Protein AF-A0A7S1WHB8-F1 (afdb_monomer)

Sequence (546 aa):
RAAAARLPARARPAQKHLAVLEAAGGRASAAGGRYAPQSATVQGILHDMYNSFTTNLETLTHEEGTAHRNYEAVMANWQSELALLQDSVSKKEQIKAETETILADATQGYADSEAQLKADVDFFDVTKASCLSKTDDWSARKALRVEELDGISQALTILSSDAAKDLFAKAIQPGFATLLQEAASRGSAAPFKRAREELQAHAGRGRSLRLAALAASMASGGRLGDVGHFDQVIQAIDTLLATLDTEEAADTRKVDDCKNQTQAIDLEVQDLEWQIKKNGANIQKLQSVVAANEAEKTAAVAELESVEKEINESKAMRADENGRYLQGKSDDEQAIVLLKQARTALSQYFSNHSIDLGAALLQEGAASANASERPPEAALSGAGQRRGESKGVVSLLSMIIEDLEAEISRAQGTEATSQLDHEKSLAASEALAKHLREKIVNLNDAIAVRGGEISDEEKLKGENEKDLLNQEQTKSTIKPTCDWYITHQEERRQKRAVEVEGLRRAKEYLSGMAQPAMVQVPPAGAGDGSLSSISFSSVSFLQRRR

Nearest PDB structures (foldseek):
  3zx6-assembly1_B  TM=3.938E-01  e=3.267E-02  Archaeoglobus fulgidus DSM 4304
  3ja6-assembly1_I  TM=3.451E-01  e=1.050E-02  Escherichia coli
  3ja6-assembly1_H  TM=2.729E-01  e=1.852E-02  Escherichia coli
  4k1p-assembly1_A  TM=2.980E-01  e=2.708E-01  Bacillus cereus
  4k1p-assembly8_H  TM=2.944E-01  e=1.208E+00  Bacillus cereus

Structure (mmCIF, N/CA/C/O backbone):
data_AF-A0A7S1WHB8-F1
#
_entry.id   AF-A0A7S1WHB8-F1
#
loop_
_atom_site.group_PDB
_atom_site.id
_atom_site.type_symbol
_atom_site.label_atom_id
_atom_site.label_alt_id
_atom_site.label_comp_id
_atom_site.label_asym_id
_atom_site.label_entity_id
_atom_site.label_seq_id
_atom_site.pdbx_PDB_ins_code
_atom_site.Cartn_x
_atom_site.Cartn_y
_atom_site.Cartn_z
_atom_site.occupancy
_atom_site.B_iso_or_equiv
_atom_site.auth_seq_id
_atom_site.auth_comp_id
_atom_site.auth_asym_id
_atom_site.auth_atom_id
_atom_site.pdbx_PDB_model_num
ATOM 1 N N . ARG A 1 1 ? -49.934 -13.409 10.597 1.00 43.16 1 ARG A N 1
ATOM 2 C CA . ARG A 1 1 ? -51.412 -13.567 10.476 1.00 43.16 1 ARG A CA 1
ATOM 3 C C . ARG A 1 1 ? -52.019 -14.329 11.679 1.00 43.16 1 ARG A C 1
ATOM 5 O O . ARG A 1 1 ? -52.977 -15.060 11.492 1.00 43.16 1 ARG A O 1
ATOM 12 N N . ALA A 1 2 ? -51.484 -14.164 12.902 1.00 35.38 2 ALA A N 1
ATOM 13 C CA . ALA A 1 2 ? -51.826 -14.994 14.076 1.00 35.38 2 ALA A CA 1
ATOM 14 C C . ALA A 1 2 ? -52.091 -14.186 15.373 1.00 35.38 2 ALA A C 1
ATOM 16 O O . ALA A 1 2 ? -52.109 -14.748 16.460 1.00 35.38 2 ALA A O 1
ATOM 17 N N . ALA A 1 3 ? -52.296 -12.867 15.261 1.00 34.19 3 ALA A N 1
ATOM 18 C CA . ALA A 1 3 ? -52.400 -11.931 16.390 1.00 34.19 3 ALA A CA 1
ATOM 19 C C . ALA A 1 3 ? -53.755 -11.186 16.438 1.00 34.19 3 ALA A C 1
ATOM 21 O O . ALA A 1 3 ? -53.834 -10.061 16.909 1.00 34.19 3 ALA A O 1
ATOM 22 N N . ALA A 1 4 ? -54.823 -11.800 15.914 1.00 34.66 4 ALA A N 1
ATOM 23 C CA . ALA A 1 4 ? -56.156 -11.190 15.780 1.00 34.66 4 ALA A CA 1
ATOM 24 C C . ALA A 1 4 ? -57.281 -12.061 16.383 1.00 34.66 4 ALA A C 1
ATOM 26 O O . ALA A 1 4 ? -58.423 -12.009 15.941 1.00 34.66 4 ALA A O 1
ATOM 27 N N . ALA A 1 5 ? -56.945 -12.909 17.363 1.00 41.72 5 ALA A N 1
ATOM 28 C CA . ALA A 1 5 ? -57.840 -13.925 17.934 1.00 41.72 5 ALA A CA 1
ATOM 29 C C . ALA A 1 5 ? -57.836 -13.944 19.480 1.00 41.72 5 ALA A C 1
ATOM 31 O O . ALA A 1 5 ? -58.047 -14.986 20.096 1.00 41.72 5 ALA A O 1
ATOM 32 N N . ARG A 1 6 ? -57.564 -12.796 20.117 1.00 42.12 6 ARG A N 1
ATOM 33 C CA . ARG A 1 6 ? -57.593 -12.615 21.581 1.00 42.12 6 ARG A CA 1
ATOM 34 C C . ARG A 1 6 ? -58.364 -11.349 21.975 1.00 42.12 6 ARG A C 1
ATOM 36 O O . ARG A 1 6 ? -57.793 -10.400 22.492 1.00 42.12 6 ARG A O 1
ATOM 43 N N . LEU A 1 7 ? -59.672 -11.360 21.721 1.00 33.56 7 LEU A N 1
ATOM 44 C CA . LEU A 1 7 ? -60.639 -10.433 22.318 1.00 33.56 7 LEU A CA 1
ATOM 45 C C . LEU A 1 7 ? -61.741 -11.266 23.001 1.00 33.56 7 LEU A C 1
ATOM 47 O O . LEU A 1 7 ? -62.299 -12.155 22.349 1.00 33.56 7 LEU A O 1
ATOM 51 N N . PRO A 1 8 ? -62.047 -11.047 24.294 1.00 40.09 8 PRO A N 1
ATOM 52 C CA . PRO A 1 8 ? -62.993 -11.880 25.034 1.00 40.09 8 PRO A CA 1
ATOM 53 C C . PRO A 1 8 ? -64.451 -11.538 24.685 1.00 40.09 8 PRO A C 1
ATOM 55 O O . PRO A 1 8 ? -65.051 -10.606 25.213 1.00 40.09 8 PRO A O 1
ATOM 58 N N . ALA A 1 9 ? -65.068 -12.337 23.814 1.00 49.91 9 ALA A N 1
ATOM 59 C CA . ALA A 1 9 ? -66.490 -12.217 23.495 1.00 49.91 9 ALA A CA 1
ATOM 60 C C . ALA A 1 9 ? -67.375 -12.777 24.632 1.00 49.91 9 ALA A C 1
ATOM 62 O O . ALA A 1 9 ? -67.818 -13.927 24.559 1.00 49.91 9 ALA A O 1
ATOM 63 N N . ARG A 1 10 ? -67.629 -11.996 25.700 1.00 39.53 10 ARG A N 1
ATOM 64 C CA . ARG A 1 10 ? -68.421 -12.478 26.855 1.00 39.53 10 ARG A CA 1
ATOM 65 C C . ARG A 1 10 ? -69.272 -11.454 27.628 1.00 39.53 10 ARG A C 1
ATOM 67 O O . ARG A 1 10 ? -69.302 -11.455 28.850 1.00 39.53 10 ARG A O 1
ATOM 74 N N . ALA A 1 11 ? -70.111 -10.696 26.923 1.00 35.91 11 ALA A N 1
ATOM 75 C CA . ALA A 1 11 ? -71.249 -9.991 27.534 1.00 35.91 11 ALA A CA 1
ATOM 76 C C . ALA A 1 11 ? -72.532 -10.860 27.536 1.00 35.91 11 ALA A C 1
ATOM 78 O O . ALA A 1 11 ? -73.482 -10.596 26.799 1.00 35.91 11 ALA A O 1
ATOM 79 N N . ARG A 1 12 ? -72.557 -11.936 28.339 1.00 34.97 12 ARG A N 1
ATOM 80 C CA . ARG A 1 12 ? -73.777 -12.714 28.653 1.00 34.97 12 ARG A CA 1
ATOM 81 C C . ARG A 1 12 ? -73.719 -13.235 30.099 1.00 34.97 12 ARG A C 1
ATOM 83 O O . ARG A 1 12 ? -72.829 -14.039 30.378 1.00 34.97 12 ARG A O 1
ATOM 90 N N . PRO A 1 13 ? -74.646 -12.848 30.998 1.00 36.56 13 PRO A N 1
ATOM 91 C CA . PRO A 1 13 ? -74.700 -13.404 32.349 1.00 36.56 13 PRO A CA 1
ATOM 92 C C . PRO A 1 13 ? -75.059 -14.898 32.319 1.00 36.56 13 PRO A C 1
ATOM 94 O O . PRO A 1 13 ? -75.748 -15.378 31.415 1.00 36.56 13 PRO A O 1
ATOM 97 N N . ALA A 1 14 ? -74.578 -15.653 33.308 1.00 38.81 14 ALA A N 1
ATOM 98 C CA . ALA A 1 14 ? -74.739 -17.103 33.346 1.00 38.81 14 ALA A CA 1
ATOM 99 C C . ALA A 1 14 ? -76.201 -17.521 33.603 1.00 38.81 14 ALA A C 1
ATOM 101 O O . ALA A 1 14 ? -76.836 -17.070 34.552 1.00 38.81 14 ALA A O 1
ATOM 102 N N . GLN A 1 15 ? -76.711 -18.474 32.814 1.00 45.59 15 GLN A N 1
ATOM 103 C CA . GLN A 1 15 ? -78.116 -18.925 32.845 1.00 45.59 15 GLN A CA 1
ATOM 104 C C . GLN A 1 15 ? -78.573 -19.591 34.166 1.00 45.59 15 GLN A C 1
ATOM 106 O O . GLN A 1 15 ? -79.740 -19.952 34.292 1.00 45.59 15 GLN A O 1
ATOM 111 N N . LYS A 1 16 ? -77.692 -19.763 35.162 1.00 47.16 16 LYS A N 1
ATOM 112 C CA . LYS A 1 16 ? -77.977 -20.536 36.384 1.00 47.16 16 LYS A CA 1
ATOM 113 C C . LYS A 1 16 ? -78.954 -19.877 37.367 1.00 47.16 16 LYS A C 1
ATOM 115 O O . LYS A 1 16 ? -79.517 -20.593 38.185 1.00 47.16 16 LYS A O 1
ATOM 120 N N . HIS A 1 17 ? -79.207 -18.570 37.270 1.00 43.09 17 HIS A N 1
ATOM 121 C CA . HIS A 1 17 ? -80.169 -17.886 38.151 1.00 43.09 17 HIS A CA 1
ATOM 122 C C . HIS A 1 17 ? -81.612 -17.876 37.615 1.00 43.09 17 HIS A C 1
ATOM 124 O O . HIS A 1 17 ? -82.535 -17.611 38.378 1.00 43.09 17 HIS A O 1
ATOM 130 N N . LEU A 1 18 ? -81.842 -18.225 36.340 1.00 41.38 18 LEU A N 1
ATOM 131 C CA . LEU A 1 18 ? -83.199 -18.253 35.773 1.00 41.38 18 LEU A CA 1
ATOM 132 C C . LEU A 1 18 ? -84.051 -19.398 36.355 1.00 41.38 18 LEU A C 1
ATOM 134 O O . LEU A 1 18 ? -85.230 -19.213 36.640 1.00 41.38 18 LEU A O 1
ATOM 138 N N . ALA A 1 19 ? -83.431 -20.556 36.606 1.00 44.91 19 ALA A N 1
ATOM 139 C CA . ALA A 1 19 ? -84.105 -21.763 37.094 1.00 44.91 19 ALA A CA 1
ATOM 140 C C . ALA A 1 19 ? -84.690 -21.634 38.518 1.00 44.91 19 ALA A C 1
ATOM 142 O O . ALA A 1 19 ? -85.578 -22.396 38.891 1.00 44.91 19 ALA A O 1
ATOM 143 N N . VAL A 1 20 ? -84.219 -20.671 39.320 1.00 45.69 20 VAL A N 1
ATOM 144 C CA . VAL A 1 20 ? -84.726 -20.443 40.687 1.00 45.69 20 VAL A CA 1
ATOM 145 C C . VAL A 1 20 ? -86.097 -19.751 40.668 1.00 45.69 20 VAL A C 1
ATOM 147 O O . VAL A 1 20 ? -86.908 -19.972 41.564 1.00 45.69 20 VAL A O 1
ATOM 150 N N . LEU A 1 21 ? -86.396 -18.963 39.627 1.00 41.78 21 LEU A N 1
ATOM 151 C CA . LEU A 1 21 ? -87.675 -18.255 39.495 1.00 41.78 21 LEU A CA 1
ATOM 152 C C . LEU A 1 21 ? -88.818 -19.166 39.016 1.00 41.78 21 LEU A C 1
ATOM 154 O O . LEU A 1 21 ? -89.959 -18.974 39.435 1.00 41.78 21 LEU A O 1
ATOM 158 N N . GLU A 1 22 ? -88.533 -20.195 38.212 1.00 42.56 22 GLU A N 1
ATOM 159 C CA . GLU A 1 22 ? -89.554 -21.166 37.782 1.00 42.56 22 GLU A CA 1
ATOM 160 C C . GLU A 1 22 ? -90.004 -22.097 38.925 1.00 42.56 22 GLU A C 1
ATOM 162 O O . GLU A 1 22 ? -91.160 -22.519 38.961 1.00 42.56 22 GLU A O 1
ATOM 167 N N . ALA A 1 23 ? -89.139 -22.356 39.912 1.00 46.53 23 ALA A N 1
ATOM 168 C CA . ALA A 1 23 ? -89.433 -23.244 41.041 1.00 46.53 23 ALA A CA 1
ATOM 169 C C . ALA A 1 23 ? -90.439 -22.675 42.068 1.00 46.53 23 ALA A C 1
ATOM 171 O O . ALA A 1 23 ? -90.978 -23.433 42.874 1.00 46.53 23 ALA A O 1
ATOM 172 N N . ALA A 1 24 ? -90.703 -21.362 42.058 1.00 46.34 24 ALA A N 1
ATOM 173 C CA . ALA A 1 24 ? -91.539 -20.685 43.060 1.00 46.34 24 ALA A CA 1
ATOM 174 C C . ALA A 1 24 ? -92.938 -20.265 42.555 1.00 46.34 24 ALA A C 1
ATOM 176 O O . ALA A 1 24 ? -93.775 -19.834 43.348 1.00 46.34 24 ALA A O 1
ATOM 177 N N . GLY A 1 25 ? -93.210 -20.366 41.248 1.00 42.16 25 GLY A N 1
ATOM 178 C CA . GLY A 1 25 ? -94.400 -19.770 40.619 1.00 42.16 25 GLY A CA 1
ATOM 179 C C . GLY A 1 25 ? -95.649 -20.658 40.506 1.00 42.16 25 GLY A C 1
ATOM 180 O O . GLY A 1 25 ? -96.666 -20.193 39.992 1.00 42.16 25 GLY A O 1
ATOM 181 N N . GLY A 1 26 ? -95.603 -21.931 40.922 1.00 35.41 26 GLY A N 1
ATOM 182 C CA . GLY A 1 26 ? -96.526 -22.954 40.405 1.00 35.41 26 GLY A CA 1
ATOM 183 C C . GLY A 1 26 ? -97.202 -23.884 41.417 1.00 35.41 26 GLY A C 1
ATOM 184 O O . GLY A 1 26 ? -96.874 -25.064 41.437 1.00 35.41 26 GLY A O 1
ATOM 185 N N . ARG A 1 27 ? -98.256 -23.396 42.102 1.00 37.09 27 ARG A N 1
ATOM 186 C CA . ARG A 1 27 ? -99.249 -24.169 42.905 1.00 37.09 27 ARG A CA 1
ATOM 187 C C . ARG A 1 27 ? -98.709 -24.880 44.172 1.00 37.09 27 ARG A C 1
ATOM 189 O O . ARG A 1 27 ? -97.579 -25.330 44.217 1.00 37.09 27 ARG A O 1
ATOM 196 N N . ALA A 1 28 ? -99.491 -25.057 45.242 1.00 35.59 28 ALA A N 1
ATOM 197 C CA . ALA A 1 28 ? -100.807 -24.501 45.585 1.00 35.59 28 ALA A CA 1
ATOM 198 C C . ALA A 1 28 ? -100.934 -24.329 47.111 1.00 35.59 28 ALA A C 1
ATOM 200 O O . ALA A 1 28 ? -100.286 -25.028 47.886 1.00 35.59 28 ALA A O 1
ATOM 201 N N . SER A 1 29 ? -101.799 -23.413 47.540 1.00 35.72 29 SER A N 1
ATOM 202 C CA . SER A 1 29 ? -102.099 -23.158 48.947 1.00 35.72 29 SER A CA 1
ATOM 203 C C . SER A 1 29 ? -103.064 -24.194 49.536 1.00 35.72 29 SER A C 1
ATOM 205 O O . SER A 1 29 ?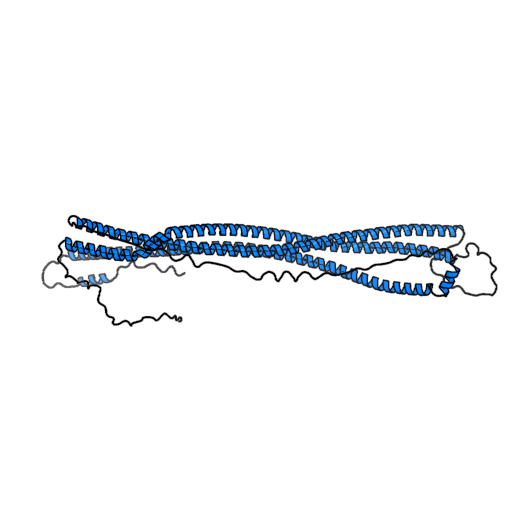 -104.172 -24.384 49.037 1.00 35.72 29 SER A O 1
ATOM 207 N N . ALA A 1 30 ? -102.677 -24.795 50.663 1.00 34.81 30 ALA A N 1
ATOM 208 C CA . ALA A 1 30 ? -103.558 -25.558 51.543 1.00 34.81 30 ALA A CA 1
ATOM 209 C C . ALA A 1 30 ? -103.341 -25.093 52.997 1.00 34.81 30 ALA A C 1
ATOM 211 O O . ALA A 1 30 ? -102.254 -25.255 53.534 1.00 34.81 30 ALA A O 1
ATOM 212 N N . ALA A 1 31 ? -104.370 -24.450 53.567 1.00 38.56 31 ALA A N 1
ATOM 213 C CA . ALA A 1 31 ? -104.575 -24.055 54.973 1.00 38.56 31 ALA A CA 1
ATOM 214 C C . ALA A 1 31 ? -103.347 -23.994 55.923 1.00 38.56 31 ALA A C 1
ATOM 216 O O . ALA A 1 31 ? -102.879 -25.032 56.382 1.00 38.56 31 ALA A O 1
ATOM 217 N N . GLY A 1 32 ? -102.911 -22.795 56.360 1.00 41.31 32 GLY A N 1
ATOM 218 C CA . GLY A 1 32 ? -101.888 -22.761 57.427 1.00 41.31 32 GLY A CA 1
ATOM 219 C C . GLY A 1 32 ? -101.261 -21.456 57.944 1.00 41.31 32 GLY A C 1
ATOM 220 O O . GLY A 1 32 ? -100.455 -21.543 58.861 1.00 41.31 32 GLY A O 1
ATOM 221 N N . GLY A 1 33 ? -101.624 -20.261 57.464 1.00 43.94 33 GLY A N 1
ATOM 222 C CA . GLY A 1 33 ? -101.327 -18.999 58.171 1.00 43.94 33 GLY A CA 1
ATOM 223 C C . GLY A 1 33 ? -100.035 -18.228 57.829 1.00 43.94 33 GLY A C 1
ATOM 224 O O . GLY A 1 33 ? -99.068 -18.758 57.295 1.00 43.94 33 GLY A O 1
ATOM 225 N N . ARG A 1 34 ? -100.065 -16.946 58.234 1.00 41.88 34 ARG A N 1
ATOM 226 C CA . ARG A 1 34 ? -99.051 -15.870 58.115 1.00 41.88 34 ARG A CA 1
ATOM 227 C C . ARG A 1 34 ? -98.743 -15.353 56.697 1.00 41.88 34 ARG A C 1
ATOM 229 O O . ARG A 1 34 ? -98.433 -16.090 55.773 1.00 41.88 34 ARG A O 1
ATOM 236 N N . TYR A 1 35 ? -98.785 -14.025 56.569 1.00 51.94 35 TYR A N 1
ATOM 237 C CA . TYR A 1 35 ? -98.324 -13.268 55.403 1.00 51.94 35 TYR A CA 1
ATOM 238 C C . TYR A 1 35 ? -96.789 -13.261 55.368 1.00 51.94 35 TYR A C 1
ATOM 240 O O . TYR A 1 35 ? -96.155 -12.733 56.282 1.00 51.94 35 TYR A O 1
ATOM 248 N N . ALA A 1 36 ? -96.197 -13.845 54.325 1.00 53.56 36 ALA A N 1
ATOM 249 C CA . ALA A 1 36 ? -94.762 -13.755 54.068 1.00 53.56 36 ALA A CA 1
ATOM 250 C C . ALA A 1 36 ? -94.448 -12.424 53.348 1.00 53.56 36 ALA A C 1
ATOM 252 O O . ALA A 1 36 ? -95.039 -12.156 52.298 1.00 53.56 36 ALA A O 1
ATOM 253 N N . PRO A 1 37 ? -93.553 -11.569 53.879 1.00 57.56 37 PRO A N 1
ATOM 254 C CA . PRO A 1 37 ? -93.324 -10.240 53.322 1.00 57.56 37 PRO A CA 1
ATOM 255 C C . PRO A 1 37 ? -92.527 -10.296 52.009 1.00 57.56 37 PRO A C 1
ATOM 257 O O . PRO A 1 37 ? -91.325 -10.556 52.002 1.00 57.56 37 PRO A O 1
ATOM 260 N N . GLN A 1 38 ? -93.194 -9.958 50.900 1.00 59.44 38 GLN A N 1
ATOM 261 C CA . GLN A 1 38 ? -92.619 -9.844 49.545 1.00 59.44 38 GLN A CA 1
ATOM 262 C C . GLN A 1 38 ? -91.370 -8.939 49.468 1.00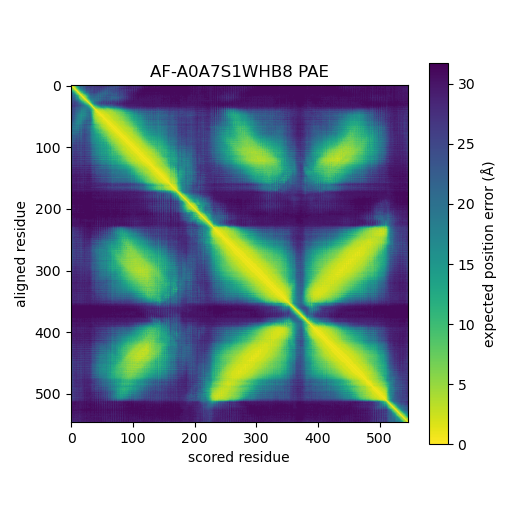 59.44 38 GLN A C 1
ATOM 264 O O . GLN A 1 38 ? -90.528 -9.110 48.587 1.00 59.44 38 GLN A O 1
ATOM 269 N N . SER A 1 39 ? -91.211 -7.999 50.408 1.00 68.12 39 SER A N 1
ATOM 270 C CA . SER A 1 39 ? -90.033 -7.128 50.501 1.00 68.12 39 SER A CA 1
ATOM 271 C C . SER A 1 39 ? -88.724 -7.904 50.658 1.00 68.12 39 SER A C 1
ATOM 273 O O . SER A 1 39 ? -87.719 -7.477 50.101 1.00 68.12 39 SER A O 1
ATOM 275 N N . ALA A 1 40 ? -88.731 -9.053 51.346 1.00 68.00 40 ALA A N 1
ATOM 276 C CA . ALA A 1 40 ? -87.537 -9.881 51.515 1.00 68.00 40 ALA A CA 1
ATOM 277 C C . ALA A 1 40 ? -87.041 -10.454 50.175 1.00 68.00 40 ALA A C 1
ATOM 279 O O . ALA A 1 40 ? -85.839 -10.502 49.928 1.00 68.00 40 ALA A O 1
ATOM 280 N N . THR A 1 41 ? -87.957 -10.827 49.276 1.00 73.56 41 THR A N 1
ATOM 281 C CA . THR A 1 41 ? -87.622 -11.346 47.941 1.00 73.56 41 THR A CA 1
ATOM 282 C C . THR A 1 41 ? -87.055 -10.247 47.040 1.00 73.56 41 THR A C 1
ATOM 284 O O . THR A 1 41 ? -86.053 -10.463 46.365 1.00 73.56 41 THR A O 1
ATOM 287 N N . VAL A 1 42 ? -87.642 -9.044 47.071 1.00 76.44 42 VAL A N 1
ATOM 288 C CA . VAL A 1 42 ? -87.145 -7.887 46.301 1.00 76.44 42 VAL A CA 1
ATOM 289 C C . VAL A 1 42 ? -85.788 -7.407 46.827 1.00 76.44 42 VAL A C 1
ATOM 291 O O . VAL A 1 42 ? -84.896 -7.111 46.035 1.00 76.44 42 VAL A O 1
ATOM 294 N N . GLN A 1 43 ? -85.594 -7.381 48.150 1.00 79.75 43 GLN A N 1
ATOM 295 C CA . GLN A 1 43 ? -84.299 -7.076 48.764 1.00 79.75 43 GLN A CA 1
ATOM 296 C C . GLN A 1 43 ? -83.246 -8.142 48.436 1.00 79.75 43 GLN A C 1
ATOM 298 O O . GLN A 1 43 ? -82.115 -7.775 48.138 1.00 79.75 43 GLN A O 1
ATOM 303 N N . GLY A 1 44 ? -83.617 -9.427 48.404 1.00 84.44 44 GLY A N 1
ATOM 304 C CA . GLY A 1 44 ? -82.744 -10.510 47.941 1.00 84.44 44 GLY A CA 1
ATOM 305 C C . GLY A 1 44 ? -82.282 -10.312 46.496 1.00 84.44 44 GLY A C 1
ATOM 306 O O . GLY A 1 44 ? -81.086 -10.315 46.237 1.00 84.44 44 GLY A O 1
ATOM 307 N N . ILE A 1 45 ? -83.203 -10.025 45.568 1.00 85.38 45 ILE A N 1
ATOM 308 C CA . ILE A 1 45 ? -82.864 -9.761 44.156 1.00 85.38 45 ILE A CA 1
ATOM 309 C C . ILE A 1 45 ? -81.960 -8.525 44.014 1.00 85.38 45 ILE A C 1
ATOM 311 O O . ILE A 1 45 ? -81.008 -8.553 43.238 1.00 85.38 45 ILE A O 1
ATOM 315 N N . LEU A 1 46 ? -82.211 -7.449 44.769 1.00 83.69 46 LEU A N 1
ATOM 316 C CA . LEU A 1 46 ? -81.352 -6.258 44.765 1.00 83.69 46 LEU A CA 1
ATOM 317 C C . LEU A 1 46 ? -79.963 -6.529 45.363 1.00 83.69 46 LEU A C 1
ATOM 319 O O . LEU A 1 46 ? -78.977 -6.003 44.853 1.00 83.69 46 LEU A O 1
ATOM 323 N N . HIS A 1 47 ? -79.876 -7.358 46.403 1.00 86.56 47 HIS A N 1
ATOM 324 C CA . HIS A 1 47 ? -78.623 -7.777 47.030 1.00 86.56 47 HIS A CA 1
ATOM 325 C C . HIS A 1 47 ? -77.807 -8.694 46.107 1.00 86.56 47 HIS A C 1
ATOM 327 O O . HIS A 1 47 ? -76.618 -8.462 45.913 1.00 86.56 47 HIS A O 1
ATOM 333 N N . ASP A 1 48 ? -78.441 -9.669 45.454 1.00 86.25 48 ASP A N 1
ATOM 334 C CA . ASP A 1 48 ? -77.797 -10.536 44.463 1.00 86.25 48 ASP A CA 1
ATOM 335 C C . ASP A 1 48 ? -77.357 -9.747 43.222 1.00 86.25 48 ASP A C 1
ATOM 337 O O . ASP A 1 48 ? -76.265 -9.970 42.699 1.00 86.25 48 ASP A O 1
ATOM 341 N N . MET A 1 49 ? -78.156 -8.770 42.778 1.00 87.56 49 MET A N 1
ATOM 342 C CA . MET A 1 49 ? -77.772 -7.862 41.697 1.00 87.56 49 MET A CA 1
ATOM 343 C C . MET A 1 49 ? -76.581 -6.982 42.105 1.00 87.56 49 MET A C 1
ATOM 345 O O . MET A 1 49 ? -75.631 -6.871 41.331 1.00 87.56 49 MET A O 1
ATOM 349 N N . TYR A 1 50 ? -76.590 -6.412 43.317 1.00 88.94 50 TYR A N 1
ATOM 350 C CA . TYR A 1 50 ? -75.469 -5.648 43.876 1.00 88.94 50 TYR A CA 1
ATOM 351 C C . TYR A 1 50 ? -74.192 -6.491 43.948 1.00 88.94 50 TYR A C 1
ATOM 353 O O . TYR A 1 50 ? -73.173 -6.070 43.410 1.00 88.94 50 TYR A O 1
ATOM 361 N N . ASN A 1 51 ? -74.269 -7.704 44.502 1.00 90.06 51 ASN A N 1
ATOM 362 C CA . ASN A 1 51 ? -73.149 -8.647 44.565 1.00 90.06 51 ASN A CA 1
ATOM 363 C C . ASN A 1 51 ? -72.646 -9.019 43.165 1.00 90.06 51 ASN A C 1
ATOM 365 O O . ASN A 1 51 ? -71.444 -9.057 42.924 1.00 90.06 51 ASN A O 1
ATOM 369 N N . SER A 1 52 ? -73.552 -9.230 42.203 1.00 91.31 52 SER A N 1
ATOM 370 C CA . SER A 1 52 ? -73.145 -9.472 40.819 1.00 91.31 52 SER A CA 1
ATOM 371 C C . SER A 1 52 ? -72.421 -8.263 40.221 1.00 91.31 52 SER A C 1
ATOM 373 O O . SER A 1 52 ? -71.453 -8.446 39.491 1.00 91.31 52 SER A O 1
ATOM 375 N N . PHE A 1 53 ? -72.827 -7.029 40.538 1.00 92.62 53 PHE A N 1
ATOM 376 C CA . PHE A 1 53 ? -72.153 -5.829 40.044 1.00 92.62 53 PHE A CA 1
ATOM 377 C C . PHE A 1 53 ? -70.815 -5.569 40.739 1.00 92.62 53 PHE A C 1
ATOM 379 O O . PHE A 1 53 ? -69.871 -5.202 40.046 1.00 92.62 53 PHE A O 1
ATOM 386 N N . THR A 1 54 ? -70.683 -5.801 42.049 1.00 90.81 54 THR A N 1
ATOM 387 C CA . THR A 1 54 ? -69.392 -5.668 42.743 1.00 90.81 54 THR A CA 1
ATOM 388 C C . THR A 1 54 ? -68.404 -6.740 42.293 1.00 90.81 54 THR A C 1
ATOM 390 O O . THR A 1 54 ? -67.295 -6.387 41.906 1.00 90.81 54 THR A O 1
ATOM 393 N N . THR A 1 55 ? -68.806 -8.014 42.207 1.00 92.31 55 THR A N 1
ATOM 394 C CA . THR A 1 55 ? -67.935 -9.084 41.686 1.00 92.31 55 THR A CA 1
ATOM 395 C C . THR A 1 55 ? -67.603 -8.895 40.202 1.00 92.31 55 THR A C 1
ATOM 397 O O . THR A 1 55 ? -66.468 -9.150 39.805 1.00 92.31 55 THR A O 1
ATOM 400 N N . ASN A 1 56 ? -68.529 -8.410 39.363 1.00 92.44 56 ASN A N 1
ATOM 401 C CA . ASN A 1 56 ? -68.200 -8.070 37.971 1.00 92.44 56 ASN A CA 1
ATOM 402 C C . ASN A 1 56 ? -67.231 -6.879 37.889 1.00 92.44 56 ASN A C 1
ATOM 404 O O . ASN A 1 56 ? -66.317 -6.918 37.074 1.00 92.44 56 ASN A O 1
ATOM 408 N N . LEU A 1 57 ? -67.389 -5.843 38.722 1.00 92.12 57 LEU A N 1
ATOM 409 C CA . LEU A 1 57 ? -66.477 -4.694 38.759 1.00 92.12 57 LEU A CA 1
ATOM 410 C C . LEU A 1 57 ? -65.075 -5.103 39.235 1.00 92.12 57 LEU A C 1
ATOM 412 O O . LEU A 1 57 ? -64.087 -4.720 38.617 1.00 92.12 57 LEU A O 1
ATOM 416 N N . GLU A 1 58 ? -64.984 -5.922 40.282 1.00 91.62 58 GLU A N 1
ATOM 417 C CA . GLU A 1 58 ? -63.732 -6.509 40.775 1.00 91.62 58 GLU A CA 1
ATOM 418 C C . GLU A 1 58 ? -63.066 -7.390 39.706 1.00 91.62 58 GLU A C 1
ATOM 420 O O . GLU A 1 58 ? -61.880 -7.235 39.423 1.00 91.62 58 GLU A O 1
ATOM 425 N N . THR A 1 59 ? -63.838 -8.251 39.033 1.00 93.38 59 THR A N 1
ATOM 426 C CA . THR A 1 59 ? -63.323 -9.110 37.953 1.00 93.38 59 THR A CA 1
ATOM 427 C C . THR A 1 59 ? -62.824 -8.278 36.772 1.00 93.38 59 THR A C 1
ATOM 429 O O . THR A 1 59 ? -61.720 -8.516 36.294 1.00 93.38 59 THR A O 1
ATOM 432 N N . LEU A 1 60 ? -63.589 -7.278 36.322 1.00 92.44 60 LEU A N 1
ATOM 433 C CA . LEU A 1 60 ? -63.218 -6.431 35.184 1.00 92.44 60 LEU A CA 1
ATOM 434 C C . LEU A 1 60 ? -62.008 -5.544 35.493 1.00 92.44 60 LEU A C 1
ATOM 436 O O . LEU A 1 60 ? -61.110 -5.457 34.665 1.00 92.44 60 LEU A O 1
ATOM 440 N N . THR A 1 61 ? -61.936 -4.941 36.683 1.00 92.56 61 THR A N 1
ATOM 441 C CA . THR A 1 61 ? -60.767 -4.138 37.094 1.00 92.56 61 THR A CA 1
ATOM 442 C C . THR A 1 61 ? -59.520 -5.000 37.313 1.00 92.56 61 THR A C 1
ATOM 444 O O . THR A 1 61 ? -58.411 -4.563 37.006 1.00 92.56 61 THR A O 1
ATOM 447 N N . HIS A 1 62 ? -59.672 -6.253 37.756 1.00 93.12 62 HIS A N 1
ATOM 448 C CA . HIS A 1 62 ? -58.575 -7.220 37.782 1.00 93.12 62 HIS A CA 1
ATOM 449 C C . HIS A 1 62 ? -58.142 -7.639 36.364 1.00 93.12 62 HIS A C 1
ATOM 451 O O . HIS A 1 62 ? -56.947 -7.640 36.066 1.00 93.12 62 HIS A O 1
ATOM 457 N N . GLU A 1 63 ? -59.077 -7.971 35.467 1.00 93.50 63 GLU A N 1
ATOM 458 C CA . GLU A 1 63 ? -58.777 -8.301 34.066 1.00 93.50 63 GLU A CA 1
ATOM 459 C C . GLU A 1 63 ? -58.070 -7.131 33.360 1.00 93.50 63 GLU A C 1
ATOM 461 O O . GLU A 1 63 ? -56.995 -7.332 32.794 1.00 93.50 63 GLU A O 1
ATOM 466 N N . GLU A 1 64 ? -58.587 -5.907 33.483 1.00 93.94 64 GLU A N 1
ATOM 467 C CA . GLU A 1 64 ? -57.984 -4.668 32.974 1.00 93.94 64 GLU A CA 1
ATOM 468 C C . GLU A 1 64 ? -56.585 -4.426 33.564 1.00 93.94 64 GLU A C 1
ATOM 470 O O . GLU A 1 64 ? -55.627 -4.218 32.818 1.00 93.94 64 GLU A O 1
ATOM 475 N N . GLY A 1 65 ? -56.417 -4.568 34.883 1.00 92.94 65 GLY A N 1
ATOM 476 C CA . GLY A 1 65 ? -55.116 -4.459 35.547 1.00 92.94 65 GLY A CA 1
ATOM 477 C C . GLY A 1 65 ? -54.097 -5.505 35.074 1.00 92.94 65 GLY A C 1
ATOM 478 O O . GLY A 1 65 ? -52.915 -5.194 34.910 1.00 92.94 65 GLY A O 1
ATOM 479 N N . THR A 1 66 ? -54.527 -6.741 34.792 1.00 93.94 66 THR A N 1
ATOM 480 C CA . THR A 1 66 ? -53.644 -7.750 34.177 1.00 93.94 66 THR A CA 1
ATOM 481 C C . THR A 1 66 ? -53.360 -7.458 32.705 1.00 93.94 66 THR A C 1
ATOM 483 O O . THR A 1 66 ? -52.238 -7.687 32.255 1.00 93.94 66 THR A O 1
ATOM 486 N N . ALA A 1 67 ? -54.319 -6.918 31.949 1.00 92.31 67 ALA A N 1
ATOM 487 C CA . ALA A 1 67 ? -54.120 -6.517 30.560 1.00 92.31 67 ALA A CA 1
ATOM 488 C C . ALA A 1 67 ? -53.103 -5.369 30.447 1.00 92.31 67 ALA A C 1
ATOM 490 O O . ALA A 1 67 ? -52.189 -5.460 29.629 1.00 92.31 67 ALA A O 1
ATOM 491 N N . HIS A 1 68 ? -53.192 -4.361 31.321 1.00 91.44 68 HIS A N 1
ATOM 492 C CA . HIS A 1 68 ? -52.219 -3.270 31.414 1.00 91.44 68 HIS A CA 1
ATOM 493 C C . HIS A 1 68 ? -50.810 -3.773 31.744 1.00 91.44 68 HIS A C 1
ATOM 495 O O . HIS A 1 68 ? -49.887 -3.494 30.985 1.00 91.44 68 HIS A O 1
ATOM 501 N N . ARG A 1 69 ? -50.639 -4.603 32.785 1.00 92.19 69 ARG A N 1
ATOM 502 C CA . ARG A 1 69 ? -49.323 -5.186 33.125 1.00 92.19 69 ARG A CA 1
ATOM 503 C C . ARG A 1 69 ? -48.729 -6.017 31.984 1.00 92.19 69 ARG A C 1
ATOM 505 O O . ARG A 1 69 ? -47.531 -5.948 31.728 1.00 92.19 69 ARG A O 1
ATOM 512 N N . ASN A 1 70 ? -49.557 -6.795 31.284 1.00 93.31 70 ASN A N 1
ATOM 513 C CA . ASN A 1 70 ? -49.120 -7.571 30.121 1.00 93.31 70 ASN A CA 1
ATOM 514 C C . ASN A 1 70 ? -48.716 -6.664 28.945 1.00 93.31 70 ASN A C 1
ATOM 516 O O . ASN A 1 70 ? -47.745 -6.965 28.255 1.00 93.31 70 ASN A O 1
ATOM 520 N N . TYR A 1 71 ? -49.433 -5.558 28.721 1.00 93.81 71 TYR A N 1
ATOM 521 C CA . TYR A 1 71 ? -49.079 -4.556 27.715 1.00 93.81 71 TYR A CA 1
ATOM 522 C C . TYR A 1 71 ? -47.760 -3.853 28.063 1.00 93.81 71 TYR A C 1
ATOM 524 O O . TYR A 1 71 ? -46.864 -3.813 27.227 1.00 93.81 71 TYR A O 1
ATOM 532 N N . GLU A 1 72 ? -47.597 -3.376 29.298 1.00 94.75 72 GLU A N 1
ATOM 533 C CA . GLU A 1 72 ? -46.369 -2.731 29.781 1.00 94.75 72 GLU A CA 1
ATOM 534 C C . GLU A 1 72 ? -45.152 -3.659 29.662 1.00 94.75 72 GLU A C 1
ATOM 536 O O . GLU A 1 72 ? -44.121 -3.248 29.134 1.00 94.75 72 GLU A O 1
ATOM 541 N N . ALA A 1 73 ? -45.285 -4.931 30.053 1.00 94.25 73 ALA A N 1
ATOM 542 C CA . ALA A 1 73 ? -44.219 -5.923 29.913 1.00 94.25 73 ALA A CA 1
ATOM 543 C C . ALA A 1 73 ? -43.841 -6.195 28.443 1.00 94.25 73 ALA A C 1
ATOM 545 O O . ALA A 1 73 ? -42.660 -6.301 28.118 1.00 94.25 73 ALA A O 1
ATOM 546 N N . VAL A 1 74 ? -44.821 -6.279 27.533 1.00 94.94 74 VAL A N 1
ATOM 547 C CA . VAL A 1 74 ? -44.554 -6.440 26.091 1.00 94.94 74 VAL A CA 1
ATOM 548 C C . VAL A 1 74 ? -43.915 -5.182 25.498 1.00 94.94 74 VAL A C 1
ATOM 550 O O . VAL A 1 74 ? -42.965 -5.300 24.731 1.00 94.94 74 VAL A O 1
ATOM 553 N N . MET A 1 75 ? -44.369 -3.988 25.885 1.00 93.69 75 MET A N 1
ATOM 554 C CA . MET A 1 75 ? -43.789 -2.723 25.426 1.00 93.69 75 MET A CA 1
ATOM 555 C C . MET A 1 75 ? -42.352 -2.529 25.922 1.00 93.69 75 MET A C 1
ATOM 557 O O . MET A 1 75 ? -41.508 -2.101 25.139 1.00 93.69 75 MET A O 1
ATOM 561 N N . ALA A 1 76 ? -42.047 -2.892 27.172 1.00 93.19 76 ALA A N 1
ATOM 562 C CA . ALA A 1 76 ? -40.685 -2.865 27.707 1.00 93.19 76 ALA A CA 1
ATOM 563 C C . ALA A 1 76 ? -39.759 -3.846 26.964 1.00 93.19 76 ALA A C 1
ATOM 565 O O . ALA A 1 76 ? -38.649 -3.478 26.576 1.00 93.19 76 ALA A O 1
ATOM 566 N N . ASN A 1 77 ? -40.238 -5.065 26.683 1.00 94.25 77 ASN A N 1
ATOM 567 C CA . ASN A 1 77 ? -39.500 -6.034 25.870 1.00 94.25 77 ASN A CA 1
ATOM 568 C C . ASN A 1 77 ? -39.241 -5.498 24.452 1.00 94.25 77 ASN A C 1
ATOM 570 O O . ASN A 1 77 ? -38.104 -5.533 23.996 1.00 94.25 77 ASN A O 1
ATOM 574 N N . TRP A 1 78 ? -40.250 -4.933 23.778 1.00 91.81 78 TRP A N 1
ATOM 575 C CA . TRP A 1 78 ? -40.085 -4.344 22.443 1.00 91.81 78 TRP A CA 1
ATOM 576 C C . TRP A 1 78 ? -39.167 -3.117 22.426 1.00 91.81 78 TRP A C 1
ATOM 578 O O . TRP A 1 78 ? -38.449 -2.920 21.450 1.00 91.81 78 TRP A O 1
ATOM 588 N N . GLN A 1 79 ? -39.140 -2.304 23.486 1.00 91.94 79 GLN A N 1
ATOM 589 C CA . GLN A 1 79 ? -38.172 -1.210 23.622 1.00 91.94 79 GLN A CA 1
ATOM 590 C C . GLN A 1 79 ? -36.738 -1.741 23.768 1.00 91.94 79 GLN A C 1
ATOM 592 O O . GLN A 1 79 ? -35.828 -1.214 23.129 1.00 91.94 79 GLN A O 1
ATOM 597 N N . SER A 1 80 ? -36.540 -2.813 24.543 1.00 91.19 80 SER A N 1
ATOM 598 C CA . SER A 1 80 ? -35.240 -3.483 24.675 1.00 91.19 80 SER A CA 1
ATOM 599 C C . SER A 1 80 ? -34.789 -4.138 23.361 1.00 91.19 80 SER A C 1
ATOM 601 O O . SER A 1 80 ? -33.665 -3.905 22.918 1.00 91.19 80 SER A O 1
ATOM 603 N N . GLU A 1 81 ? -35.673 -4.878 22.682 1.00 92.12 81 GLU A N 1
ATOM 604 C CA . GLU A 1 81 ? -35.403 -5.460 21.361 1.00 92.12 81 GLU A CA 1
ATOM 605 C C . GLU A 1 81 ? -35.083 -4.380 20.318 1.00 92.12 81 GLU A C 1
ATOM 607 O O . GLU A 1 81 ? -34.151 -4.549 19.535 1.00 92.12 81 GLU A O 1
ATOM 612 N N . LEU A 1 82 ? -35.803 -3.253 20.314 1.00 93.56 82 LEU A N 1
ATOM 613 C CA . LEU A 1 82 ? -35.564 -2.153 19.378 1.00 93.56 82 LEU A CA 1
ATOM 614 C C . LEU A 1 82 ? -34.206 -1.476 19.615 1.00 93.56 82 LEU A C 1
ATOM 616 O O . LEU A 1 82 ? -33.489 -1.238 18.645 1.00 93.56 82 LEU A O 1
ATOM 620 N N . ALA A 1 83 ? -33.815 -1.239 20.871 1.00 91.25 83 ALA A N 1
ATOM 621 C CA . ALA A 1 83 ? -32.496 -0.697 21.202 1.00 91.25 83 ALA A CA 1
ATOM 622 C C . ALA A 1 83 ? -31.359 -1.648 20.777 1.00 91.25 83 ALA A C 1
ATOM 624 O O . ALA A 1 83 ? -30.401 -1.222 20.131 1.00 91.25 83 ALA A O 1
ATOM 625 N N . LEU A 1 84 ? -31.497 -2.952 21.055 1.00 90.50 84 LEU A N 1
ATOM 626 C CA . LEU A 1 84 ? -30.542 -3.980 20.617 1.00 90.50 84 LEU A CA 1
ATOM 627 C C . LEU A 1 84 ? -30.472 -4.093 19.086 1.00 90.50 84 LEU A C 1
ATOM 629 O O . LEU A 1 84 ? -29.395 -4.282 18.523 1.00 90.50 84 LEU A O 1
ATOM 633 N N . LEU A 1 85 ? -31.603 -3.957 18.389 1.00 89.75 85 LEU A N 1
ATOM 634 C CA . LEU A 1 85 ? -31.634 -3.962 16.928 1.00 89.75 85 LEU A CA 1
ATOM 635 C C . LEU A 1 85 ? -30.961 -2.718 16.340 1.00 89.75 85 LEU A C 1
ATOM 637 O O . LEU A 1 85 ? -30.203 -2.876 15.384 1.00 89.75 85 LEU A O 1
ATOM 641 N N . GLN A 1 86 ? -31.177 -1.530 16.916 1.00 91.00 86 GLN A N 1
ATOM 642 C CA . GLN A 1 86 ? -30.520 -0.279 16.510 1.00 91.00 86 GLN A CA 1
ATOM 643 C C . GLN A 1 86 ? -28.996 -0.344 16.691 1.00 91.00 86 GLN A C 1
ATOM 645 O O . GLN A 1 86 ? -28.264 -0.042 15.750 1.00 91.00 86 GLN A O 1
ATOM 650 N N . ASP A 1 87 ? -28.515 -0.831 17.837 1.00 87.38 87 ASP A N 1
ATOM 651 C CA . ASP A 1 87 ? -27.091 -1.116 18.071 1.00 87.38 87 ASP A CA 1
ATOM 652 C C . ASP A 1 87 ? -26.533 -2.153 17.072 1.00 87.38 87 ASP A C 1
ATOM 654 O O . ASP A 1 87 ? -25.443 -1.997 16.520 1.00 87.38 87 ASP A O 1
ATOM 658 N N . SER A 1 88 ? -27.318 -3.185 16.742 1.00 87.94 88 SER A N 1
ATOM 659 C CA . SER A 1 88 ? -26.931 -4.166 15.720 1.00 87.94 88 SER A CA 1
ATOM 660 C C . SER A 1 88 ? -26.923 -3.611 14.289 1.00 87.94 88 SER A C 1
ATOM 662 O O . SER A 1 88 ? -26.381 -4.275 13.401 1.00 87.94 88 SER A O 1
ATOM 664 N N . VAL A 1 89 ? -27.569 -2.466 14.039 1.00 92.44 89 VAL A N 1
ATOM 665 C CA . VAL A 1 89 ? -27.571 -1.768 12.746 1.00 92.44 89 VAL A CA 1
ATOM 666 C C . VAL A 1 89 ? -26.353 -0.858 12.660 1.00 92.44 89 VAL A C 1
ATOM 668 O O . VAL A 1 89 ? -25.566 -1.048 11.739 1.00 92.44 89 VAL A O 1
ATOM 671 N N . SER A 1 90 ? -26.109 0.010 13.647 1.00 87.12 90 SER A N 1
ATOM 672 C CA . SER A 1 90 ? -24.943 0.909 13.637 1.00 87.12 90 SER A CA 1
ATOM 673 C C . SER A 1 90 ? -23.617 0.141 13.549 1.00 87.12 90 SER A C 1
ATOM 675 O O . SER A 1 90 ? -22.758 0.476 12.735 1.00 87.12 90 SER A O 1
ATOM 677 N N . LYS A 1 91 ? -23.482 -0.973 14.284 1.00 82.75 91 LYS A N 1
ATOM 678 C CA . LYS A 1 91 ? -22.314 -1.871 14.196 1.00 82.75 91 LYS A CA 1
ATOM 679 C C . LYS A 1 91 ? -22.153 -2.513 12.812 1.00 82.75 91 LYS A C 1
ATOM 681 O O . LYS A 1 91 ? -21.030 -2.726 12.365 1.00 82.75 91 LYS A O 1
ATOM 686 N N . LYS A 1 92 ? -23.249 -2.811 12.104 1.00 85.56 92 LYS A N 1
ATOM 687 C CA . LYS A 1 92 ? -23.198 -3.328 10.721 1.00 85.56 92 LYS A CA 1
ATOM 688 C C . LYS A 1 92 ? -22.923 -2.232 9.699 1.00 85.56 92 LYS A C 1
ATOM 690 O O . LYS A 1 92 ? -22.284 -2.522 8.698 1.00 85.56 92 LYS A O 1
ATOM 695 N N . GLU A 1 93 ? -23.375 -1.006 9.937 1.00 88.50 93 GLU A N 1
ATOM 696 C CA . GLU A 1 93 ? -23.082 0.154 9.089 1.00 88.50 93 GLU A CA 1
ATOM 697 C C . GLU A 1 93 ? -21.602 0.551 9.186 1.00 88.50 93 GLU A C 1
ATOM 699 O O . GLU A 1 93 ? -20.982 0.799 8.155 1.00 88.50 93 GLU A O 1
ATOM 704 N N . GLN A 1 94 ? -21.004 0.487 10.384 1.00 80.56 94 GLN A N 1
ATOM 705 C CA . GLN A 1 94 ? -19.553 0.615 10.583 1.00 80.56 94 GLN A CA 1
ATOM 706 C C . GLN A 1 94 ? -18.775 -0.466 9.818 1.00 80.56 94 GLN A C 1
ATOM 708 O O . GLN A 1 94 ? -17.961 -0.137 8.960 1.00 80.56 94 GLN A O 1
ATOM 713 N N . ILE A 1 95 ? -19.087 -1.751 10.047 1.00 81.19 95 ILE A N 1
ATOM 714 C CA . ILE A 1 95 ? -18.433 -2.866 9.337 1.00 81.19 95 ILE A CA 1
ATOM 715 C C . ILE A 1 95 ? -18.621 -2.740 7.817 1.00 81.19 95 ILE A C 1
ATOM 717 O O . ILE A 1 95 ? -17.685 -2.992 7.063 1.00 81.19 95 ILE A O 1
ATOM 721 N N . LYS A 1 96 ? -19.805 -2.317 7.351 1.00 86.44 96 LYS A N 1
ATOM 722 C CA . LYS A 1 96 ? -20.069 -2.061 5.930 1.00 86.44 96 LYS A CA 1
ATOM 723 C C . LYS A 1 96 ? -19.115 -0.995 5.390 1.00 86.44 96 LYS A C 1
ATOM 725 O O . LYS A 1 96 ? -18.436 -1.280 4.408 1.00 86.44 96 LYS A O 1
ATOM 730 N N . ALA A 1 97 ? -19.017 0.163 6.043 1.00 82.88 97 ALA A N 1
ATOM 731 C CA . ALA A 1 97 ? -18.117 1.240 5.635 1.00 82.88 97 ALA A CA 1
ATOM 732 C C . ALA A 1 97 ? -16.644 0.788 5.612 1.00 82.88 97 ALA A C 1
ATOM 734 O O . ALA A 1 97 ? -15.972 0.987 4.604 1.00 82.88 97 ALA A O 1
ATOM 735 N N . GLU A 1 98 ? -16.168 0.090 6.653 1.00 81.31 98 GLU A N 1
ATOM 736 C CA . GLU A 1 98 ? -14.825 -0.517 6.670 1.00 81.31 98 GLU A CA 1
ATOM 737 C C . GLU A 1 98 ? -14.599 -1.433 5.453 1.00 81.31 98 GLU A C 1
ATOM 739 O O . GLU A 1 98 ? -13.574 -1.336 4.775 1.00 81.31 98 GLU A O 1
ATOM 744 N N . THR A 1 99 ? -15.558 -2.317 5.148 1.00 80.94 99 THR A N 1
ATOM 745 C CA . THR A 1 99 ? -15.446 -3.241 4.007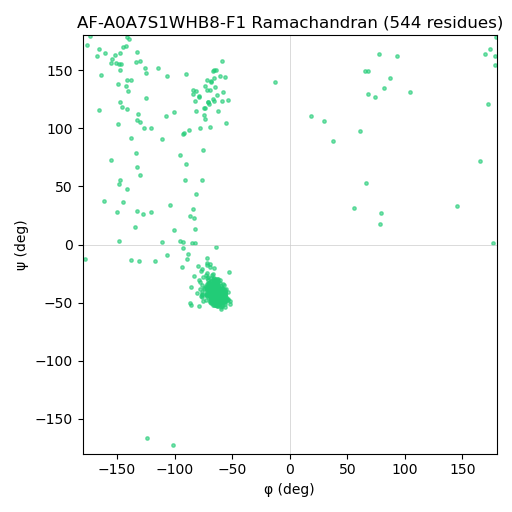 1.00 80.94 99 THR A CA 1
ATOM 746 C C . THR A 1 99 ? -15.579 -2.560 2.648 1.00 80.94 99 THR A C 1
ATOM 748 O O . THR A 1 99 ? -14.977 -3.039 1.693 1.00 80.94 99 THR A O 1
ATOM 751 N N . GLU A 1 100 ? -16.313 -1.451 2.541 1.00 88.44 100 GLU A N 1
ATOM 752 C CA . GLU A 1 100 ? -16.415 -0.667 1.307 1.00 88.44 100 GLU A CA 1
ATOM 753 C C . GLU A 1 100 ? -15.112 0.089 1.021 1.00 88.44 100 GLU A C 1
ATOM 755 O O . GLU A 1 100 ? -14.663 0.078 -0.123 1.00 88.44 100 GLU A O 1
ATOM 760 N N . THR A 1 101 ? -14.436 0.633 2.041 1.00 84.56 101 THR A N 1
ATOM 761 C CA . THR A 1 101 ? -13.086 1.203 1.882 1.00 84.56 101 THR A CA 1
ATOM 762 C C . THR A 1 101 ? -12.062 0.123 1.518 1.00 84.56 101 THR A C 1
ATOM 764 O O . THR A 1 101 ? -11.283 0.306 0.592 1.00 84.56 101 THR A O 1
ATOM 767 N N . ILE A 1 102 ? -12.077 -1.039 2.187 1.00 82.50 102 ILE A N 1
ATOM 768 C CA . ILE A 1 102 ? -11.174 -2.160 1.848 1.00 82.50 102 ILE A CA 1
ATOM 769 C C . ILE A 1 102 ? -11.430 -2.677 0.420 1.00 82.50 102 ILE A C 1
ATOM 771 O O . ILE A 1 102 ? -10.487 -3.039 -0.281 1.00 82.50 102 ILE A O 1
ATOM 775 N N . LEU A 1 103 ? -12.690 -2.704 -0.028 1.00 87.75 103 LEU A N 1
ATOM 776 C CA . LEU A 1 103 ? -13.038 -3.068 -1.401 1.00 87.75 103 LEU A CA 1
ATOM 777 C C . LEU A 1 103 ? -12.536 -2.022 -2.403 1.00 87.75 103 LEU A C 1
ATOM 779 O O . LEU A 1 103 ? -11.993 -2.413 -3.432 1.00 87.75 103 LEU A O 1
ATOM 783 N N . ALA A 1 104 ? -12.675 -0.727 -2.101 1.00 87.06 104 ALA A N 1
ATOM 784 C CA . ALA A 1 104 ? -12.165 0.355 -2.940 1.00 87.06 104 ALA A CA 1
ATOM 785 C C . ALA A 1 104 ? -10.641 0.244 -3.128 1.00 87.06 104 ALA A C 1
ATOM 787 O O . ALA A 1 104 ? -10.188 0.134 -4.270 1.00 87.06 104 ALA A O 1
ATOM 788 N N . ASP A 1 105 ? -9.878 0.147 -2.031 1.00 82.56 105 ASP A N 1
ATOM 789 C CA . ASP A 1 105 ? -8.422 -0.065 -2.045 1.00 82.56 105 ASP A CA 1
ATOM 790 C C . ASP A 1 105 ? -8.043 -1.295 -2.889 1.00 82.56 105 ASP A C 1
ATOM 792 O O . ASP A 1 105 ? -7.168 -1.221 -3.752 1.00 82.56 105 ASP A O 1
ATOM 796 N N . ALA A 1 106 ? -8.733 -2.425 -2.689 1.00 85.56 106 ALA A N 1
ATOM 797 C CA . ALA A 1 106 ? -8.473 -3.657 -3.431 1.00 85.56 106 ALA A CA 1
ATOM 798 C C . ALA A 1 106 ? -8.796 -3.532 -4.931 1.00 85.56 106 ALA A C 1
ATOM 800 O O . ALA A 1 106 ? -8.077 -4.093 -5.759 1.00 85.56 106 ALA A O 1
ATOM 801 N N . THR A 1 107 ? -9.842 -2.786 -5.307 1.00 89.88 107 THR A N 1
ATOM 802 C CA . THR A 1 107 ? -10.144 -2.511 -6.721 1.00 89.88 107 THR A CA 1
ATOM 803 C C . THR A 1 107 ? -9.152 -1.543 -7.362 1.00 89.88 107 THR A C 1
ATOM 805 O O . THR A 1 107 ? -8.816 -1.738 -8.528 1.00 89.88 107 THR A O 1
ATOM 808 N N . GLN A 1 108 ? -8.626 -0.564 -6.616 1.00 87.50 108 GLN A N 1
ATOM 809 C CA . GLN A 1 108 ? -7.576 0.326 -7.116 1.00 87.50 108 GLN A CA 1
ATOM 810 C C . GLN A 1 108 ? -6.259 -0.434 -7.298 1.00 87.50 108 GLN A C 1
ATOM 812 O O . GLN A 1 108 ? -5.689 -0.397 -8.381 1.00 87.50 108 GLN A O 1
ATOM 817 N N . GLY A 1 109 ? -5.825 -1.210 -6.299 1.00 85.00 109 GLY A N 1
ATOM 818 C CA . GLY A 1 109 ? -4.621 -2.042 -6.400 1.00 85.00 109 GLY A CA 1
ATOM 819 C C . GLY A 1 109 ? -4.704 -3.093 -7.516 1.00 85.00 109 GLY A C 1
ATOM 820 O O . GLY A 1 109 ? -3.701 -3.375 -8.172 1.00 85.00 109 GLY A O 1
ATOM 821 N N . TYR A 1 110 ? -5.900 -3.628 -7.796 1.00 89.44 110 TYR A N 1
ATOM 822 C CA . TYR A 1 110 ? -6.134 -4.471 -8.971 1.00 89.44 110 TYR A CA 1
ATOM 823 C C . TYR A 1 110 ? -5.969 -3.690 -10.284 1.00 89.44 110 TYR A C 1
ATOM 825 O O . TYR A 1 110 ? -5.245 -4.149 -11.163 1.00 89.44 110 TYR A O 1
ATOM 833 N N . ALA A 1 111 ? -6.588 -2.511 -10.411 1.00 90.75 111 ALA A N 1
ATOM 834 C CA . ALA A 1 111 ? -6.489 -1.679 -11.612 1.00 90.75 111 ALA A CA 1
ATOM 835 C C . ALA A 1 111 ? -5.051 -1.189 -11.873 1.00 90.75 111 ALA A C 1
ATOM 837 O O . ALA A 1 111 ? -4.588 -1.224 -13.012 1.00 90.75 111 ALA A O 1
ATOM 838 N N . ASP A 1 112 ? -4.322 -0.808 -10.821 1.00 86.81 112 ASP A N 1
ATOM 839 C CA . ASP A 1 112 ? -2.904 -0.436 -10.886 1.00 86.81 112 ASP A CA 1
ATOM 840 C C . ASP A 1 112 ? -2.040 -1.624 -11.337 1.00 86.81 112 ASP A C 1
ATOM 842 O O . ASP A 1 112 ? -1.136 -1.462 -12.156 1.00 86.81 112 ASP A O 1
ATOM 846 N N . SER A 1 113 ? -2.343 -2.833 -10.850 1.00 87.38 113 SER A N 1
ATOM 847 C CA . SER A 1 113 ? -1.646 -4.066 -11.244 1.00 87.38 113 SER A CA 1
ATOM 848 C C . SER A 1 113 ? -1.970 -4.500 -12.677 1.00 87.38 113 SER A C 1
ATOM 850 O O . SER A 1 113 ? -1.088 -4.989 -13.376 1.00 87.38 113 SER A O 1
ATOM 852 N N . GLU A 1 114 ? -3.209 -4.313 -13.142 1.00 91.88 114 GLU A N 1
ATOM 853 C CA . GLU A 1 114 ? -3.615 -4.572 -14.530 1.00 91.88 114 GLU A CA 1
ATOM 854 C C . GLU A 1 114 ? -2.965 -3.563 -15.496 1.00 91.88 114 GLU A C 1
ATOM 856 O O . GLU A 1 114 ? -2.495 -3.946 -16.571 1.00 91.88 114 GLU A O 1
ATOM 861 N N . ALA A 1 115 ? -2.857 -2.292 -15.092 1.00 87.88 115 ALA A N 1
ATOM 862 C CA . ALA A 1 115 ? -2.148 -1.258 -15.840 1.00 87.88 115 ALA A CA 1
ATOM 863 C C . ALA A 1 115 ? -0.629 -1.507 -15.893 1.00 87.88 115 ALA A C 1
ATOM 865 O O . ALA A 1 115 ? -0.053 -1.425 -16.980 1.00 87.88 115 ALA A O 1
ATOM 866 N N . GLN A 1 116 ? 0.004 -1.861 -14.764 1.00 85.25 116 GLN A N 1
ATOM 867 C CA . GLN A 1 116 ? 1.422 -2.244 -14.718 1.00 85.25 116 GLN A CA 1
ATOM 868 C C . GLN A 1 116 ? 1.674 -3.470 -15.605 1.00 85.25 116 GLN A C 1
ATOM 870 O O . GLN A 1 116 ? 2.452 -3.369 -16.546 1.00 85.25 116 GLN A O 1
ATOM 875 N N . LEU A 1 117 ? 0.929 -4.568 -15.419 1.00 91.25 117 LEU A N 1
ATOM 876 C CA . LEU A 1 117 ? 1.073 -5.788 -16.225 1.00 91.25 117 LEU A CA 1
ATOM 877 C C . LEU A 1 117 ? 0.938 -5.520 -17.731 1.00 91.25 117 LEU A C 1
ATOM 879 O O . LEU A 1 117 ? 1.647 -6.124 -18.536 1.00 91.25 117 LEU A O 1
ATOM 883 N N . LYS A 1 118 ? 0.034 -4.621 -18.136 1.00 90.50 118 LYS A N 1
ATOM 884 C CA . LYS A 1 118 ? -0.085 -4.238 -19.543 1.00 90.50 118 LYS A CA 1
ATOM 885 C C . LYS A 1 118 ? 1.154 -3.479 -20.032 1.00 90.50 118 LYS A C 1
ATOM 887 O O . LYS A 1 118 ? 1.661 -3.803 -21.103 1.00 90.50 118 LYS A O 1
ATOM 892 N N . ALA A 1 119 ? 1.640 -2.504 -19.264 1.00 87.62 119 ALA A N 1
ATOM 893 C CA . ALA A 1 119 ? 2.853 -1.761 -19.600 1.00 87.62 119 ALA A CA 1
ATOM 894 C C . ALA A 1 119 ? 4.089 -2.677 -19.660 1.00 87.62 119 ALA A C 1
ATOM 896 O O . ALA A 1 119 ? 4.891 -2.544 -20.581 1.00 87.62 119 ALA A O 1
ATOM 897 N N . ASP A 1 120 ? 4.190 -3.651 -18.752 1.00 86.56 120 ASP A N 1
ATOM 898 C CA . ASP A 1 120 ? 5.240 -4.674 -18.735 1.00 86.56 120 ASP A CA 1
ATOM 899 C C . ASP A 1 120 ? 5.192 -5.558 -19.988 1.00 86.56 120 ASP A C 1
ATOM 901 O O . ASP A 1 120 ? 6.232 -5.860 -20.569 1.00 86.56 120 ASP A O 1
ATOM 905 N N . VAL A 1 121 ? 3.996 -5.961 -20.436 1.00 90.69 121 VAL A N 1
ATOM 906 C CA . VAL A 1 121 ? 3.809 -6.753 -21.666 1.00 90.69 121 VAL A CA 1
ATOM 907 C C . VAL A 1 121 ? 4.160 -5.938 -22.912 1.00 90.69 121 VAL A C 1
ATOM 909 O O . VAL A 1 121 ? 4.915 -6.427 -23.755 1.00 90.69 121 VAL A O 1
ATOM 912 N N . ASP A 1 122 ? 3.675 -4.696 -23.014 1.00 89.25 122 ASP A N 1
ATOM 913 C CA . ASP A 1 122 ? 3.985 -3.797 -24.133 1.00 89.25 122 ASP A CA 1
ATOM 914 C C . ASP A 1 122 ? 5.506 -3.498 -24.190 1.00 89.25 122 ASP A C 1
ATOM 916 O O . ASP A 1 122 ? 6.120 -3.560 -25.259 1.00 89.25 122 ASP A O 1
ATOM 920 N N . PHE A 1 123 ? 6.155 -3.268 -23.039 1.00 86.81 123 PHE A N 1
ATOM 921 C CA . PHE A 1 123 ? 7.610 -3.099 -22.922 1.00 86.81 123 PHE A CA 1
ATOM 922 C C . PHE A 1 123 ? 8.387 -4.385 -23.251 1.00 86.81 123 PHE A C 1
ATOM 924 O O . PHE A 1 123 ? 9.396 -4.332 -23.963 1.00 86.81 123 PHE A O 1
ATOM 931 N N . PHE A 1 124 ? 7.917 -5.547 -22.789 1.00 90.62 124 PHE A N 1
ATOM 932 C CA . PHE A 1 124 ? 8.547 -6.841 -23.047 1.00 90.62 124 PHE A CA 1
ATOM 933 C C . PHE A 1 124 ? 8.517 -7.208 -24.530 1.00 90.62 124 PHE A C 1
ATOM 935 O O . PHE A 1 124 ? 9.551 -7.604 -25.067 1.00 90.62 124 PHE A O 1
ATOM 942 N N . ASP A 1 125 ? 7.381 -7.063 -25.220 1.00 89.75 125 ASP A N 1
ATOM 943 C CA . ASP A 1 125 ? 7.293 -7.417 -26.640 1.00 89.75 125 ASP A CA 1
ATOM 944 C C . ASP A 1 125 ? 8.078 -6.439 -27.536 1.00 89.75 125 ASP A C 1
ATOM 946 O O . ASP A 1 125 ? 8.726 -6.887 -28.488 1.00 89.75 125 ASP A O 1
ATOM 950 N N . VAL A 1 126 ? 8.142 -5.140 -27.200 1.00 87.75 126 VAL A N 1
ATOM 951 C CA . VAL A 1 126 ? 9.033 -4.178 -27.886 1.00 87.75 126 VAL A CA 1
ATOM 952 C C . VAL A 1 126 ? 10.510 -4.517 -27.647 1.00 87.75 126 VAL A C 1
ATOM 954 O O . VAL A 1 126 ? 11.290 -4.597 -28.602 1.00 87.75 126 VAL A O 1
ATOM 957 N N . THR A 1 127 ? 10.899 -4.794 -26.399 1.00 83.06 127 THR A N 1
ATOM 958 C CA . THR A 1 127 ? 12.272 -5.195 -26.043 1.00 83.06 127 THR A CA 1
ATOM 959 C C . THR A 1 127 ? 12.671 -6.488 -26.752 1.00 83.06 127 THR A C 1
ATOM 961 O O . THR A 1 127 ? 13.735 -6.566 -27.361 1.00 83.06 127 THR A O 1
ATOM 964 N N . LYS A 1 128 ? 11.790 -7.491 -26.764 1.00 88.56 128 LYS A N 1
ATOM 965 C CA . LYS A 1 128 ? 11.977 -8.782 -27.437 1.00 88.56 128 LYS A CA 1
ATOM 966 C C . LYS A 1 128 ? 12.115 -8.637 -28.952 1.00 88.56 128 LYS A C 1
ATOM 968 O O . LYS A 1 128 ? 12.992 -9.279 -29.529 1.00 88.56 128 LYS A O 1
ATOM 973 N N . ALA A 1 129 ? 11.314 -7.786 -29.596 1.00 84.00 129 ALA A N 1
ATOM 974 C CA . ALA A 1 129 ? 11.459 -7.488 -31.022 1.00 84.00 129 ALA A CA 1
ATOM 975 C C . ALA A 1 129 ? 12.828 -6.853 -31.335 1.00 84.00 129 ALA A C 1
ATOM 977 O O . ALA A 1 129 ? 13.510 -7.284 -32.267 1.00 84.00 129 ALA A O 1
ATOM 978 N N . SER A 1 130 ? 13.268 -5.898 -30.507 1.00 76.69 130 SER A N 1
ATOM 979 C CA . SER A 1 130 ? 14.597 -5.283 -30.608 1.00 76.69 130 SER A CA 1
ATOM 980 C C . SER A 1 130 ? 15.722 -6.309 -30.405 1.00 76.69 130 SER A C 1
ATOM 982 O O . SER A 1 130 ? 16.621 -6.418 -31.239 1.00 76.69 130 SER A O 1
ATOM 984 N N . CYS A 1 131 ? 15.648 -7.139 -29.358 1.00 80.06 131 CYS A N 1
ATOM 985 C CA . CYS A 1 131 ? 16.638 -8.182 -29.078 1.00 80.06 131 CYS A CA 1
ATOM 986 C C . CYS A 1 131 ? 16.750 -9.223 -30.199 1.00 80.06 131 CYS A C 1
ATOM 988 O O . CYS A 1 131 ? 17.866 -9.633 -30.517 1.00 80.06 131 CYS A O 1
ATOM 990 N N . LEU A 1 132 ? 15.637 -9.644 -30.811 1.00 81.62 132 LEU A N 1
ATOM 991 C CA . LEU A 1 132 ? 15.660 -10.557 -31.959 1.00 81.62 132 LEU A CA 1
ATOM 992 C C . LEU A 1 132 ? 16.340 -9.897 -33.164 1.00 81.62 132 LEU A C 1
ATOM 994 O O . LEU A 1 132 ? 17.331 -10.429 -33.657 1.00 81.62 132 LEU A O 1
ATOM 998 N N . SER A 1 133 ? 15.900 -8.691 -33.540 1.00 75.62 133 SER A N 1
ATOM 999 C CA . SER A 1 133 ? 16.500 -7.900 -34.624 1.00 75.62 133 SER A CA 1
ATOM 1000 C C . SER A 1 133 ? 18.018 -7.749 -34.455 1.00 75.62 133 SER A C 1
ATOM 1002 O O . SER A 1 133 ? 18.780 -8.129 -35.341 1.00 75.62 133 SER A O 1
ATOM 1004 N N . LYS A 1 134 ? 18.487 -7.312 -33.276 1.00 74.19 134 LYS A N 1
ATOM 1005 C CA . LYS A 1 134 ? 19.924 -7.173 -32.973 1.00 74.19 134 LYS A CA 1
ATOM 1006 C C . LYS A 1 134 ? 20.672 -8.514 -32.899 1.00 74.19 134 LYS A C 1
ATOM 1008 O O . LYS A 1 134 ? 21.876 -8.536 -33.148 1.00 74.19 134 LYS A O 1
ATOM 1013 N N . THR A 1 135 ? 19.998 -9.623 -32.580 1.00 74.38 135 THR A N 1
ATOM 1014 C CA . THR A 1 135 ? 20.601 -10.971 -32.588 1.00 74.38 135 THR A CA 1
ATOM 1015 C C . THR A 1 135 ? 20.832 -11.464 -34.012 1.00 74.38 135 THR A C 1
ATOM 1017 O O . THR A 1 135 ? 21.916 -11.973 -34.306 1.00 74.38 135 THR A O 1
ATOM 1020 N N . ASP A 1 136 ? 19.862 -11.261 -34.903 1.00 72.00 136 ASP A N 1
ATOM 1021 C CA . ASP A 1 136 ? 19.983 -11.604 -36.320 1.00 72.00 136 ASP A CA 1
ATOM 1022 C C . ASP A 1 136 ? 21.090 -10.760 -36.976 1.00 72.00 136 ASP A C 1
ATOM 1024 O O . ASP A 1 136 ? 22.014 -11.321 -37.574 1.00 72.00 136 ASP A O 1
ATOM 1028 N N . ASP A 1 137 ? 21.088 -9.444 -36.730 1.00 70.50 137 ASP A N 1
ATOM 1029 C CA . ASP A 1 137 ? 22.138 -8.488 -37.119 1.00 70.50 137 ASP A CA 1
ATOM 1030 C C . ASP A 1 137 ? 23.536 -8.949 -36.662 1.00 70.50 137 ASP A C 1
ATOM 1032 O O . ASP A 1 137 ? 24.494 -8.977 -37.439 1.00 70.50 137 ASP A O 1
ATOM 1036 N N . TRP A 1 138 ? 23.667 -9.347 -35.392 1.00 65.12 138 TRP A N 1
ATOM 1037 C CA . TRP A 1 138 ? 24.923 -9.841 -34.826 1.00 65.12 138 TRP A CA 1
ATOM 1038 C C . TRP A 1 138 ? 25.349 -11.181 -35.433 1.00 65.12 138 TRP A C 1
ATOM 1040 O O . TRP A 1 138 ? 26.540 -11.396 -35.670 1.00 65.12 138 TRP A O 1
ATOM 1050 N N . SER A 1 139 ? 24.403 -12.077 -35.727 1.00 70.69 139 SER A N 1
ATOM 1051 C CA . SER A 1 139 ? 24.690 -13.365 -36.365 1.00 70.69 139 SER A CA 1
ATOM 1052 C C . SER A 1 139 ? 25.232 -13.184 -37.789 1.00 70.69 139 SER A C 1
ATOM 1054 O O . SER A 1 139 ? 26.253 -13.786 -38.131 1.00 70.69 139 SER A O 1
ATOM 1056 N N . ALA A 1 140 ? 24.633 -12.276 -38.568 1.00 66.94 140 ALA A N 1
ATOM 1057 C CA . ALA A 1 140 ? 25.067 -11.929 -39.915 1.00 66.94 140 ALA A CA 1
ATOM 1058 C C . ALA A 1 140 ? 26.442 -11.244 -39.899 1.00 66.94 140 ALA A C 1
ATOM 1060 O O . ALA A 1 140 ? 27.358 -11.683 -40.593 1.00 66.94 140 ALA A O 1
ATOM 1061 N N . ARG A 1 141 ? 26.639 -10.236 -39.033 1.00 65.00 141 ARG A N 1
ATOM 1062 C CA . ARG A 1 141 ? 27.944 -9.573 -38.844 1.00 65.00 141 ARG A CA 1
ATOM 1063 C C . ARG A 1 141 ? 29.031 -10.557 -38.410 1.00 65.00 141 ARG A C 1
ATOM 1065 O O . ARG A 1 141 ? 30.163 -10.450 -38.871 1.00 65.00 141 ARG A O 1
ATOM 1072 N N . LYS A 1 142 ? 28.709 -11.538 -37.560 1.00 69.00 142 LYS A N 1
ATOM 1073 C CA . LYS A 1 142 ? 29.651 -12.585 -37.136 1.00 69.00 142 LYS A CA 1
ATOM 1074 C C . LYS A 1 142 ? 30.026 -13.527 -38.283 1.00 69.00 142 LYS A C 1
ATOM 1076 O O . LYS A 1 142 ? 31.196 -13.885 -38.378 1.00 69.00 142 LYS A O 1
ATOM 1081 N N . ALA A 1 143 ? 29.075 -13.921 -39.133 1.00 67.25 143 ALA A N 1
ATOM 1082 C CA . ALA A 1 143 ? 29.354 -14.730 -40.321 1.00 67.25 143 ALA A CA 1
ATOM 1083 C C . ALA A 1 143 ? 30.253 -13.965 -41.307 1.00 67.25 143 ALA A C 1
ATOM 1085 O O . ALA A 1 143 ? 31.358 -14.419 -41.604 1.00 67.25 143 ALA A O 1
ATOM 1086 N N . LEU A 1 144 ? 29.851 -12.746 -41.682 1.00 63.31 144 LEU A N 1
ATOM 1087 C CA . LEU A 1 144 ? 30.624 -11.860 -42.558 1.00 63.31 144 LEU A CA 1
ATOM 1088 C C . LEU A 1 144 ? 32.029 -11.579 -42.006 1.00 63.31 144 LEU A C 1
ATOM 1090 O O . LEU A 1 144 ? 32.989 -11.575 -42.764 1.00 63.31 144 LEU A O 1
ATOM 1094 N N . ARG A 1 145 ? 32.193 -11.413 -40.685 1.00 60.16 145 ARG A N 1
ATOM 1095 C CA . ARG A 1 145 ? 33.517 -11.215 -40.071 1.00 60.16 145 ARG A CA 1
ATOM 1096 C C . ARG A 1 145 ? 34.406 -12.462 -40.135 1.00 60.16 145 ARG A C 1
ATOM 1098 O O . ARG A 1 145 ? 35.625 -12.323 -40.158 1.00 60.16 145 ARG A O 1
ATOM 1105 N N . VAL A 1 146 ? 33.839 -13.670 -40.157 1.00 70.31 146 VAL A N 1
ATOM 1106 C CA . VAL A 1 146 ? 34.612 -14.905 -40.385 1.00 70.31 146 VAL A CA 1
ATOM 1107 C C . VAL A 1 146 ? 35.047 -14.999 -41.848 1.00 70.31 146 VAL A C 1
ATOM 1109 O O . VAL A 1 146 ? 36.209 -15.301 -42.103 1.00 70.31 146 VAL A O 1
ATOM 1112 N N . GLU A 1 147 ? 34.164 -14.668 -42.792 1.00 67.00 147 GLU A N 1
ATOM 1113 C CA . GLU A 1 147 ? 34.478 -14.609 -44.228 1.00 67.00 147 GLU A CA 1
ATOM 1114 C C . GLU A 1 147 ? 35.528 -13.526 -44.544 1.00 67.00 147 GLU A C 1
ATOM 1116 O O . GLU A 1 147 ? 36.475 -13.773 -45.288 1.00 67.00 147 GLU A O 1
ATOM 1121 N N . GLU A 1 148 ? 35.428 -12.353 -43.914 1.00 59.94 148 GLU A N 1
ATOM 1122 C CA . GLU A 1 148 ? 36.410 -11.267 -44.004 1.00 59.94 148 GLU A CA 1
ATOM 1123 C C . GLU A 1 148 ? 37.777 -11.698 -43.451 1.00 59.94 148 GLU A C 1
ATOM 1125 O O . GLU A 1 148 ? 38.802 -11.465 -44.088 1.00 59.94 148 GLU A O 1
ATOM 1130 N N . LEU A 1 149 ? 37.817 -12.357 -42.286 1.00 65.25 149 LEU A N 1
ATOM 1131 C CA . LEU A 1 149 ? 39.064 -12.858 -41.699 1.00 65.25 149 LEU A CA 1
ATOM 1132 C C . LEU A 1 149 ? 39.702 -13.967 -42.546 1.00 65.25 149 LEU A C 1
ATOM 1134 O O . LEU A 1 149 ? 40.928 -13.989 -42.675 1.00 65.25 149 LEU A O 1
ATOM 1138 N N . ASP A 1 150 ? 38.904 -14.851 -43.150 1.00 67.69 150 ASP A N 1
ATOM 1139 C CA . ASP A 1 150 ? 39.404 -15.850 -44.095 1.00 67.69 150 ASP A CA 1
ATOM 1140 C C . ASP A 1 150 ? 39.968 -15.175 -45.354 1.00 67.69 150 ASP A C 1
ATOM 1142 O O . ASP A 1 150 ? 41.124 -15.415 -45.702 1.00 67.69 150 ASP A O 1
ATOM 1146 N N . GLY A 1 151 ? 39.233 -14.233 -45.954 1.00 59.94 151 GLY A N 1
ATOM 1147 C CA . GLY A 1 151 ? 39.685 -13.432 -47.095 1.00 59.94 151 GLY A CA 1
ATOM 1148 C C . GLY A 1 151 ? 40.959 -12.626 -46.812 1.00 59.94 151 GLY A C 1
ATOM 1149 O O . GLY A 1 151 ? 41.869 -12.602 -47.640 1.00 59.94 151 GLY A O 1
ATOM 1150 N N . ILE A 1 152 ? 41.089 -12.041 -45.616 1.00 64.81 152 ILE A N 1
ATOM 1151 C CA . ILE A 1 152 ? 42.322 -11.392 -45.145 1.00 64.81 152 ILE A CA 1
ATOM 1152 C C . ILE A 1 152 ? 43.452 -12.417 -45.007 1.00 64.81 152 ILE A C 1
ATOM 1154 O O . ILE A 1 152 ? 44.585 -12.117 -45.381 1.00 64.81 152 ILE A O 1
ATOM 1158 N N . SER A 1 153 ? 43.179 -13.633 -44.526 1.00 68.88 153 SER A N 1
ATOM 1159 C CA . SER A 1 153 ? 44.193 -14.692 -44.440 1.00 68.88 153 SER A CA 1
ATOM 1160 C C . SER A 1 153 ? 44.652 -15.173 -45.825 1.00 68.88 153 SER A C 1
ATOM 1162 O O . SER A 1 153 ? 45.853 -15.356 -46.044 1.00 68.88 153 SER A O 1
ATOM 1164 N N . GLN A 1 154 ? 43.739 -15.277 -46.799 1.00 70.69 154 GLN A N 1
ATOM 1165 C CA . GLN A 1 154 ? 44.061 -15.588 -48.193 1.00 70.69 154 GLN A CA 1
ATOM 1166 C C . GLN A 1 154 ? 44.876 -14.454 -48.833 1.00 70.69 154 GLN A C 1
ATOM 1168 O O . GLN A 1 154 ? 45.917 -14.709 -49.442 1.00 70.69 154 GLN A O 1
ATOM 1173 N N . ALA A 1 155 ? 44.475 -13.196 -48.629 1.00 65.81 155 ALA A N 1
ATOM 1174 C CA . ALA A 1 155 ? 45.206 -12.023 -49.103 1.00 65.81 155 ALA A CA 1
ATOM 1175 C C . ALA A 1 155 ? 46.614 -11.940 -48.490 1.00 65.81 155 ALA A C 1
ATOM 1177 O O . ALA A 1 155 ? 47.586 -11.755 -49.220 1.00 65.81 155 ALA A O 1
ATOM 1178 N N . LEU A 1 156 ? 46.759 -12.165 -47.179 1.00 65.94 156 LEU A N 1
ATOM 1179 C CA . LEU A 1 156 ? 48.058 -12.291 -46.510 1.00 65.94 156 LEU A CA 1
ATOM 1180 C C . LEU A 1 156 ? 48.881 -13.453 -47.079 1.00 65.94 156 LEU A C 1
ATOM 1182 O O . LEU A 1 156 ? 50.080 -13.290 -47.286 1.00 65.94 156 LEU A O 1
ATOM 1186 N N . THR A 1 157 ? 48.270 -14.598 -47.388 1.00 75.31 157 THR A N 1
ATOM 1187 C CA . THR A 1 157 ? 48.964 -15.740 -48.017 1.00 75.31 157 THR A CA 1
ATOM 1188 C C . THR A 1 157 ? 49.492 -15.382 -49.410 1.00 75.31 157 THR A C 1
ATOM 1190 O O . THR A 1 157 ? 50.629 -15.712 -49.743 1.00 75.31 157 THR A O 1
ATOM 1193 N N . ILE A 1 158 ? 48.722 -14.636 -50.207 1.00 68.00 158 ILE A N 1
ATOM 1194 C CA . ILE A 1 158 ? 49.141 -14.157 -51.533 1.00 68.00 158 ILE A CA 1
ATOM 1195 C C . ILE A 1 158 ? 50.254 -13.105 -51.406 1.00 68.00 158 ILE A C 1
ATOM 1197 O O . ILE A 1 158 ? 51.305 -13.247 -52.031 1.00 68.00 158 ILE A O 1
ATOM 1201 N N . LEU A 1 159 ? 50.065 -12.085 -50.563 1.00 66.00 159 LEU A N 1
ATOM 1202 C CA . LEU A 1 159 ? 51.016 -10.985 -50.342 1.00 66.00 159 LEU A CA 1
ATOM 1203 C C . LEU A 1 159 ? 52.330 -11.446 -49.694 1.00 66.00 159 LEU A C 1
ATOM 1205 O O . LEU A 1 159 ? 53.376 -10.845 -49.935 1.00 66.00 159 LEU A O 1
ATOM 1209 N N . SER A 1 160 ? 52.292 -12.519 -48.900 1.00 68.56 160 SER A N 1
ATOM 1210 C CA . SER A 1 160 ? 53.474 -13.152 -48.306 1.00 68.56 160 SER A CA 1
ATOM 1211 C C . SER A 1 160 ? 54.012 -14.340 -49.107 1.00 68.56 160 SER A C 1
ATOM 1213 O O . SER A 1 160 ? 55.011 -14.930 -48.694 1.00 68.56 160 SER A O 1
ATOM 1215 N N . SER A 1 161 ? 53.439 -14.678 -50.267 1.00 76.50 161 SER A N 1
ATOM 1216 C CA . SER A 1 161 ? 54.050 -15.646 -51.187 1.00 76.50 161 SER A CA 1
ATOM 1217 C C . SER A 1 161 ? 55.424 -15.147 -51.644 1.00 76.50 161 SER A C 1
ATOM 1219 O O . SER A 1 161 ? 55.624 -13.944 -51.815 1.00 76.50 161 SER A O 1
ATOM 1221 N N . ASP A 1 162 ? 56.395 -16.039 -51.851 1.00 71.75 162 ASP A N 1
ATOM 1222 C CA . ASP A 1 162 ? 57.760 -15.600 -52.175 1.00 71.75 162 ASP A CA 1
ATOM 1223 C C . ASP A 1 162 ? 57.829 -14.829 -53.501 1.00 71.75 162 ASP A C 1
ATOM 1225 O O . ASP A 1 162 ? 58.601 -13.886 -53.600 1.00 71.75 162 ASP A O 1
ATOM 1229 N N . ALA A 1 163 ? 56.946 -15.118 -54.465 1.00 69.69 163 ALA A N 1
ATOM 1230 C CA . ALA A 1 163 ? 56.802 -14.326 -55.689 1.00 69.69 163 ALA A CA 1
ATOM 1231 C C . ALA A 1 163 ? 56.322 -12.883 -55.424 1.00 69.69 163 ALA A C 1
ATOM 1233 O O . ALA A 1 163 ? 56.807 -11.948 -56.063 1.00 69.69 163 ALA A O 1
ATOM 1234 N N . ALA A 1 164 ? 55.407 -12.682 -54.467 1.00 60.94 164 ALA A N 1
ATOM 1235 C CA . ALA A 1 164 ? 54.984 -11.350 -54.040 1.00 60.94 164 ALA A CA 1
ATOM 1236 C C . ALA A 1 164 ? 56.085 -10.642 -53.234 1.00 60.94 164 ALA A C 1
ATOM 1238 O O . ALA A 1 164 ? 56.382 -9.480 -53.515 1.00 60.94 164 ALA A O 1
ATOM 1239 N N . LYS A 1 165 ? 56.767 -11.344 -52.312 1.00 63.84 165 LYS A N 1
ATOM 1240 C CA . LYS A 1 165 ? 57.945 -10.811 -51.600 1.00 63.84 165 LYS A CA 1
ATOM 1241 C C . LYS A 1 165 ? 59.019 -10.330 -52.580 1.00 63.84 165 LYS A C 1
ATOM 1243 O O . LYS A 1 165 ? 59.534 -9.229 -52.420 1.00 63.84 165 LYS A O 1
ATOM 1248 N N . ASP A 1 166 ? 59.311 -11.114 -53.618 1.00 66.62 166 ASP A N 1
ATOM 1249 C CA . ASP A 1 166 ? 60.292 -10.788 -54.658 1.00 66.62 166 ASP A CA 1
ATOM 1250 C C . ASP A 1 166 ? 59.894 -9.569 -55.502 1.00 66.62 166 ASP A C 1
ATOM 1252 O O . ASP A 1 166 ? 60.766 -8.868 -56.016 1.00 66.62 166 ASP A O 1
ATOM 1256 N N . LEU A 1 167 ? 58.594 -9.317 -55.682 1.00 63.19 167 LEU A N 1
ATOM 1257 C CA . LEU A 1 167 ? 58.079 -8.116 -56.344 1.00 63.19 167 LEU A CA 1
ATOM 1258 C C . LEU A 1 167 ? 58.163 -6.897 -55.418 1.00 63.19 167 LEU A C 1
ATOM 1260 O O . LEU A 1 167 ? 58.664 -5.853 -55.838 1.00 63.19 167 LEU A O 1
ATOM 1264 N N . PHE A 1 168 ? 57.770 -7.029 -54.148 1.00 57.34 168 PHE A N 1
ATOM 1265 C CA . PHE A 1 168 ? 57.897 -5.952 -53.162 1.00 57.34 168 PHE A CA 1
ATOM 1266 C C . PHE A 1 168 ? 59.363 -5.581 -52.892 1.00 57.34 168 PHE A C 1
ATOM 1268 O O . PHE A 1 168 ? 59.677 -4.397 -52.831 1.00 57.34 168 PHE A O 1
ATOM 1275 N N . ALA A 1 169 ? 60.283 -6.547 -52.844 1.00 58.06 169 ALA A N 1
ATOM 1276 C CA . ALA A 1 169 ? 61.721 -6.301 -52.706 1.00 58.06 169 ALA A CA 1
ATOM 1277 C C . ALA A 1 169 ? 62.346 -5.604 -53.933 1.00 58.06 169 ALA A C 1
ATOM 1279 O O . ALA A 1 169 ? 63.352 -4.911 -53.801 1.00 58.06 169 ALA A O 1
ATOM 1280 N N . LYS A 1 170 ? 61.750 -5.751 -55.126 1.00 64.88 170 LYS A N 1
ATOM 1281 C CA . LYS A 1 170 ? 62.152 -5.014 -56.341 1.00 64.88 170 LYS A CA 1
ATOM 1282 C C . LYS A 1 170 ? 61.521 -3.616 -56.410 1.00 64.88 170 LYS A C 1
ATOM 1284 O O . LYS A 1 170 ? 62.109 -2.723 -57.016 1.00 64.88 170 LYS A O 1
ATOM 1289 N N . ALA A 1 171 ? 60.356 -3.418 -55.789 1.00 51.38 171 ALA A N 1
ATOM 1290 C CA . ALA A 1 171 ? 59.638 -2.143 -55.756 1.00 51.38 171 ALA A CA 1
ATOM 1291 C C . ALA A 1 171 ? 60.093 -1.203 -54.620 1.00 51.38 171 ALA A C 1
ATOM 1293 O O . ALA A 1 171 ? 60.152 0.011 -54.814 1.00 51.38 171 ALA A O 1
ATOM 1294 N N . ILE A 1 172 ? 60.423 -1.742 -53.443 1.00 47.41 172 ILE A N 1
ATOM 1295 C CA . ILE A 1 172 ? 60.805 -0.971 -52.254 1.00 47.41 172 ILE A CA 1
ATOM 1296 C C . ILE A 1 172 ? 62.328 -0.802 -52.223 1.00 47.41 172 ILE A C 1
ATOM 1298 O O . ILE A 1 172 ? 63.062 -1.655 -51.726 1.00 47.41 172 ILE A O 1
ATOM 1302 N N . GLN A 1 173 ? 62.809 0.336 -52.726 1.00 47.19 173 GLN A N 1
ATOM 1303 C CA . GLN A 1 173 ? 64.176 0.788 -52.453 1.00 47.19 173 GLN A CA 1
ATOM 1304 C C . GLN A 1 173 ? 64.328 1.127 -50.952 1.00 47.19 173 GLN A C 1
ATOM 1306 O O . GLN A 1 173 ? 63.383 1.636 -50.342 1.00 47.19 173 GLN A O 1
ATOM 1311 N N . PRO A 1 174 ? 65.485 0.845 -50.324 1.00 40.47 174 PRO A N 1
ATOM 1312 C CA . PRO A 1 174 ? 65.629 0.924 -48.871 1.00 40.47 174 PRO A CA 1
ATOM 1313 C C . PRO A 1 174 ? 65.587 2.373 -48.364 1.00 40.47 174 PRO A C 1
ATOM 1315 O O . PRO A 1 174 ? 66.443 3.181 -48.721 1.00 40.47 174 PRO A O 1
ATOM 1318 N N . GLY A 1 175 ? 64.628 2.697 -47.484 1.00 44.31 175 GLY A N 1
ATOM 1319 C CA . GLY A 1 175 ? 64.567 4.039 -46.890 1.00 44.31 175 GLY A CA 1
ATOM 1320 C C . GLY A 1 175 ? 63.485 4.356 -45.848 1.00 44.31 175 GLY A C 1
ATOM 1321 O O . GLY A 1 175 ? 63.606 5.401 -45.214 1.00 44.31 175 GLY A O 1
ATOM 1322 N N . PHE A 1 176 ? 62.442 3.534 -45.640 1.00 46.09 176 PHE A N 1
ATOM 1323 C CA . PHE A 1 176 ? 61.309 3.952 -44.791 1.00 46.09 176 PHE A CA 1
ATOM 1324 C C . PHE A 1 176 ? 60.605 2.805 -44.035 1.00 46.09 176 PHE A C 1
ATOM 1326 O O . PHE A 1 176 ? 59.816 2.068 -44.620 1.00 46.09 176 PHE A O 1
ATOM 1333 N N . ALA A 1 177 ? 60.868 2.679 -42.728 1.00 40.22 177 ALA A N 1
ATOM 1334 C CA . ALA A 1 177 ? 60.070 1.909 -41.761 1.00 40.22 177 ALA A CA 1
ATOM 1335 C C . ALA A 1 177 ? 60.436 2.310 -40.313 1.00 40.22 177 ALA A C 1
ATOM 1337 O O . ALA A 1 177 ? 61.601 2.584 -40.025 1.00 40.22 177 ALA A O 1
ATOM 1338 N N . THR A 1 178 ? 59.464 2.308 -39.396 1.00 42.16 178 THR A N 1
ATOM 1339 C CA . THR A 1 178 ? 59.640 2.577 -37.952 1.00 42.16 178 THR A CA 1
ATOM 1340 C C . THR A 1 178 ? 58.964 1.491 -37.104 1.00 42.16 178 THR A C 1
ATOM 1342 O O . THR A 1 178 ? 58.103 0.764 -37.593 1.00 42.16 178 THR A O 1
ATOM 1345 N N . LEU A 1 179 ? 59.392 1.334 -35.844 1.00 37.22 179 LEU A N 1
ATOM 1346 C CA . LEU A 1 179 ? 59.061 0.191 -34.976 1.00 37.22 179 LEU A CA 1
ATOM 1347 C C . LEU A 1 179 ? 58.441 0.648 -33.640 1.00 37.22 179 LEU A C 1
ATOM 1349 O O . LEU A 1 179 ? 58.824 1.694 -33.117 1.00 37.22 179 LEU A O 1
ATOM 1353 N N . LEU A 1 180 ? 57.524 -0.149 -33.075 1.00 35.38 180 LEU A N 1
ATOM 1354 C CA . LEU A 1 180 ? 56.796 0.126 -31.823 1.00 35.38 180 LEU A CA 1
ATOM 1355 C C . LEU A 1 180 ? 56.794 -1.108 -30.888 1.00 35.38 180 LEU A C 1
ATOM 1357 O O . LEU A 1 180 ? 56.969 -2.230 -31.364 1.00 35.38 180 LEU A O 1
ATOM 1361 N N . GLN A 1 181 ? 56.603 -0.919 -29.574 1.00 39.59 181 GLN A N 1
ATOM 1362 C CA . GLN A 1 181 ? 56.551 -1.987 -28.552 1.00 39.59 181 GLN A CA 1
ATOM 1363 C C . GLN A 1 181 ? 55.571 -1.650 -27.404 1.00 39.59 181 GLN A C 1
ATOM 1365 O O . GLN A 1 181 ? 55.356 -0.477 -27.110 1.00 39.59 181 GLN A O 1
ATOM 1370 N N . GLU A 1 182 ? 55.044 -2.676 -26.717 1.00 35.22 182 GLU A N 1
ATOM 1371 C CA . GLU A 1 182 ? 54.113 -2.580 -25.569 1.00 35.22 182 GLU A CA 1
ATOM 1372 C C . GLU A 1 182 ? 54.531 -3.484 -24.382 1.00 35.22 182 GLU A C 1
ATOM 1374 O O . GLU A 1 182 ? 55.358 -4.385 -24.542 1.00 35.22 182 GLU A O 1
ATOM 1379 N N . ALA A 1 183 ? 53.949 -3.271 -23.187 1.00 37.31 183 ALA A N 1
ATOM 1380 C CA . ALA A 1 183 ? 54.174 -4.076 -21.971 1.00 37.31 183 ALA A CA 1
ATOM 1381 C C . ALA A 1 183 ? 52.976 -4.034 -20.980 1.00 37.31 183 ALA A C 1
ATOM 1383 O O . ALA A 1 183 ? 52.180 -3.099 -21.016 1.00 37.31 183 ALA A O 1
ATOM 1384 N N . ALA A 1 184 ? 52.861 -5.018 -20.066 1.00 37.50 184 ALA A N 1
ATOM 1385 C CA . ALA A 1 184 ? 51.726 -5.185 -19.128 1.00 37.50 184 ALA A CA 1
ATOM 1386 C C . ALA A 1 184 ? 52.127 -5.732 -17.725 1.00 37.50 184 ALA A C 1
ATOM 1388 O O . ALA A 1 184 ? 53.262 -6.169 -17.532 1.00 37.50 184 ALA A O 1
ATOM 1389 N N . SER A 1 185 ? 51.210 -5.722 -16.736 1.00 41.59 185 SER A N 1
ATOM 1390 C CA . SER A 1 185 ? 51.479 -5.990 -15.295 1.00 41.59 185 SER A CA 1
ATOM 1391 C C . SER A 1 185 ? 50.407 -6.856 -14.563 1.00 41.59 185 SER A C 1
ATOM 1393 O O . SER A 1 185 ? 49.438 -7.295 -15.181 1.00 41.59 185 SER A O 1
ATOM 1395 N N . ARG A 1 186 ? 50.603 -7.195 -13.263 1.00 37.78 186 ARG A N 1
ATOM 1396 C CA . ARG A 1 186 ? 49.777 -8.141 -12.443 1.00 37.78 186 ARG A CA 1
ATOM 1397 C C . ARG A 1 186 ? 49.690 -7.765 -10.935 1.00 37.78 186 ARG A C 1
ATOM 1399 O O . ARG A 1 186 ? 50.499 -6.967 -10.475 1.00 37.78 186 ARG A O 1
ATOM 1406 N N . GLY A 1 187 ? 48.743 -8.356 -10.173 1.00 36.75 187 GLY A N 1
ATOM 1407 C CA . GLY A 1 187 ? 48.394 -8.022 -8.760 1.00 36.75 187 GLY A CA 1
ATOM 1408 C C . GLY A 1 187 ? 48.457 -9.159 -7.695 1.00 36.75 187 GLY A C 1
ATOM 1409 O O . GLY A 1 187 ? 49.045 -10.206 -7.949 1.00 36.75 187 GLY A O 1
ATOM 1410 N N . SER A 1 188 ? 47.881 -8.935 -6.490 1.00 36.78 188 SER A N 1
ATOM 1411 C CA . SER A 1 188 ? 48.111 -9.690 -5.215 1.00 36.78 188 SER A CA 1
ATOM 1412 C C . SER A 1 188 ? 46.831 -9.921 -4.348 1.00 36.78 188 SER A C 1
ATOM 1414 O O . SER A 1 188 ? 45.759 -9.481 -4.755 1.00 36.78 188 SER A O 1
ATOM 1416 N N . ALA A 1 189 ? 46.898 -10.609 -3.180 1.00 38.31 189 ALA A N 1
ATOM 1417 C CA . ALA A 1 189 ? 45.714 -11.107 -2.430 1.00 38.31 189 ALA A CA 1
ATOM 1418 C C . ALA A 1 189 ? 45.789 -11.258 -0.869 1.00 38.31 189 ALA A C 1
ATOM 1420 O O . ALA A 1 189 ? 46.841 -11.539 -0.305 1.00 38.31 189 ALA A O 1
ATOM 1421 N N . ALA A 1 190 ? 44.590 -11.221 -0.242 1.00 42.09 190 ALA A N 1
ATOM 1422 C CA . ALA A 1 190 ? 44.097 -11.897 0.993 1.00 42.09 190 ALA A CA 1
ATOM 1423 C C . ALA A 1 190 ? 44.515 -11.492 2.445 1.00 42.09 190 ALA A C 1
ATOM 1425 O O . ALA A 1 190 ? 45.679 -11.578 2.831 1.00 42.09 190 ALA A O 1
ATOM 1426 N N . PRO A 1 191 ? 43.508 -11.243 3.324 1.00 45.69 191 PRO A N 1
ATOM 1427 C CA . PRO A 1 191 ? 43.601 -11.462 4.784 1.00 45.69 191 PRO A CA 1
ATOM 1428 C C . PRO A 1 191 ? 42.320 -12.056 5.448 1.00 45.69 191 PRO A C 1
ATOM 1430 O O . PRO A 1 191 ? 41.230 -11.523 5.274 1.00 45.69 191 PRO A O 1
ATOM 1433 N N . PHE A 1 192 ? 42.428 -13.099 6.293 1.00 44.09 192 PHE A N 1
ATOM 1434 C CA . PHE A 1 192 ? 41.269 -13.655 7.042 1.00 44.09 192 PHE A CA 1
ATOM 1435 C C . PHE A 1 192 ? 41.668 -14.385 8.354 1.00 44.09 192 PHE A C 1
ATOM 1437 O O . PHE A 1 192 ? 41.675 -15.613 8.423 1.00 44.09 192 PHE A O 1
ATOM 1444 N N . LYS A 1 193 ? 42.070 -13.656 9.416 1.00 48.19 193 LYS A N 1
ATOM 1445 C CA . LYS A 1 193 ? 42.590 -14.302 10.654 1.00 48.19 193 LYS A CA 1
ATOM 1446 C C . LYS A 1 193 ? 42.366 -13.575 11.999 1.00 48.19 193 LYS A C 1
ATOM 1448 O O . LYS A 1 193 ? 43.173 -13.746 12.904 1.00 48.19 193 LYS A O 1
ATOM 1453 N N . ARG A 1 194 ? 41.305 -12.767 12.156 1.00 46.72 194 ARG A N 1
ATOM 1454 C CA . ARG A 1 194 ? 41.002 -12.057 13.432 1.00 46.72 194 ARG A CA 1
ATOM 1455 C C . ARG A 1 194 ? 39.681 -12.436 14.125 1.00 46.72 194 ARG A C 1
ATOM 1457 O O . ARG A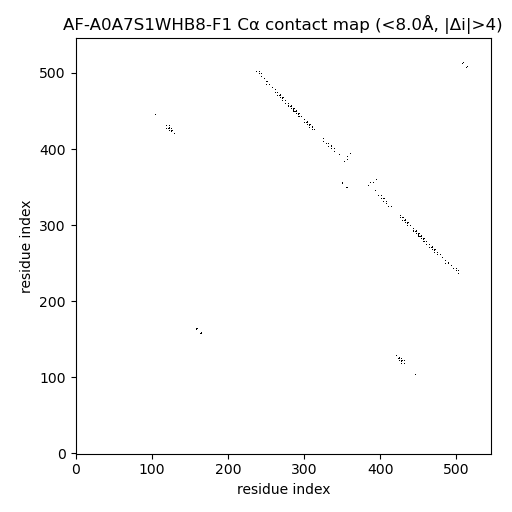 1 194 ? 39.522 -12.161 15.303 1.00 46.72 194 ARG A O 1
ATOM 1464 N N . ALA A 1 195 ? 38.762 -13.125 13.452 1.00 40.94 195 ALA A N 1
ATOM 1465 C CA . ALA A 1 195 ? 37.394 -13.354 13.942 1.00 40.94 195 ALA A CA 1
ATOM 1466 C C . ALA A 1 195 ? 37.216 -14.548 14.919 1.00 40.94 195 ALA A C 1
ATOM 1468 O O . ALA A 1 195 ? 36.177 -15.204 14.892 1.00 40.94 195 ALA A O 1
ATOM 1469 N N . ARG A 1 196 ? 38.226 -14.904 15.733 1.00 44.12 196 ARG A N 1
ATOM 1470 C CA . ARG A 1 196 ? 38.175 -16.119 16.588 1.00 44.12 196 ARG A CA 1
ATOM 1471 C C . ARG A 1 196 ? 38.554 -15.920 18.062 1.00 44.12 196 ARG A C 1
ATOM 1473 O O . ARG A 1 196 ? 38.271 -16.806 18.862 1.00 44.12 196 ARG A O 1
ATOM 1480 N N . GLU A 1 197 ? 39.157 -14.796 18.439 1.00 48.62 197 GLU A N 1
ATOM 1481 C CA . GLU A 1 197 ? 39.748 -14.633 19.781 1.00 48.62 197 GLU A CA 1
ATOM 1482 C C . GLU A 1 197 ? 38.800 -13.977 20.810 1.00 48.62 197 GLU A C 1
ATOM 1484 O O . GLU A 1 197 ? 38.966 -14.189 22.007 1.00 48.62 197 GLU A O 1
ATOM 1489 N N . GLU A 1 198 ? 37.746 -13.268 20.384 1.00 50.72 198 GLU A N 1
ATOM 1490 C CA . GLU A 1 198 ? 36.840 -12.546 21.304 1.00 50.72 198 GLU A CA 1
ATOM 1491 C C . GLU A 1 198 ? 35.786 -13.429 22.010 1.00 50.72 198 GLU A C 1
ATOM 1493 O O . GLU A 1 198 ? 35.258 -13.054 23.057 1.00 50.72 198 GLU A O 1
ATOM 1498 N N . LEU A 1 199 ? 35.497 -14.636 21.508 1.00 45.75 199 LEU A N 1
ATOM 1499 C CA . LEU A 1 199 ? 34.397 -15.482 22.009 1.00 45.75 199 LEU A CA 1
ATOM 1500 C C . LEU A 1 199 ? 34.714 -16.315 23.274 1.00 45.75 199 LEU A C 1
ATOM 1502 O O . LEU A 1 199 ? 33.944 -17.207 23.626 1.00 45.75 199 LEU A O 1
ATOM 1506 N N . GLN A 1 200 ? 35.812 -16.035 23.987 1.00 50.94 200 GLN A N 1
ATOM 1507 C CA . GLN A 1 200 ? 36.184 -16.748 25.226 1.00 50.94 200 GLN A CA 1
ATOM 1508 C C . GLN A 1 200 ? 36.090 -15.908 26.519 1.00 50.94 200 GLN A C 1
ATOM 1510 O O . GLN A 1 200 ? 36.376 -16.421 27.599 1.00 50.94 200 GLN A O 1
ATOM 1515 N N . ALA A 1 201 ? 35.649 -14.645 26.454 1.00 46.72 201 ALA A N 1
ATOM 1516 C CA . ALA A 1 201 ? 35.700 -13.715 27.595 1.00 46.72 201 ALA A CA 1
ATOM 1517 C C . ALA A 1 201 ? 34.478 -13.724 28.552 1.00 46.72 201 ALA A C 1
ATOM 1519 O O . ALA A 1 201 ? 34.522 -13.082 29.602 1.00 46.72 201 ALA A O 1
ATOM 1520 N N . HIS A 1 202 ? 33.385 -14.430 28.235 1.00 45.72 202 HIS A N 1
ATOM 1521 C CA . HIS A 1 202 ? 32.073 -14.241 28.891 1.00 45.72 202 HIS A CA 1
ATOM 1522 C C . HIS A 1 202 ? 31.653 -15.320 29.918 1.00 45.72 202 HIS A C 1
ATOM 1524 O O . HIS A 1 202 ? 30.467 -15.605 30.077 1.00 45.72 202 HIS A O 1
ATOM 1530 N N . ALA A 1 203 ? 32.598 -15.898 30.669 1.00 40.72 203 ALA A N 1
ATOM 1531 C CA . ALA A 1 203 ? 32.314 -16.950 31.656 1.00 40.72 203 ALA A CA 1
ATOM 1532 C C . ALA A 1 203 ? 32.499 -16.513 33.133 1.00 40.72 203 ALA A C 1
ATOM 1534 O O . ALA A 1 203 ? 33.553 -16.718 33.732 1.00 40.72 203 ALA A O 1
ATOM 1535 N N . GLY A 1 204 ? 31.417 -16.013 33.751 1.00 44.47 204 GLY A N 1
ATOM 1536 C CA . GLY A 1 204 ? 31.152 -16.166 35.195 1.00 44.47 204 GLY A CA 1
ATOM 1537 C C . GLY A 1 204 ? 31.378 -14.968 36.141 1.00 44.47 204 GLY A C 1
ATOM 1538 O O . GLY A 1 204 ? 32.451 -14.370 36.164 1.00 44.47 204 GLY A O 1
ATOM 1539 N N . ARG A 1 205 ? 30.360 -14.694 36.988 1.00 45.06 205 ARG A N 1
ATOM 1540 C CA . ARG A 1 205 ? 30.392 -14.281 38.426 1.00 45.06 205 ARG A CA 1
ATOM 1541 C C . ARG A 1 205 ? 28.968 -13.902 38.902 1.00 45.06 205 ARG A C 1
ATOM 1543 O O . ARG A 1 205 ? 28.342 -13.022 38.321 1.00 45.06 205 ARG A O 1
ATOM 1550 N N . GLY A 1 206 ? 28.448 -14.589 39.929 1.00 42.66 206 GLY A N 1
ATOM 1551 C CA . GLY A 1 206 ? 27.041 -14.512 40.385 1.00 42.66 206 GLY A CA 1
ATOM 1552 C C . GLY A 1 206 ? 26.762 -13.647 41.634 1.00 42.66 206 GLY A C 1
ATOM 1553 O O . GLY A 1 206 ? 27.638 -12.942 42.125 1.00 42.66 206 GLY A O 1
ATOM 1554 N N . ARG A 1 207 ? 25.513 -13.703 42.134 1.00 37.50 207 ARG A N 1
ATOM 1555 C CA . ARG A 1 207 ? 24.913 -12.909 43.243 1.00 37.50 207 ARG A CA 1
ATOM 1556 C C . ARG A 1 207 ? 23.968 -13.827 44.073 1.00 37.50 207 ARG A C 1
ATOM 1558 O O . ARG A 1 207 ? 23.701 -14.928 43.608 1.00 37.50 207 ARG A O 1
ATOM 1565 N N . SER A 1 208 ? 23.392 -13.512 45.247 1.00 38.81 208 SER A N 1
ATOM 1566 C CA . SER A 1 208 ? 23.357 -12.305 46.112 1.00 38.81 208 SER A CA 1
ATOM 1567 C C . SER A 1 208 ? 22.932 -12.687 47.556 1.00 38.81 208 SER A C 1
ATOM 1569 O O . SER A 1 208 ? 22.357 -13.751 47.762 1.00 38.81 208 SER A O 1
ATOM 1571 N N . LEU A 1 209 ? 23.142 -11.807 48.546 1.00 52.16 209 LEU A N 1
ATOM 1572 C CA . LEU A 1 209 ? 22.712 -11.977 49.953 1.00 52.16 209 LEU A CA 1
ATOM 1573 C C . LEU A 1 209 ? 21.226 -11.604 50.163 1.00 52.16 209 LEU A C 1
ATOM 1575 O O . LEU A 1 209 ? 20.829 -10.517 49.742 1.00 52.16 209 LEU A O 1
ATOM 1579 N N . ARG A 1 210 ? 20.410 -12.437 50.846 1.00 37.00 210 ARG A N 1
ATOM 1580 C CA . ARG A 1 210 ? 19.012 -12.071 51.211 1.00 37.00 210 ARG A CA 1
ATOM 1581 C C . ARG A 1 210 ? 18.332 -12.877 52.349 1.00 37.00 210 ARG A C 1
ATOM 1583 O O . ARG A 1 210 ? 17.136 -13.131 52.281 1.00 37.00 210 ARG A O 1
ATOM 1590 N N . LEU A 1 211 ? 19.059 -13.266 53.405 1.00 44.00 211 LEU A N 1
ATOM 1591 C CA . LEU A 1 211 ? 18.547 -14.112 54.512 1.00 44.00 211 LEU A CA 1
ATOM 1592 C C . LEU A 1 211 ? 18.841 -13.528 55.916 1.00 44.00 211 LEU A C 1
ATOM 1594 O O . LEU A 1 211 ? 19.550 -14.137 56.710 1.00 44.00 211 LEU A O 1
ATOM 1598 N N . ALA A 1 212 ? 18.347 -12.317 56.217 1.00 39.69 212 ALA A N 1
ATOM 1599 C CA . ALA A 1 212 ? 18.690 -11.623 57.475 1.00 39.69 212 ALA A CA 1
ATOM 1600 C C . ALA A 1 212 ? 17.609 -10.698 58.088 1.00 39.69 212 ALA A C 1
ATOM 1602 O O . ALA A 1 212 ? 17.891 -10.038 59.083 1.00 39.69 212 ALA A O 1
ATOM 1603 N N . ALA A 1 213 ? 16.401 -10.596 57.515 1.00 41.91 213 ALA A N 1
ATOM 1604 C CA . ALA A 1 213 ? 15.471 -9.496 57.831 1.00 41.91 213 ALA A CA 1
ATOM 1605 C C . ALA A 1 213 ? 13.981 -9.905 57.907 1.00 41.91 213 ALA A C 1
ATOM 1607 O O . ALA A 1 213 ? 13.129 -9.251 57.312 1.00 41.91 213 ALA A O 1
ATOM 1608 N N . LEU A 1 214 ? 13.655 -10.995 58.616 1.00 34.28 214 LEU A N 1
ATOM 1609 C CA . LEU A 1 214 ? 12.262 -11.437 58.822 1.00 34.28 214 LEU A CA 1
ATOM 1610 C C . LEU A 1 214 ? 12.061 -12.127 60.190 1.00 34.28 214 LEU A C 1
ATOM 1612 O O . LEU A 1 214 ? 11.655 -13.282 60.258 1.00 34.28 214 LEU A O 1
ATOM 1616 N N . ALA A 1 215 ? 12.418 -11.445 61.285 1.00 35.38 215 ALA A N 1
ATOM 1617 C CA . ALA A 1 215 ? 12.462 -12.047 62.626 1.00 35.38 215 ALA A CA 1
ATOM 1618 C C . ALA A 1 215 ? 12.057 -11.094 63.782 1.00 35.38 215 ALA A C 1
ATOM 1620 O O . ALA A 1 215 ? 12.663 -11.151 64.851 1.00 35.38 215 ALA A O 1
ATOM 1621 N N . ALA A 1 216 ? 11.074 -10.194 63.596 1.00 37.00 216 ALA A N 1
ATOM 1622 C CA . ALA A 1 216 ? 10.689 -9.220 64.636 1.00 37.00 216 ALA A CA 1
ATOM 1623 C C . ALA A 1 216 ? 9.195 -8.785 64.658 1.00 37.00 216 ALA A C 1
ATOM 1625 O O . ALA A 1 216 ? 8.652 -8.408 63.623 1.00 37.00 216 ALA A O 1
ATOM 1626 N N . SER A 1 217 ? 8.630 -8.691 65.883 1.00 37.47 217 SER A N 1
ATOM 1627 C CA . SER A 1 217 ? 7.422 -7.944 66.368 1.00 37.47 217 SER A CA 1
ATOM 1628 C C . SER A 1 217 ? 5.977 -8.509 66.205 1.00 37.47 217 SER A C 1
ATOM 1630 O O . SER A 1 217 ? 5.645 -8.969 65.121 1.00 37.47 217 SER A O 1
ATOM 1632 N N . MET A 1 218 ? 5.127 -8.433 67.276 1.00 35.72 218 MET A N 1
ATOM 1633 C CA . MET A 1 218 ? 3.617 -8.495 67.329 1.00 35.72 218 MET A CA 1
ATOM 1634 C C . MET A 1 218 ? 2.979 -8.407 68.778 1.00 35.72 218 MET A C 1
ATOM 1636 O O . MET A 1 218 ? 3.681 -8.722 69.736 1.00 35.72 218 MET A O 1
ATOM 1640 N N . ALA A 1 219 ? 1.649 -8.088 68.895 1.00 34.50 219 ALA A N 1
ATOM 1641 C CA . ALA A 1 219 ? 0.665 -8.159 70.057 1.00 34.50 219 ALA A CA 1
ATOM 1642 C C . ALA A 1 219 ? 0.701 -7.060 71.191 1.00 34.50 219 ALA A C 1
ATOM 1644 O O . ALA A 1 219 ? 1.718 -6.384 71.275 1.00 34.50 219 ALA A O 1
ATOM 1645 N N . SER A 1 220 ? -0.260 -6.777 72.132 1.00 41.31 220 SER A N 1
ATOM 1646 C CA . SER A 1 220 ? -1.750 -6.930 72.433 1.00 41.31 220 SER A CA 1
ATOM 1647 C C . SER A 1 220 ? -2.091 -6.198 73.799 1.00 41.31 220 SER A C 1
ATOM 1649 O O . SER A 1 220 ? -1.115 -5.848 74.455 1.00 41.31 220 SER A O 1
ATOM 1651 N N . GLY A 1 221 ? -3.285 -5.926 74.412 1.00 42.00 221 GLY A N 1
ATOM 1652 C CA . GLY A 1 221 ? -4.774 -6.047 74.224 1.00 42.00 221 GLY A CA 1
ATOM 1653 C C . GLY A 1 221 ? -5.579 -5.714 75.557 1.00 42.00 221 GLY A C 1
ATOM 1654 O O . GLY A 1 221 ? -4.937 -5.700 76.603 1.00 42.00 221 GLY A O 1
ATOM 1655 N N . GLY A 1 222 ? -6.922 -5.446 75.604 1.00 41.31 222 GLY A N 1
ATOM 1656 C CA . GLY A 1 222 ? -7.697 -5.191 76.885 1.00 41.31 222 GLY A CA 1
ATOM 1657 C C . GLY A 1 222 ? -9.214 -4.748 76.845 1.00 41.31 222 GLY A C 1
ATOM 1658 O O . GLY A 1 222 ? -9.705 -4.422 75.767 1.00 41.31 222 GLY A O 1
ATOM 1659 N N . ARG A 1 223 ? -9.963 -4.754 77.996 1.00 45.25 223 ARG A N 1
ATOM 1660 C CA . ARG A 1 223 ? -11.424 -4.383 78.252 1.00 45.25 223 ARG A CA 1
ATOM 1661 C C . ARG A 1 223 ? -11.798 -4.400 79.789 1.00 45.25 223 ARG A C 1
ATOM 1663 O O . ARG A 1 223 ? -10.931 -4.845 80.529 1.00 45.25 223 ARG A O 1
ATOM 1670 N N . LEU A 1 224 ? -13.005 -4.112 80.372 1.00 45.41 224 LEU A N 1
ATOM 1671 C CA . LEU A 1 224 ? -14.181 -3.177 80.191 1.00 45.41 224 LEU A CA 1
ATOM 1672 C C . LEU A 1 224 ? -15.329 -3.432 81.260 1.00 45.41 224 LEU A C 1
ATOM 1674 O O . LEU A 1 224 ? -15.452 -4.570 81.698 1.00 45.41 224 LEU A O 1
ATOM 1678 N N . GLY A 1 225 ? -16.193 -2.444 81.624 1.00 41.41 225 GLY A N 1
ATOM 1679 C CA . GLY A 1 225 ? -17.459 -2.531 82.448 1.00 41.41 225 GLY A CA 1
ATOM 1680 C C . GLY A 1 225 ? -18.150 -1.137 82.642 1.00 41.41 225 GLY A C 1
ATOM 1681 O O . GLY A 1 225 ? -17.555 -0.175 82.159 1.00 41.41 225 GLY A O 1
ATOM 1682 N N . ASP A 1 226 ? -19.310 -0.866 83.299 1.00 41.28 226 ASP A N 1
ATOM 1683 C CA . ASP A 1 226 ? -20.483 -1.625 83.853 1.00 41.28 226 ASP A CA 1
ATOM 1684 C C . ASP A 1 226 ? -21.678 -0.645 84.232 1.00 41.28 226 ASP A C 1
ATOM 1686 O O . ASP A 1 226 ? -21.412 0.557 84.316 1.00 41.28 226 ASP A O 1
ATOM 1690 N N . VAL A 1 227 ? -22.968 -1.060 84.418 1.00 42.28 227 VAL A N 1
ATOM 1691 C CA . VAL A 1 227 ? -24.194 -0.159 84.502 1.00 42.28 227 VAL A CA 1
ATOM 1692 C C . VAL A 1 227 ? -25.446 -0.718 85.285 1.00 42.28 227 VAL A C 1
ATOM 1694 O O . VAL A 1 227 ? -25.636 -1.929 85.303 1.00 42.28 227 VAL A O 1
ATOM 1697 N N . GLY A 1 228 ? -26.384 0.113 85.836 1.00 35.44 228 GLY A N 1
ATOM 1698 C CA . GLY A 1 228 ? -27.733 -0.343 86.311 1.00 35.44 228 GLY A CA 1
ATOM 1699 C C . GLY A 1 228 ? -28.860 0.697 86.609 1.00 35.44 228 GLY A C 1
ATOM 1700 O O . GLY A 1 228 ? -28.760 1.468 87.559 1.00 35.44 228 GLY A O 1
ATOM 1701 N N . HIS A 1 229 ? -29.966 0.666 85.841 1.00 47.88 229 HIS A N 1
ATOM 1702 C CA . HIS A 1 229 ? -31.285 1.292 86.132 1.00 47.88 229 HIS A CA 1
ATOM 1703 C C . HIS A 1 229 ? -32.379 0.723 85.186 1.00 47.88 229 HIS A C 1
ATOM 1705 O O . HIS A 1 229 ? -32.029 0.047 84.218 1.00 47.88 229 HIS A O 1
ATOM 1711 N N . PHE A 1 230 ? -33.683 0.968 85.434 1.00 55.44 230 PHE A N 1
ATOM 1712 C CA . PHE A 1 230 ? -34.782 0.220 84.768 1.00 55.44 230 PHE A CA 1
ATOM 1713 C C . PHE A 1 230 ? -36.009 1.035 84.292 1.00 55.44 230 PHE A C 1
ATOM 1715 O O . PHE A 1 230 ? -36.830 0.530 83.532 1.00 55.44 230 PHE A O 1
ATOM 1722 N N . ASP A 1 231 ? -36.169 2.282 84.724 1.00 53.94 231 ASP A N 1
ATOM 1723 C CA . ASP A 1 231 ? -37.491 2.904 84.907 1.00 53.94 231 ASP A CA 1
ATOM 1724 C C . ASP A 1 231 ? -38.136 3.398 83.596 1.00 53.94 231 ASP A C 1
ATOM 1726 O O . ASP A 1 231 ? -39.248 3.018 83.237 1.00 53.94 231 ASP A O 1
ATOM 1730 N N . GLN A 1 232 ? -37.404 4.212 82.833 1.00 62.97 232 GLN A N 1
ATOM 1731 C CA . GLN A 1 232 ? -37.761 4.681 81.483 1.00 62.97 232 GLN A CA 1
ATOM 1732 C C . GLN A 1 232 ? -37.351 3.668 80.395 1.00 62.97 232 GLN A C 1
ATOM 1734 O O . GLN A 1 232 ? -37.543 3.895 79.198 1.00 62.97 232 GLN A O 1
ATOM 1739 N N . VAL A 1 233 ? -36.773 2.535 80.808 1.00 62.50 233 VAL A N 1
ATOM 1740 C CA . VAL A 1 233 ? -36.087 1.598 79.917 1.00 62.50 233 VAL A CA 1
ATOM 1741 C C . VAL A 1 233 ? -37.068 0.835 79.029 1.00 62.50 233 VAL A C 1
ATOM 1743 O O . VAL A 1 233 ? -36.693 0.480 77.926 1.00 62.50 233 VAL A O 1
ATOM 1746 N N . ILE A 1 234 ? -38.344 0.667 79.399 1.00 67.38 234 ILE A N 1
ATOM 1747 C CA . ILE A 1 234 ? -39.332 0.019 78.508 1.00 67.38 234 ILE A CA 1
ATOM 1748 C C . ILE A 1 234 ? -39.615 0.872 77.254 1.00 67.38 234 ILE A C 1
ATOM 1750 O O . ILE A 1 234 ? -39.642 0.338 76.147 1.00 67.38 234 ILE A O 1
ATOM 1754 N N . GLN A 1 235 ? -39.755 2.199 77.388 1.00 72.38 235 GLN A N 1
ATOM 1755 C CA . GLN A 1 235 ? -39.871 3.087 76.218 1.00 72.38 235 GLN A CA 1
ATOM 1756 C C . GLN A 1 235 ? -38.548 3.195 75.448 1.00 72.38 235 GLN A C 1
ATOM 1758 O O . GLN A 1 235 ? -38.562 3.270 74.219 1.00 72.38 235 GLN A O 1
ATOM 1763 N N . ALA A 1 236 ? -37.406 3.146 76.143 1.00 68.69 236 ALA A N 1
ATOM 1764 C CA . ALA A 1 236 ? -36.104 3.069 75.486 1.00 68.69 236 ALA A CA 1
ATOM 1765 C C . ALA A 1 236 ? -35.927 1.755 74.701 1.00 68.69 236 ALA A C 1
ATOM 1767 O O . ALA A 1 236 ? -35.386 1.797 73.605 1.00 68.69 236 ALA A O 1
ATOM 1768 N N . ILE A 1 237 ? -36.435 0.620 75.200 1.00 72.00 237 ILE A N 1
ATOM 1769 C CA . ILE A 1 237 ? -36.438 -0.684 74.516 1.00 72.00 237 ILE A CA 1
ATOM 1770 C C . ILE A 1 237 ? -37.278 -0.620 73.239 1.00 72.00 237 ILE A C 1
ATOM 1772 O O . ILE A 1 237 ? -36.795 -1.038 72.194 1.00 72.00 237 ILE A O 1
ATOM 1776 N N . ASP A 1 238 ? -38.489 -0.058 73.281 1.00 75.75 238 ASP A N 1
ATOM 1777 C CA . ASP A 1 238 ? -39.318 0.081 72.072 1.00 75.75 238 ASP A CA 1
ATOM 1778 C C . ASP A 1 238 ? -38.707 1.050 71.048 1.00 75.75 238 ASP A C 1
ATOM 1780 O O . ASP A 1 238 ? -38.776 0.810 69.842 1.00 75.75 238 ASP A O 1
ATOM 1784 N N . THR A 1 239 ? -38.031 2.100 71.522 1.00 78.25 239 THR A N 1
ATOM 1785 C CA . THR A 1 239 ? -37.250 3.004 70.663 1.00 78.25 239 THR A CA 1
ATOM 1786 C C . THR A 1 239 ? -36.032 2.289 70.062 1.00 78.25 239 THR A C 1
ATOM 1788 O O . THR A 1 239 ? -35.745 2.462 68.877 1.00 78.25 239 THR A O 1
ATOM 1791 N N . LEU A 1 240 ? -35.336 1.451 70.843 1.00 72.88 240 LEU A N 1
ATOM 1792 C CA . LEU A 1 240 ? -34.226 0.620 70.373 1.00 72.88 240 LEU A CA 1
ATOM 1793 C C . LEU A 1 240 ? -34.692 -0.384 69.322 1.00 72.88 240 LEU A C 1
ATOM 1795 O O . LEU A 1 240 ? -34.061 -0.462 68.282 1.00 72.88 240 LEU A O 1
ATOM 1799 N N . LEU A 1 241 ? -35.785 -1.114 69.552 1.00 78.12 241 LEU A N 1
ATOM 1800 C CA . LEU A 1 241 ? -36.305 -2.104 68.603 1.00 78.12 241 LEU A CA 1
ATOM 1801 C C . LEU A 1 241 ? -36.610 -1.457 67.242 1.00 78.12 241 LEU A C 1
ATOM 1803 O O . LEU A 1 241 ? -36.115 -1.927 66.222 1.00 78.12 241 LEU A O 1
ATOM 1807 N N . ALA A 1 242 ? -37.303 -0.312 67.231 1.00 84.06 242 ALA A N 1
ATOM 1808 C CA . ALA A 1 242 ? -37.544 0.448 66.001 1.00 84.06 242 ALA A CA 1
ATOM 1809 C C . ALA A 1 242 ? -36.248 0.980 65.352 1.00 84.06 242 ALA A C 1
ATOM 1811 O O . ALA A 1 242 ? -36.132 1.038 64.126 1.00 84.06 242 ALA A O 1
ATOM 1812 N N . THR A 1 243 ? -35.250 1.352 66.158 1.00 79.25 243 THR A N 1
ATOM 1813 C CA . THR A 1 243 ? -33.934 1.768 65.652 1.00 79.25 243 THR A CA 1
ATOM 1814 C C . THR A 1 243 ? -33.197 0.583 65.022 1.00 79.25 243 THR A C 1
ATOM 1816 O O . THR A 1 243 ? -32.736 0.701 63.895 1.00 79.25 243 THR A O 1
ATOM 1819 N N . LEU A 1 244 ? -33.171 -0.586 65.665 1.00 79.94 244 LEU A N 1
ATOM 1820 C CA . LEU A 1 244 ? -32.525 -1.799 65.157 1.00 79.94 244 LEU A CA 1
ATOM 1821 C C . LEU A 1 244 ? -33.157 -2.289 63.844 1.00 79.94 244 LEU A C 1
ATOM 1823 O O . LEU A 1 244 ? -32.415 -2.617 62.917 1.00 79.94 244 LEU A O 1
ATOM 1827 N N . ASP A 1 245 ? -34.489 -2.250 63.720 1.00 81.62 245 ASP A N 1
ATOM 1828 C CA . ASP A 1 245 ? -35.194 -2.544 62.461 1.00 81.62 245 ASP A CA 1
ATOM 1829 C C . ASP A 1 245 ? -34.766 -1.580 61.334 1.00 81.62 245 ASP A C 1
ATOM 1831 O O . ASP A 1 245 ? -34.475 -1.999 60.207 1.00 81.62 245 ASP A O 1
ATOM 1835 N N . THR A 1 246 ? -34.685 -0.273 61.624 1.00 86.06 246 THR A N 1
ATOM 1836 C CA . THR A 1 246 ? -34.242 0.722 60.626 1.00 86.06 246 THR A CA 1
ATOM 1837 C C . THR A 1 246 ? -32.751 0.615 60.297 1.00 86.06 246 THR A C 1
ATOM 1839 O O . THR A 1 246 ? -32.377 0.814 59.139 1.00 86.06 246 THR A O 1
ATOM 1842 N N . GLU A 1 247 ? -31.902 0.230 61.251 1.00 83.50 247 GLU A N 1
ATOM 1843 C CA . GLU A 1 247 ? -30.488 -0.064 61.015 1.00 83.50 247 GLU A CA 1
ATOM 1844 C C . GLU A 1 247 ? -30.288 -1.331 60.175 1.00 83.50 247 GLU A C 1
ATOM 1846 O O . GLU A 1 247 ? -29.411 -1.350 59.311 1.00 83.50 247 GLU A O 1
ATOM 1851 N N . GLU A 1 248 ? -31.082 -2.388 60.377 1.00 82.31 248 GLU A N 1
ATOM 1852 C CA . GLU A 1 248 ? -31.003 -3.586 59.536 1.00 82.31 248 GLU A CA 1
ATOM 1853 C C . GLU A 1 248 ? -31.480 -3.296 58.107 1.00 82.31 248 GLU A C 1
ATOM 1855 O O . GLU A 1 248 ? -30.826 -3.711 57.142 1.00 82.31 248 GLU A O 1
ATOM 1860 N N . ALA A 1 249 ? -32.558 -2.525 57.945 1.00 87.00 249 ALA A N 1
ATOM 1861 C CA . ALA A 1 249 ? -32.989 -2.050 56.633 1.00 87.00 249 ALA A CA 1
ATOM 1862 C C . ALA A 1 249 ? -31.905 -1.185 55.958 1.00 87.00 249 ALA A C 1
ATOM 1864 O O . ALA A 1 249 ? -31.651 -1.339 54.761 1.00 87.00 249 ALA A O 1
ATOM 1865 N N . ALA A 1 250 ? -31.231 -0.310 56.713 1.00 88.31 250 ALA A N 1
ATOM 1866 C CA . ALA A 1 250 ? -30.153 0.536 56.205 1.00 88.31 250 ALA A CA 1
ATOM 1867 C C . ALA A 1 250 ? -28.897 -0.262 55.817 1.00 88.31 250 ALA A C 1
ATOM 1869 O O . ALA A 1 250 ? -28.315 0.001 54.768 1.00 88.31 250 ALA A O 1
ATOM 1870 N N . ASP A 1 251 ? -28.480 -1.250 56.612 1.00 86.50 251 ASP A N 1
ATOM 1871 C CA . ASP A 1 251 ? -27.332 -2.100 56.275 1.00 86.50 251 ASP A CA 1
ATOM 1872 C C . ASP A 1 251 ? -27.624 -3.058 55.123 1.00 86.50 251 ASP A C 1
ATOM 1874 O O . ASP A 1 251 ? -26.747 -3.294 54.297 1.00 86.50 251 ASP A O 1
ATOM 1878 N N . THR A 1 252 ? -28.847 -3.590 55.035 1.00 88.50 252 THR A N 1
ATOM 1879 C CA . THR A 1 252 ? -29.252 -4.436 53.903 1.00 88.50 252 THR A CA 1
ATOM 1880 C C . THR A 1 252 ? -29.185 -3.632 52.604 1.00 88.50 252 THR A C 1
ATOM 1882 O O . THR A 1 252 ? -28.541 -4.078 51.659 1.00 88.50 252 THR A O 1
ATOM 1885 N N . ARG A 1 253 ? -29.717 -2.396 52.599 1.00 90.50 253 ARG A N 1
ATOM 1886 C CA . ARG A 1 253 ? -29.563 -1.457 51.473 1.00 90.50 253 ARG A CA 1
ATOM 1887 C C . ARG A 1 253 ? -28.097 -1.195 51.142 1.00 90.50 253 ARG A C 1
ATOM 1889 O O . ARG A 1 253 ? -27.704 -1.478 50.024 1.00 90.50 253 ARG A O 1
ATOM 1896 N N . LYS A 1 254 ? -27.268 -0.780 52.111 1.00 89.38 254 LYS A N 1
ATOM 1897 C CA . LYS A 1 254 ? -25.826 -0.545 51.885 1.00 89.38 254 LYS A CA 1
ATOM 1898 C C . LYS A 1 254 ? -25.116 -1.746 51.267 1.00 89.38 254 LYS A C 1
ATOM 1900 O O . LYS A 1 254 ? -24.263 -1.565 50.408 1.00 89.38 254 LYS A O 1
ATOM 1905 N N . VAL A 1 255 ? -25.429 -2.962 51.714 1.00 90.81 255 VAL A N 1
ATOM 1906 C CA . VAL A 1 255 ? -24.825 -4.185 51.176 1.00 90.81 255 VAL A CA 1
ATOM 1907 C C . VAL A 1 255 ? -25.275 -4.440 49.738 1.00 90.81 255 VAL A C 1
ATOM 1909 O O . VAL A 1 255 ? -24.446 -4.811 48.909 1.00 90.81 255 VAL A O 1
ATOM 1912 N N . ASP A 1 256 ? -26.548 -4.230 49.419 1.00 91.62 256 ASP A N 1
ATOM 1913 C CA . ASP A 1 256 ? -27.061 -4.435 48.064 1.00 91.62 256 ASP A CA 1
ATOM 1914 C C . ASP A 1 256 ? -26.620 -3.308 47.108 1.00 91.62 256 ASP A C 1
ATOM 1916 O O . ASP A 1 256 ? -26.186 -3.600 45.996 1.00 91.62 256 ASP A O 1
ATOM 1920 N N . ASP A 1 257 ? -26.571 -2.055 47.568 1.00 91.06 257 ASP A N 1
ATOM 1921 C CA . ASP A 1 257 ? -25.940 -0.920 46.880 1.00 91.06 257 ASP A CA 1
ATOM 1922 C C . ASP A 1 257 ? -24.459 -1.220 46.579 1.00 91.06 257 ASP A C 1
ATOM 1924 O O . ASP A 1 257 ? -24.018 -1.085 45.440 1.00 91.06 257 ASP A O 1
ATOM 1928 N N . CYS A 1 258 ? -23.703 -1.712 47.568 1.00 93.81 258 CYS A N 1
ATOM 1929 C CA . CYS A 1 258 ? -22.307 -2.130 47.412 1.00 93.81 258 CYS A CA 1
ATOM 1930 C C . CYS A 1 258 ? -22.121 -3.255 46.383 1.00 93.81 258 CYS A C 1
ATOM 1932 O O . CYS A 1 258 ? -21.181 -3.202 45.587 1.00 93.81 258 CYS A O 1
ATOM 1934 N N . LYS A 1 259 ? -22.994 -4.274 46.380 1.00 90.88 259 LYS A N 1
ATOM 1935 C CA . LYS A 1 259 ? -22.971 -5.348 45.369 1.00 90.88 259 LYS A CA 1
ATOM 1936 C C . LYS A 1 259 ? -23.242 -4.780 43.979 1.00 90.88 259 LYS A C 1
ATOM 1938 O O . LYS A 1 259 ? -22.465 -5.044 43.070 1.00 90.88 259 LYS A O 1
ATOM 1943 N N . ASN A 1 260 ? -24.294 -3.973 43.835 1.00 91.19 260 ASN A N 1
ATOM 1944 C CA . ASN A 1 260 ? -24.699 -3.379 42.563 1.00 91.19 260 ASN A CA 1
ATOM 1945 C C . ASN A 1 260 ? -23.607 -2.458 41.995 1.00 91.19 260 ASN A C 1
ATOM 1947 O O . ASN A 1 260 ? -23.275 -2.566 40.820 1.00 91.19 260 ASN A O 1
ATOM 1951 N N . GLN A 1 261 ? -23.001 -1.607 42.830 1.00 91.44 261 GLN A N 1
ATOM 1952 C CA . GLN A 1 261 ? -21.882 -0.741 42.439 1.00 91.44 261 GLN A CA 1
ATOM 1953 C C . GLN A 1 261 ? -20.644 -1.551 42.045 1.00 91.44 261 GLN A C 1
ATOM 1955 O O . GLN A 1 261 ? -20.068 -1.304 40.990 1.00 91.44 261 GLN A O 1
ATOM 1960 N N . THR A 1 262 ? -20.253 -2.548 42.847 1.00 90.19 262 THR A N 1
ATOM 1961 C CA . THR A 1 262 ? -19.086 -3.390 42.527 1.00 90.19 262 THR A CA 1
ATOM 1962 C C . THR A 1 262 ? -19.317 -4.174 41.234 1.00 90.19 262 THR A C 1
ATOM 1964 O O . THR A 1 262 ? -18.431 -4.216 40.391 1.00 90.19 262 THR A O 1
ATOM 1967 N N . GLN A 1 263 ? -20.519 -4.725 41.030 1.00 92.06 263 GLN A N 1
ATOM 1968 C CA . GLN A 1 263 ? -20.886 -5.441 39.808 1.00 92.06 263 GLN A CA 1
ATOM 1969 C C . GLN A 1 263 ? -20.927 -4.522 38.578 1.00 92.06 263 GLN A C 1
ATOM 1971 O O . GLN A 1 263 ? -20.491 -4.942 37.510 1.00 92.06 263 GLN A O 1
ATOM 1976 N N . ALA A 1 264 ? -21.430 -3.290 38.705 1.00 92.12 264 ALA A N 1
ATOM 1977 C CA . ALA A 1 264 ? -21.421 -2.316 37.613 1.00 92.12 264 ALA A CA 1
ATOM 1978 C C . ALA A 1 264 ? -19.984 -1.974 37.194 1.00 92.12 264 ALA A C 1
ATOM 1980 O O . ALA A 1 264 ? -19.641 -2.127 36.024 1.00 92.12 264 ALA A O 1
ATOM 1981 N N . ILE A 1 265 ? -19.119 -1.639 38.158 1.00 92.88 265 ILE A N 1
ATOM 1982 C CA . ILE A 1 265 ? -17.706 -1.339 37.887 1.00 92.88 265 ILE A CA 1
ATOM 1983 C C . ILE A 1 265 ? -16.976 -2.576 37.335 1.00 92.88 265 ILE A C 1
ATOM 1985 O O . ILE A 1 265 ? -16.173 -2.453 36.417 1.00 92.88 265 ILE A O 1
ATOM 1989 N N . ASP A 1 266 ? -17.270 -3.784 37.828 1.00 92.12 266 ASP A N 1
ATOM 1990 C CA . ASP A 1 266 ? -16.690 -5.028 37.301 1.00 92.12 266 ASP A CA 1
ATOM 1991 C C . ASP A 1 266 ? -17.096 -5.304 35.844 1.00 92.12 266 ASP A C 1
ATOM 1993 O O . ASP A 1 266 ? -16.306 -5.886 35.099 1.00 92.12 266 ASP A O 1
ATOM 1997 N N . LEU A 1 267 ? -18.299 -4.900 35.422 1.00 93.50 267 LEU A N 1
ATOM 1998 C CA . LEU A 1 267 ? -18.753 -5.000 34.031 1.00 93.50 267 LEU A CA 1
ATOM 1999 C C . LEU A 1 267 ? -18.122 -3.914 33.149 1.00 93.50 267 LEU A C 1
ATOM 2001 O O . LEU A 1 267 ? -17.656 -4.227 32.057 1.00 93.50 267 LEU A O 1
ATOM 2005 N N . GLU A 1 268 ? -18.050 -2.671 33.631 1.00 93.31 268 GLU A N 1
ATOM 2006 C CA . GLU A 1 268 ? -17.412 -1.552 32.921 1.00 93.31 268 GLU A CA 1
ATOM 2007 C C . GLU A 1 268 ? -15.905 -1.797 32.724 1.00 93.31 268 GLU A C 1
ATOM 2009 O O . GLU A 1 268 ? -15.392 -1.600 31.626 1.00 93.31 268 GLU A O 1
ATOM 2014 N N . VAL A 1 269 ? -15.209 -2.337 33.732 1.00 94.25 269 VAL A N 1
ATOM 2015 C CA . VAL A 1 269 ? -13.807 -2.786 33.626 1.00 94.25 269 VAL A CA 1
ATOM 2016 C C . VAL A 1 269 ? -13.641 -3.870 32.554 1.00 94.25 269 VAL A C 1
ATOM 2018 O O . VAL A 1 269 ? -12.747 -3.758 31.720 1.00 94.25 269 VAL A O 1
ATOM 2021 N N . GLN A 1 270 ? -14.505 -4.892 32.528 1.00 93.31 270 GLN A N 1
ATOM 2022 C CA . GLN A 1 270 ? -14.429 -5.970 31.527 1.00 93.31 270 GLN A CA 1
ATOM 2023 C C . GLN A 1 270 ? -14.710 -5.481 30.098 1.00 93.31 270 GLN A C 1
ATOM 2025 O O . GLN A 1 270 ? -14.080 -5.965 29.155 1.00 93.31 270 GLN A O 1
ATOM 2030 N N . ASP A 1 271 ? -15.633 -4.532 29.920 1.00 93.50 271 ASP A N 1
ATOM 2031 C CA . ASP A 1 271 ? -15.896 -3.933 28.609 1.00 93.50 271 ASP A CA 1
ATOM 2032 C C . ASP A 1 271 ? -14.720 -3.055 28.155 1.00 93.50 271 ASP A C 1
ATOM 2034 O O . ASP A 1 271 ? -14.242 -3.212 27.033 1.00 93.50 271 ASP A O 1
ATOM 2038 N N . LEU A 1 272 ? -14.163 -2.221 29.041 1.00 95.50 272 LEU A N 1
ATOM 2039 C CA . LEU A 1 272 ? -12.983 -1.399 28.751 1.00 95.50 272 LEU A CA 1
ATOM 2040 C C . LEU A 1 272 ? -11.748 -2.254 28.419 1.00 95.50 272 LEU A C 1
ATOM 2042 O O . LEU A 1 272 ? -11.084 -1.989 27.417 1.00 95.50 272 LEU A O 1
ATOM 2046 N N . GLU A 1 273 ? -11.471 -3.326 29.172 1.00 95.06 273 GLU A N 1
ATOM 2047 C CA . GLU A 1 273 ? -10.430 -4.313 28.832 1.00 95.06 273 GLU A CA 1
ATOM 2048 C C . GLU A 1 273 ? -10.648 -4.919 27.432 1.00 95.06 273 GLU A C 1
ATOM 2050 O O . GLU A 1 273 ? -9.703 -5.056 26.644 1.00 95.06 273 GLU A O 1
ATOM 2055 N N . TRP A 1 274 ? -11.895 -5.274 27.098 1.00 94.88 274 TRP A N 1
ATOM 2056 C CA . TRP A 1 274 ? -12.248 -5.815 25.787 1.00 94.88 274 TRP A CA 1
ATOM 2057 C C . TRP A 1 274 ? -12.071 -4.780 24.668 1.00 94.88 274 TRP A C 1
ATOM 2059 O O . TRP A 1 274 ? -11.497 -5.114 23.627 1.00 94.88 274 TRP A O 1
ATOM 2069 N N . GLN A 1 275 ? -12.481 -3.527 24.881 1.00 93.62 275 GLN A N 1
ATOM 2070 C CA . GLN A 1 275 ? -12.295 -2.443 23.919 1.00 93.62 275 GLN A CA 1
ATOM 2071 C C . GLN A 1 275 ? -10.808 -2.127 23.700 1.00 93.62 275 GLN A C 1
ATOM 2073 O O . GLN A 1 275 ? -10.361 -2.083 22.558 1.00 93.62 275 GLN A O 1
ATOM 2078 N N . ILE A 1 276 ? -9.999 -1.992 24.758 1.00 95.31 276 ILE A N 1
ATOM 2079 C CA . ILE A 1 276 ? -8.542 -1.764 24.652 1.00 95.31 276 ILE A CA 1
ATOM 2080 C C . ILE A 1 276 ? -7.880 -2.880 23.830 1.00 95.31 276 ILE A C 1
ATOM 2082 O O . ILE A 1 276 ? -7.035 -2.617 22.968 1.00 95.31 276 ILE A O 1
ATOM 2086 N N . LYS A 1 277 ? -8.302 -4.132 24.047 1.00 95.75 277 LYS A N 1
ATOM 2087 C CA . LYS A 1 277 ? -7.837 -5.294 23.281 1.00 95.75 277 LYS A CA 1
ATOM 2088 C C . LYS A 1 277 ? -8.309 -5.276 21.822 1.00 95.75 277 LYS A C 1
ATOM 2090 O O . LYS A 1 277 ? -7.529 -5.647 20.943 1.00 95.75 277 LYS A O 1
ATOM 2095 N N . LYS A 1 278 ? -9.548 -4.851 21.550 1.00 93.81 278 LYS A N 1
ATOM 2096 C CA . LYS A 1 278 ? -10.094 -4.678 20.193 1.00 93.81 278 LYS A CA 1
ATOM 2097 C C . LYS A 1 278 ? -9.297 -3.617 19.428 1.00 93.81 278 LYS A C 1
ATOM 2099 O O . LYS A 1 278 ? -8.774 -3.921 18.360 1.00 93.81 278 LYS A O 1
ATOM 2104 N N . ASN A 1 279 ? -9.137 -2.427 20.002 1.00 94.31 279 ASN A N 1
ATOM 2105 C CA . ASN A 1 279 ? -8.408 -1.313 19.394 1.00 94.31 279 ASN A CA 1
ATOM 2106 C C . ASN A 1 279 ? -6.939 -1.707 19.149 1.00 94.31 279 ASN A C 1
ATOM 2108 O O . ASN A 1 279 ? -6.408 -1.508 18.062 1.00 94.31 279 ASN A O 1
ATOM 2112 N N . GLY A 1 280 ? -6.298 -2.392 20.106 1.00 95.12 280 GLY A N 1
ATOM 2113 C CA . GLY A 1 280 ? -4.951 -2.950 19.931 1.00 95.12 280 GLY A CA 1
ATOM 2114 C C . GLY A 1 280 ? -4.826 -3.955 18.773 1.00 95.12 280 GLY A C 1
ATOM 2115 O O . GLY A 1 280 ? -3.824 -3.943 18.059 1.00 95.12 280 GLY A O 1
ATOM 2116 N N . ALA A 1 281 ? -5.841 -4.795 18.543 1.00 94.38 281 ALA A N 1
ATOM 2117 C CA . ALA A 1 281 ? -5.877 -5.710 17.400 1.00 94.38 281 ALA A CA 1
ATOM 2118 C C . ALA A 1 281 ? -6.136 -4.979 16.067 1.00 94.38 281 ALA A C 1
ATOM 2120 O O . ALA A 1 281 ? -5.536 -5.335 15.050 1.00 94.38 281 ALA A O 1
ATOM 2121 N N . ASN A 1 282 ? -6.972 -3.935 16.071 1.00 91.81 282 ASN A N 1
ATOM 2122 C CA . ASN A 1 282 ? -7.193 -3.067 14.913 1.00 91.81 282 ASN A CA 1
ATOM 2123 C C . ASN A 1 282 ? -5.907 -2.319 14.522 1.00 91.81 282 ASN A C 1
ATOM 2125 O O . ASN A 1 282 ? -5.514 -2.366 13.358 1.00 91.81 282 ASN A O 1
ATOM 2129 N N . ILE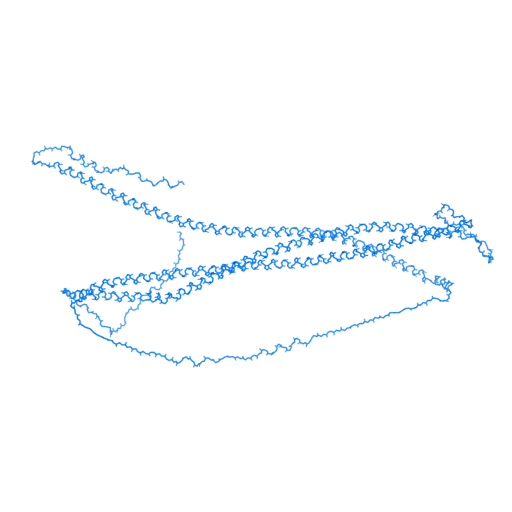 A 1 283 ? -5.187 -1.742 15.490 1.00 95.75 283 ILE A N 1
ATOM 2130 C CA . ILE A 1 283 ? -3.875 -1.107 15.282 1.00 95.75 283 ILE A CA 1
ATOM 2131 C C . ILE A 1 283 ? -2.885 -2.097 14.651 1.00 95.75 283 ILE A C 1
ATOM 2133 O O . ILE A 1 283 ? -2.274 -1.774 13.637 1.00 95.75 283 ILE A O 1
ATOM 2137 N N . GLN A 1 284 ? -2.769 -3.326 15.171 1.00 95.88 284 GLN A N 1
ATOM 2138 C CA . GLN A 1 284 ? -1.878 -4.345 14.592 1.00 95.88 284 GLN A CA 1
ATOM 2139 C C . GLN A 1 284 ? -2.266 -4.744 13.158 1.00 95.88 284 GLN A C 1
ATOM 2141 O O . GLN A 1 284 ? -1.391 -4.899 12.305 1.00 95.88 284 GLN A O 1
ATOM 2146 N N . LYS A 1 285 ? -3.568 -4.876 12.866 1.00 91.81 285 LYS A N 1
ATOM 2147 C CA . LYS A 1 285 ? -4.084 -5.128 11.509 1.00 91.81 285 LYS A CA 1
ATOM 2148 C C . LYS A 1 285 ? -3.691 -3.994 10.556 1.00 91.81 285 LYS A C 1
ATOM 2150 O O . LYS A 1 285 ? -3.168 -4.267 9.480 1.00 91.81 285 LYS A O 1
ATOM 2155 N N . LEU A 1 286 ? -3.911 -2.740 10.953 1.00 93.75 286 LEU A N 1
ATOM 2156 C CA . LEU A 1 286 ? -3.593 -1.560 10.143 1.00 93.75 286 LEU A CA 1
ATOM 2157 C C . LEU A 1 286 ? -2.080 -1.397 9.937 1.00 93.75 286 LEU A C 1
ATOM 2159 O O . LEU A 1 286 ? -1.640 -1.205 8.807 1.00 93.75 286 LEU A O 1
ATOM 2163 N N . GLN A 1 287 ? -1.272 -1.570 10.988 1.00 95.56 287 GLN A N 1
ATOM 2164 C CA . GLN A 1 287 ? 0.194 -1.557 10.906 1.00 95.56 287 GLN A CA 1
ATOM 2165 C C . GLN A 1 287 ? 0.724 -2.635 9.946 1.00 95.56 287 GLN A C 1
ATOM 2167 O O . GLN A 1 287 ? 1.648 -2.368 9.180 1.00 95.56 287 GLN A O 1
ATOM 2172 N N . SER A 1 288 ? 0.114 -3.826 9.923 1.00 94.44 288 SER A N 1
ATOM 2173 C CA . SER A 1 288 ? 0.476 -4.881 8.967 1.00 94.44 288 SER A CA 1
ATOM 2174 C C . SER A 1 288 ? 0.140 -4.527 7.513 1.00 94.44 288 SER A C 1
ATOM 2176 O O . SER A 1 288 ? 0.830 -5.010 6.617 1.00 94.44 288 SER A O 1
ATOM 2178 N N . VAL A 1 289 ? -0.897 -3.718 7.264 1.00 91.50 289 VAL A N 1
ATOM 2179 C CA . VAL A 1 289 ? -1.240 -3.221 5.918 1.00 91.50 289 VAL A CA 1
ATOM 2180 C C . VAL A 1 289 ? -0.298 -2.087 5.513 1.00 91.50 289 VAL A C 1
ATOM 2182 O O . VAL A 1 289 ? 0.246 -2.121 4.415 1.00 91.50 289 VAL A O 1
ATOM 2185 N N . VAL A 1 290 ? -0.021 -1.134 6.410 1.00 95.38 290 VAL A N 1
ATOM 2186 C CA . VAL A 1 290 ? 0.955 -0.056 6.164 1.00 95.38 290 VAL A CA 1
ATOM 2187 C C . VAL A 1 290 ? 2.327 -0.632 5.807 1.00 95.38 290 VAL A C 1
ATOM 2189 O O . VAL A 1 290 ? 2.881 -0.263 4.777 1.00 95.38 290 VAL A O 1
ATOM 2192 N N . ALA A 1 291 ? 2.835 -1.597 6.580 1.00 96.19 291 ALA A N 1
ATOM 2193 C CA . ALA A 1 291 ? 4.128 -2.229 6.312 1.00 96.19 291 ALA A CA 1
ATOM 2194 C C . ALA A 1 291 ? 4.169 -2.994 4.971 1.00 96.19 291 ALA A C 1
ATOM 2196 O O . ALA A 1 291 ? 5.215 -3.039 4.322 1.00 96.19 291 ALA A O 1
ATOM 2197 N N . ALA A 1 292 ? 3.045 -3.575 4.531 1.00 93.25 292 ALA A N 1
ATOM 2198 C CA . ALA A 1 292 ? 2.942 -4.209 3.216 1.00 93.25 292 ALA A CA 1
ATOM 2199 C C . ALA A 1 292 ? 2.969 -3.166 2.084 1.00 93.25 292 ALA A C 1
ATOM 2201 O O . ALA A 1 292 ? 3.749 -3.303 1.143 1.00 93.25 292 ALA A O 1
ATOM 2202 N N . ASN A 1 293 ? 2.194 -2.086 2.215 1.00 93.62 293 ASN A N 1
ATOM 2203 C CA . ASN A 1 293 ? 2.155 -0.999 1.236 1.00 93.62 293 ASN A CA 1
ATOM 2204 C C . ASN A 1 293 ? 3.502 -0.251 1.157 1.00 93.62 293 ASN A C 1
ATOM 2206 O O . ASN A 1 293 ? 3.909 0.179 0.081 1.00 93.62 293 ASN A O 1
ATOM 2210 N N . GLU A 1 294 ? 4.230 -0.110 2.271 1.00 95.94 294 GLU A N 1
ATOM 2211 C CA . GLU A 1 294 ? 5.592 0.444 2.292 1.00 95.94 294 GLU A CA 1
ATOM 2212 C C . GLU A 1 294 ? 6.607 -0.468 1.587 1.00 95.94 294 GLU A C 1
ATOM 2214 O O . GLU A 1 294 ? 7.462 0.025 0.843 1.00 95.94 294 GLU A O 1
ATOM 2219 N N . ALA A 1 295 ? 6.497 -1.788 1.762 1.00 95.81 295 ALA A N 1
ATOM 2220 C CA . ALA A 1 295 ? 7.318 -2.758 1.040 1.00 95.81 295 ALA A CA 1
ATOM 2221 C C . ALA A 1 295 ? 7.037 -2.732 -0.475 1.00 95.81 295 ALA A C 1
ATOM 2223 O O . ALA A 1 295 ? 7.974 -2.701 -1.271 1.00 95.81 295 ALA A O 1
ATOM 2224 N N . GLU A 1 296 ? 5.769 -2.661 -0.892 1.00 93.44 296 GLU A N 1
ATOM 2225 C CA . GLU A 1 296 ? 5.426 -2.537 -2.315 1.00 93.44 296 GLU A CA 1
ATOM 2226 C C . GLU A 1 296 ? 5.872 -1.187 -2.898 1.00 93.44 296 GLU A C 1
ATOM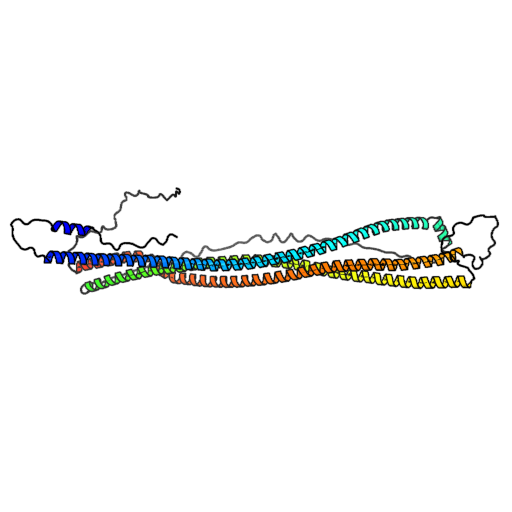 2228 O O . GLU A 1 296 ? 6.448 -1.140 -3.985 1.00 93.44 296 GLU A O 1
ATOM 2233 N N . LYS A 1 297 ? 5.706 -0.085 -2.154 1.00 96.31 297 LYS A N 1
ATOM 2234 C CA . LYS A 1 297 ? 6.159 1.244 -2.588 1.00 96.31 297 LYS A CA 1
ATOM 2235 C C . LYS A 1 297 ? 7.675 1.307 -2.758 1.00 96.31 297 LYS A C 1
ATOM 2237 O O . LYS A 1 297 ? 8.152 1.903 -3.717 1.00 96.31 297 LYS A O 1
ATOM 2242 N N . THR A 1 298 ? 8.443 0.707 -1.847 1.00 96.94 298 THR A N 1
ATOM 2243 C CA . THR A 1 298 ? 9.912 0.676 -1.961 1.00 96.94 298 THR A CA 1
ATOM 2244 C C . THR A 1 298 ? 10.389 -0.207 -3.117 1.00 96.94 298 THR A C 1
ATOM 2246 O O . THR A 1 298 ? 11.363 0.159 -3.772 1.00 96.94 298 THR A O 1
ATOM 2249 N N . ALA A 1 299 ? 9.672 -1.288 -3.444 1.00 95.44 299 ALA A N 1
ATOM 2250 C CA . ALA A 1 299 ? 9.911 -2.053 -4.669 1.00 95.44 299 ALA A CA 1
ATOM 2251 C C . ALA A 1 299 ? 9.623 -1.220 -5.935 1.00 95.44 299 ALA A C 1
ATOM 2253 O O . ALA A 1 299 ? 10.497 -1.104 -6.790 1.00 95.44 299 ALA A O 1
ATOM 2254 N N . ALA A 1 300 ? 8.458 -0.567 -6.016 1.00 94.69 300 ALA A N 1
ATOM 2255 C CA . ALA A 1 300 ? 8.071 0.263 -7.162 1.00 94.69 300 ALA A CA 1
ATOM 2256 C C . ALA A 1 300 ? 8.997 1.480 -7.372 1.00 94.69 300 ALA A C 1
ATOM 2258 O O . ALA A 1 300 ? 9.245 1.878 -8.508 1.00 94.69 300 ALA A O 1
ATOM 2259 N N . VAL A 1 301 ? 9.546 2.063 -6.296 1.00 97.44 301 VAL A N 1
ATOM 2260 C CA . VAL A 1 301 ? 10.571 3.122 -6.381 1.00 97.44 301 VAL A CA 1
ATOM 2261 C C . VAL A 1 301 ? 11.881 2.582 -6.963 1.00 97.44 301 VAL A C 1
ATOM 2263 O O . VAL A 1 301 ? 12.429 3.203 -7.868 1.00 97.44 301 VAL A O 1
ATOM 2266 N N . ALA A 1 302 ? 12.365 1.423 -6.507 1.00 97.12 302 ALA A N 1
ATOM 2267 C CA . ALA A 1 302 ? 13.590 0.821 -7.043 1.00 97.12 302 ALA A CA 1
ATOM 2268 C C . ALA A 1 302 ? 13.439 0.385 -8.516 1.00 97.12 302 ALA A C 1
ATOM 2270 O O . ALA A 1 302 ? 14.375 0.503 -9.306 1.00 97.12 302 ALA A O 1
ATOM 2271 N N . GLU A 1 303 ? 12.248 -0.082 -8.896 1.00 93.88 303 GLU A N 1
ATOM 2272 C CA . GLU A 1 303 ? 11.879 -0.390 -10.280 1.00 93.88 303 GLU A CA 1
ATOM 2273 C C . GLU A 1 303 ? 11.879 0.881 -11.148 1.00 93.88 303 GLU A C 1
ATOM 2275 O O . GLU A 1 303 ? 12.530 0.920 -12.194 1.00 93.88 303 GLU A O 1
ATOM 2280 N N . LEU A 1 304 ? 11.252 1.962 -10.668 1.00 96.44 304 LEU A N 1
ATOM 2281 C CA . LEU A 1 304 ? 11.251 3.267 -11.332 1.00 96.44 304 LEU A CA 1
ATOM 2282 C C . LEU A 1 304 ? 12.668 3.837 -11.505 1.00 96.44 304 LEU A C 1
ATOM 2284 O O . LEU A 1 304 ? 12.978 4.345 -12.579 1.00 96.44 304 LEU A O 1
ATOM 2288 N N . GLU A 1 305 ? 13.534 3.732 -10.493 1.00 96.69 305 GLU A N 1
ATOM 2289 C CA . GLU A 1 305 ? 14.938 4.159 -10.585 1.00 96.69 305 GLU A CA 1
ATOM 2290 C C . GLU A 1 305 ? 15.709 3.383 -11.671 1.00 96.69 305 GLU A C 1
ATOM 2292 O O . GLU A 1 305 ? 16.512 3.984 -12.391 1.00 96.69 305 GLU A O 1
ATOM 2297 N N . SER A 1 306 ? 15.439 2.080 -11.857 1.00 95.00 306 SER A N 1
ATOM 2298 C CA . SER A 1 306 ? 16.025 1.299 -12.961 1.00 95.00 306 SER A CA 1
ATOM 2299 C C . SER A 1 306 ? 15.507 1.769 -14.320 1.00 95.00 306 SER A C 1
ATOM 2301 O O . SER A 1 306 ? 16.304 2.062 -15.210 1.00 95.00 306 SER A O 1
ATOM 2303 N N . VAL A 1 307 ? 14.188 1.929 -14.475 1.00 94.00 307 VAL A N 1
ATOM 2304 C CA . VAL A 1 307 ? 13.579 2.349 -15.749 1.00 94.00 307 VAL A CA 1
ATOM 2305 C C . VAL A 1 307 ? 13.997 3.778 -16.125 1.00 94.00 307 VAL A C 1
ATOM 2307 O O . VAL A 1 307 ? 14.339 4.037 -17.278 1.00 94.00 307 VAL A O 1
ATOM 2310 N N . GLU A 1 308 ? 14.055 4.715 -15.172 1.00 95.25 308 GLU A N 1
ATOM 2311 C CA . GLU A 1 308 ? 14.578 6.068 -15.416 1.00 95.25 308 GLU A CA 1
ATOM 2312 C C . GLU A 1 308 ? 16.068 6.050 -15.794 1.00 95.25 308 GLU A C 1
ATOM 2314 O O . GLU A 1 308 ? 16.489 6.808 -16.674 1.00 95.25 308 GLU A O 1
ATOM 2319 N N . LYS A 1 309 ? 16.876 5.168 -15.192 1.00 95.75 309 LYS A N 1
ATOM 2320 C CA . LYS A 1 309 ? 18.277 4.979 -15.589 1.00 95.75 309 LYS A CA 1
ATOM 2321 C C . LYS A 1 309 ? 18.386 4.442 -17.019 1.00 95.75 309 LYS A C 1
ATOM 2323 O O . LYS A 1 309 ? 19.128 5.014 -17.815 1.00 95.75 309 LYS A O 1
ATOM 2328 N N . GLU A 1 310 ? 17.631 3.403 -17.362 1.00 90.81 310 GLU A N 1
ATOM 2329 C CA . GLU A 1 310 ? 17.621 2.783 -18.694 1.00 90.81 310 GLU A CA 1
ATOM 2330 C C . GLU A 1 310 ? 17.153 3.762 -19.783 1.00 90.81 310 GLU A C 1
ATOM 2332 O O . GLU A 1 310 ? 17.766 3.836 -20.849 1.00 90.81 310 GLU A O 1
ATOM 2337 N N . ILE A 1 311 ? 16.149 4.601 -19.498 1.00 93.44 311 ILE A N 1
ATOM 2338 C CA . ILE A 1 311 ? 15.721 5.707 -20.374 1.00 93.44 311 ILE A CA 1
ATOM 2339 C C . ILE A 1 311 ? 16.879 6.677 -20.651 1.00 93.44 311 ILE A C 1
ATOM 2341 O O . ILE A 1 311 ? 17.084 7.092 -21.796 1.00 93.44 311 ILE A O 1
ATOM 2345 N N . ASN A 1 312 ? 17.643 7.051 -19.621 1.00 94.88 312 ASN A N 1
ATOM 2346 C CA . ASN A 1 312 ? 18.762 7.983 -19.757 1.00 94.88 312 ASN A CA 1
ATOM 2347 C C . ASN A 1 312 ? 19.963 7.353 -20.483 1.00 94.88 312 ASN A C 1
ATOM 2349 O O . ASN A 1 312 ? 20.549 7.996 -21.354 1.00 94.88 312 ASN A O 1
ATOM 2353 N N . GLU A 1 313 ? 20.298 6.093 -20.194 1.00 93.00 313 GLU A N 1
ATOM 2354 C CA . GLU A 1 313 ? 21.345 5.348 -20.906 1.00 93.00 313 GLU A CA 1
ATOM 2355 C C . GLU A 1 313 ? 20.971 5.129 -22.382 1.00 93.00 313 GLU A C 1
ATOM 2357 O O . GLU A 1 313 ? 21.801 5.353 -23.263 1.00 93.00 313 GLU A O 1
ATOM 2362 N N . SER A 1 314 ? 19.708 4.808 -22.677 1.00 89.12 314 SER A N 1
ATOM 2363 C CA . SER A 1 314 ? 19.174 4.688 -24.041 1.00 89.12 314 SER A CA 1
ATOM 2364 C C . SER A 1 314 ? 19.272 6.005 -24.823 1.00 89.12 314 SER A C 1
ATOM 2366 O O . SER A 1 314 ? 19.783 6.025 -25.946 1.00 89.12 314 SER A O 1
ATOM 2368 N N . LYS A 1 315 ? 18.864 7.132 -24.220 1.00 93.19 315 LYS A N 1
ATOM 2369 C CA . LYS A 1 315 ? 18.998 8.475 -24.819 1.00 93.19 315 LYS A CA 1
ATOM 2370 C C . LYS A 1 315 ? 20.462 8.860 -25.064 1.00 93.19 315 LYS A C 1
ATOM 2372 O O . LYS A 1 315 ? 20.774 9.424 -26.111 1.00 93.19 315 LYS A O 1
ATOM 2377 N N . ALA A 1 316 ? 21.365 8.531 -24.137 1.00 93.94 316 ALA A N 1
ATOM 2378 C CA . ALA A 1 316 ? 22.795 8.803 -24.278 1.00 93.94 316 ALA A CA 1
ATOM 2379 C C . ALA A 1 316 ? 23.445 7.968 -25.397 1.00 93.94 316 ALA A C 1
ATOM 2381 O O . ALA A 1 316 ? 24.161 8.524 -26.229 1.00 93.94 316 ALA A O 1
ATOM 2382 N N . MET A 1 317 ? 23.153 6.662 -25.466 1.00 88.25 317 MET A N 1
ATOM 2383 C CA . MET A 1 317 ? 23.621 5.796 -26.556 1.00 88.25 317 MET A CA 1
ATOM 2384 C C . MET A 1 317 ? 23.119 6.291 -27.914 1.00 88.25 317 MET A C 1
ATOM 2386 O O . MET A 1 317 ? 23.905 6.410 -28.851 1.00 88.25 317 MET A O 1
ATOM 2390 N N . ARG A 1 318 ? 21.833 6.648 -28.019 1.00 92.06 318 ARG A N 1
ATOM 2391 C CA . ARG A 1 318 ? 21.247 7.102 -29.286 1.00 92.06 318 ARG A CA 1
ATOM 2392 C C . ARG A 1 318 ? 21.832 8.433 -29.775 1.00 92.06 318 ARG A C 1
ATOM 2394 O O . ARG A 1 318 ? 21.977 8.621 -30.982 1.00 92.06 318 ARG A O 1
ATOM 2401 N N . ALA A 1 319 ? 22.217 9.332 -28.866 1.00 92.56 319 ALA A N 1
ATOM 2402 C CA . ALA A 1 319 ? 22.915 10.571 -29.215 1.00 92.56 319 ALA A CA 1
ATOM 2403 C C . ALA A 1 319 ? 24.330 10.319 -29.778 1.00 92.56 319 ALA A C 1
ATOM 2405 O O . ALA A 1 319 ? 24.732 10.976 -30.738 1.00 92.56 319 ALA A O 1
ATOM 2406 N N . ASP A 1 320 ? 25.067 9.349 -29.227 1.00 92.75 320 ASP A N 1
ATOM 2407 C CA . ASP A 1 320 ? 26.377 8.919 -29.741 1.00 92.75 320 ASP A CA 1
ATOM 2408 C C . ASP A 1 320 ? 26.250 8.196 -31.098 1.00 92.75 320 ASP A C 1
ATOM 2410 O O . ASP A 1 320 ? 26.964 8.528 -32.044 1.00 92.75 320 ASP A O 1
ATOM 2414 N N . GLU A 1 321 ? 25.281 7.285 -31.254 1.00 88.31 321 GLU A N 1
ATOM 2415 C CA . GLU A 1 321 ? 24.974 6.642 -32.543 1.00 88.31 321 GLU A CA 1
ATOM 2416 C C . GLU A 1 321 ? 24.656 7.664 -33.645 1.00 88.31 321 GLU A C 1
ATOM 2418 O O . GLU A 1 321 ? 25.269 7.629 -34.715 1.00 88.31 321 GLU A O 1
ATOM 2423 N N . ASN A 1 322 ? 23.736 8.601 -33.382 1.00 92.12 322 ASN A N 1
ATOM 2424 C CA . A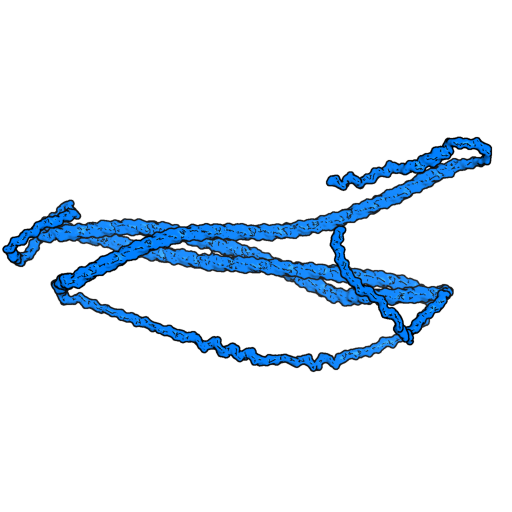SN A 1 322 ? 23.365 9.641 -34.341 1.00 92.12 322 ASN A CA 1
ATOM 2425 C C . ASN A 1 322 ? 24.548 10.575 -34.653 1.00 92.12 322 ASN A C 1
ATOM 2427 O O . ASN A 1 322 ? 24.772 10.903 -35.816 1.00 92.12 322 ASN A O 1
ATOM 2431 N N . GLY A 1 323 ? 25.356 10.942 -33.651 1.00 90.56 323 GLY A N 1
ATOM 2432 C CA . GLY A 1 323 ? 26.572 11.735 -33.849 1.00 90.56 323 GLY A CA 1
ATOM 2433 C C . GLY A 1 323 ? 27.585 11.052 -34.774 1.00 90.56 323 GLY A C 1
ATOM 2434 O O . GLY A 1 323 ? 28.110 11.685 -35.691 1.00 90.56 323 GLY A O 1
ATOM 2435 N N . ARG A 1 324 ? 27.810 9.743 -34.598 1.00 87.62 324 ARG A N 1
ATOM 2436 C CA . ARG A 1 324 ? 28.676 8.936 -35.478 1.00 87.62 324 ARG A CA 1
ATOM 2437 C C . ARG A 1 324 ? 28.116 8.823 -36.895 1.00 87.62 324 ARG A C 1
ATOM 2439 O O . ARG A 1 324 ? 28.879 8.944 -37.850 1.00 87.62 324 ARG A O 1
ATOM 2446 N N . TYR A 1 325 ? 26.805 8.625 -37.040 1.00 90.38 325 TYR A N 1
ATOM 2447 C CA . TYR A 1 325 ? 26.134 8.586 -38.343 1.00 90.38 325 TYR A CA 1
ATOM 2448 C C . TYR A 1 325 ? 26.247 9.927 -39.090 1.00 90.38 325 TYR A C 1
ATOM 2450 O O . TYR A 1 325 ? 26.595 9.942 -40.270 1.00 90.38 325 TYR A O 1
ATOM 2458 N N . LEU A 1 326 ? 26.017 11.055 -38.407 1.00 90.88 326 LEU A N 1
ATOM 2459 C CA . LEU A 1 326 ? 26.161 12.391 -38.992 1.00 90.88 326 LEU A CA 1
ATOM 2460 C C . LEU A 1 326 ? 27.606 12.678 -39.424 1.00 90.88 326 LEU A C 1
ATOM 2462 O O . LEU A 1 326 ? 27.810 13.239 -40.500 1.00 90.88 326 LEU A O 1
ATOM 2466 N N . GLN A 1 327 ? 28.597 12.261 -38.627 1.00 87.88 327 GLN A N 1
ATOM 2467 C CA . GLN A 1 327 ? 30.011 12.384 -38.985 1.00 87.88 327 GLN A CA 1
ATOM 2468 C C . GLN A 1 327 ? 30.356 11.536 -40.218 1.00 87.88 327 GLN A C 1
ATOM 2470 O O . GLN A 1 327 ? 30.862 12.082 -41.193 1.00 87.88 327 GLN A O 1
ATOM 2475 N N . GLY A 1 328 ? 30.019 10.239 -40.213 1.00 84.00 328 GLY A N 1
ATOM 2476 C CA . GLY A 1 328 ? 30.285 9.336 -41.340 1.00 84.00 328 GLY A CA 1
ATOM 2477 C C . GLY A 1 328 ? 29.661 9.842 -42.640 1.00 84.00 328 GLY A C 1
ATOM 2478 O O . GLY A 1 328 ? 30.367 10.037 -43.624 1.00 84.00 328 GLY A O 1
ATOM 2479 N N . LYS A 1 329 ? 28.375 10.217 -42.603 1.00 87.00 329 LYS A N 1
ATOM 2480 C CA . LYS A 1 329 ? 27.691 10.832 -43.748 1.00 87.00 329 LYS A CA 1
ATOM 2481 C C . LYS A 1 329 ? 28.402 12.101 -44.243 1.00 87.00 329 LYS A C 1
ATOM 2483 O O . LYS A 1 329 ? 28.501 12.305 -45.451 1.00 87.00 329 LYS A O 1
ATOM 2488 N N . SER A 1 330 ? 28.878 12.963 -43.341 1.00 89.56 330 SER A N 1
ATOM 2489 C CA . SER A 1 330 ? 29.623 14.173 -43.714 1.00 89.56 330 SER A CA 1
ATOM 2490 C C . SER A 1 330 ? 30.952 13.832 -44.394 1.00 89.56 330 SER A C 1
ATOM 2492 O O . SER A 1 330 ? 31.361 14.516 -45.333 1.00 89.56 330 SER A O 1
ATOM 2494 N N . ASP A 1 331 ? 31.645 12.793 -43.937 1.00 83.88 331 ASP A N 1
ATOM 2495 C CA . ASP A 1 331 ? 32.912 12.348 -44.519 1.00 83.88 331 ASP A CA 1
ATOM 2496 C C . ASP A 1 331 ? 32.704 11.677 -45.889 1.00 83.88 331 ASP A C 1
ATOM 2498 O O . ASP A 1 331 ? 33.452 11.976 -46.822 1.00 83.88 331 ASP A O 1
ATOM 2502 N N . ASP A 1 332 ? 31.630 10.902 -46.068 1.00 81.56 332 ASP A N 1
ATOM 2503 C CA . ASP A 1 332 ? 31.225 10.331 -47.360 1.00 81.56 332 ASP A CA 1
ATOM 2504 C C . ASP A 1 332 ? 30.828 11.422 -48.371 1.00 81.56 332 ASP A C 1
ATOM 2506 O O . ASP A 1 332 ? 31.285 11.412 -49.518 1.00 81.56 332 ASP A O 1
ATOM 2510 N N . GLU A 1 333 ? 30.030 12.417 -47.960 1.00 85.69 333 GLU A N 1
ATOM 2511 C CA . GLU A 1 333 ? 29.655 13.557 -48.812 1.00 85.69 333 GLU A CA 1
ATOM 2512 C C . GLU A 1 333 ? 30.895 14.363 -49.252 1.00 85.69 333 GLU A C 1
ATOM 2514 O O . GLU A 1 333 ? 31.009 14.749 -50.422 1.00 85.69 333 GLU A O 1
ATOM 2519 N N . GLN A 1 334 ? 31.874 14.559 -48.360 1.00 83.56 334 GLN A N 1
ATOM 2520 C CA . GLN A 1 334 ? 33.162 15.181 -48.694 1.00 83.56 334 GLN A CA 1
ATOM 2521 C C . GLN A 1 334 ? 34.012 14.302 -49.627 1.00 83.56 334 GLN A C 1
ATOM 2523 O O . GLN A 1 334 ? 34.583 14.814 -50.598 1.00 83.56 334 GLN A O 1
ATOM 2528 N N . ALA A 1 335 ? 34.075 12.989 -49.390 1.00 81.62 335 ALA A N 1
ATOM 2529 C CA . ALA A 1 335 ? 34.789 12.041 -50.242 1.00 81.62 335 ALA A CA 1
ATOM 2530 C C . ALA A 1 335 ? 34.213 12.031 -51.666 1.00 81.62 335 ALA A C 1
ATOM 2532 O O . ALA A 1 335 ? 34.965 12.165 -52.633 1.00 81.62 335 ALA A O 1
ATOM 2533 N N . ILE A 1 336 ? 32.886 11.993 -51.811 1.00 81.25 336 ILE A N 1
ATOM 2534 C CA . ILE A 1 336 ? 32.182 12.108 -53.096 1.00 81.25 336 ILE A CA 1
ATOM 2535 C C . ILE A 1 336 ? 32.563 13.405 -53.826 1.00 81.25 336 ILE A C 1
ATOM 2537 O O . ILE A 1 336 ? 32.813 13.378 -55.034 1.00 81.25 336 ILE A O 1
ATOM 2541 N N . VAL A 1 337 ? 32.644 14.545 -53.128 1.00 84.62 337 VAL A N 1
ATOM 2542 C CA . VAL A 1 337 ? 33.067 15.824 -53.731 1.00 84.62 337 VAL A CA 1
ATOM 2543 C C . VAL A 1 337 ? 34.515 15.754 -54.232 1.00 84.62 337 VAL A C 1
ATOM 2545 O O . VAL A 1 337 ? 34.777 16.133 -55.377 1.00 84.62 337 VAL A O 1
ATOM 2548 N N . LEU A 1 338 ? 35.445 15.229 -53.430 1.00 80.75 338 LEU A N 1
ATOM 2549 C CA . LEU A 1 338 ? 36.856 15.083 -53.812 1.00 80.75 338 LEU A CA 1
ATOM 2550 C C . LEU A 1 338 ? 37.043 14.102 -54.983 1.00 80.75 338 LEU A C 1
ATOM 2552 O O . LEU A 1 338 ? 37.773 14.399 -55.930 1.00 80.75 338 LEU A O 1
ATOM 2556 N N . LEU A 1 339 ? 36.333 12.972 -54.979 1.00 78.00 339 LEU A N 1
ATOM 2557 C CA . LEU A 1 339 ? 36.347 11.989 -56.065 1.00 78.00 339 LEU A CA 1
ATOM 2558 C C . LEU A 1 339 ? 35.760 12.569 -57.360 1.00 78.00 339 LEU A C 1
ATOM 2560 O O . LEU A 1 339 ? 36.337 12.383 -58.434 1.00 78.00 339 LEU A O 1
ATOM 2564 N N . LYS A 1 340 ? 34.669 13.347 -57.283 1.00 81.12 340 LYS A N 1
ATOM 2565 C CA . LYS A 1 340 ? 34.099 14.067 -58.437 1.00 81.12 340 LYS A CA 1
ATOM 2566 C C . LYS A 1 340 ? 35.078 15.098 -59.007 1.00 81.12 340 LYS A C 1
ATOM 2568 O O . LYS A 1 340 ? 35.193 15.202 -60.232 1.00 81.12 340 LYS A O 1
ATOM 2573 N N . GLN A 1 341 ? 35.821 15.814 -58.160 1.00 77.38 341 GLN A N 1
ATOM 2574 C CA . GLN A 1 341 ? 36.890 16.724 -58.593 1.00 77.38 341 GLN A CA 1
ATOM 2575 C C . GLN A 1 341 ? 38.042 15.965 -59.272 1.00 77.38 341 GLN A C 1
ATOM 2577 O O . GLN A 1 341 ? 38.421 16.314 -60.391 1.00 77.38 341 GLN A O 1
ATOM 2582 N N . ALA A 1 342 ? 38.544 14.885 -58.662 1.00 74.31 342 ALA A N 1
ATOM 2583 C CA . ALA A 1 342 ? 39.617 14.055 -59.218 1.00 74.31 342 ALA A CA 1
ATOM 2584 C C . ALA A 1 342 ? 39.232 13.436 -60.576 1.00 74.31 342 ALA A C 1
ATOM 2586 O O . ALA A 1 342 ? 39.980 13.550 -61.551 1.00 74.31 342 ALA A O 1
ATOM 2587 N N . ARG A 1 343 ? 38.021 12.866 -60.677 1.00 77.81 343 ARG A N 1
ATOM 2588 C CA . ARG A 1 343 ? 37.444 12.350 -61.929 1.00 77.81 343 ARG A CA 1
ATOM 2589 C C . ARG A 1 343 ? 37.386 13.428 -63.010 1.00 77.81 343 ARG A C 1
ATOM 2591 O O . ARG A 1 343 ? 37.736 13.164 -64.160 1.00 77.81 343 ARG A O 1
ATOM 2598 N N . THR A 1 344 ? 36.970 14.641 -62.650 1.00 77.12 344 THR A N 1
ATOM 2599 C CA . THR A 1 344 ? 36.889 15.780 -63.577 1.00 77.12 344 THR A CA 1
ATOM 2600 C C . THR A 1 344 ? 38.273 16.207 -64.070 1.00 77.12 344 THR A C 1
ATOM 2602 O O . THR A 1 344 ? 38.464 16.340 -65.278 1.00 77.12 344 THR A O 1
ATOM 2605 N N . ALA A 1 345 ? 39.258 16.348 -63.176 1.00 74.25 345 ALA A N 1
ATOM 2606 C CA . ALA A 1 345 ? 40.627 16.729 -63.533 1.00 74.25 345 ALA A CA 1
ATOM 2607 C C . ALA A 1 345 ? 41.300 15.699 -64.461 1.00 74.25 345 ALA A C 1
ATOM 2609 O O . ALA A 1 345 ? 41.900 16.071 -65.470 1.00 74.25 345 ALA A O 1
ATOM 2610 N N . LEU A 1 346 ? 41.138 14.401 -64.175 1.00 70.62 346 LEU A N 1
ATOM 2611 C CA . LEU A 1 346 ? 41.613 13.320 -65.045 1.00 70.62 346 LEU A CA 1
ATOM 2612 C C . LEU A 1 346 ? 40.917 13.343 -66.414 1.00 70.62 346 LEU A C 1
ATOM 2614 O O . LEU A 1 346 ? 41.580 13.261 -67.446 1.00 70.62 346 LEU A O 1
ATOM 2618 N N . SER A 1 347 ? 39.594 13.520 -66.445 1.00 71.56 347 SER A N 1
ATOM 2619 C CA . SER A 1 347 ? 38.828 13.568 -67.700 1.00 71.56 347 SER A CA 1
ATOM 2620 C C . SER A 1 347 ? 39.245 14.754 -68.580 1.00 71.56 347 SER A C 1
ATOM 2622 O O . SER A 1 347 ? 39.438 14.594 -69.786 1.00 71.56 347 SER A O 1
ATOM 2624 N N . GLN A 1 348 ? 39.464 15.929 -67.978 1.00 74.56 348 GLN A N 1
ATOM 2625 C CA . GLN A 1 348 ? 40.009 17.105 -68.663 1.00 74.56 348 GLN A CA 1
ATOM 2626 C C . GLN A 1 348 ? 41.434 16.858 -69.177 1.00 74.56 348 GLN A C 1
ATOM 2628 O O . GLN A 1 348 ? 41.736 17.218 -70.313 1.00 74.56 348 GLN A O 1
ATOM 2633 N N . TYR A 1 349 ? 42.298 16.201 -68.394 1.00 70.75 349 TYR A N 1
ATOM 2634 C CA . TYR A 1 349 ? 43.647 15.841 -68.834 1.00 70.75 349 TYR A CA 1
ATOM 2635 C C . TYR A 1 349 ? 43.620 14.957 -70.092 1.00 70.75 349 TYR A C 1
ATOM 2637 O O . TYR A 1 349 ? 44.290 15.288 -71.071 1.00 70.75 349 TYR A O 1
ATOM 2645 N N . PHE A 1 350 ? 42.820 13.886 -70.117 1.00 65.56 350 PHE A N 1
ATOM 2646 C CA . PHE A 1 350 ? 42.732 13.003 -71.289 1.00 65.56 350 PHE A CA 1
ATOM 2647 C C . PHE A 1 350 ? 42.104 13.695 -72.508 1.00 65.56 350 PHE A C 1
ATOM 2649 O O . PHE A 1 350 ? 42.631 13.563 -73.616 1.00 65.56 350 PHE A O 1
ATOM 2656 N N . SER A 1 351 ? 41.062 14.510 -72.300 1.00 68.31 351 SER A N 1
ATOM 2657 C CA . SER A 1 351 ? 40.450 15.324 -73.359 1.00 68.31 351 SER A CA 1
ATOM 2658 C C . SER A 1 351 ? 41.448 16.308 -73.984 1.00 68.31 351 SER A C 1
ATOM 2660 O O . SER A 1 351 ? 41.531 16.407 -75.206 1.00 68.31 351 SER A O 1
ATOM 2662 N N . ASN A 1 352 ? 42.251 16.998 -73.167 1.00 71.56 352 ASN A N 1
ATOM 2663 C CA . ASN A 1 352 ? 43.239 17.978 -73.635 1.00 71.56 352 ASN A CA 1
ATOM 2664 C C . ASN A 1 352 ? 44.422 17.344 -74.393 1.00 71.56 352 ASN A C 1
ATOM 2666 O O . ASN A 1 352 ? 45.101 18.037 -75.144 1.00 71.56 352 ASN A O 1
ATOM 2670 N N . HIS A 1 353 ? 44.664 16.040 -74.220 1.00 65.31 353 HIS A N 1
ATOM 2671 C CA . HIS A 1 353 ? 45.710 15.286 -74.925 1.00 65.31 353 HIS A CA 1
ATOM 2672 C C . HIS A 1 353 ? 45.170 14.459 -76.109 1.00 65.31 353 HIS A C 1
ATOM 2674 O O . HIS A 1 353 ? 45.881 13.596 -76.627 1.00 65.31 353 HIS A O 1
ATOM 2680 N N . SER A 1 354 ? 43.924 14.693 -76.544 1.00 58.06 354 SER A N 1
ATOM 2681 C CA . SER A 1 354 ? 43.264 13.945 -77.631 1.00 58.06 354 SER A CA 1
ATOM 2682 C C . SER A 1 354 ? 43.226 12.422 -77.401 1.00 58.06 354 SER A C 1
ATOM 2684 O O . SER A 1 354 ? 43.281 11.620 -78.341 1.00 58.06 354 SER A O 1
ATOM 2686 N N . ILE A 1 355 ? 43.143 12.001 -76.135 1.00 57.62 355 ILE A N 1
ATOM 2687 C CA . ILE A 1 355 ? 42.996 10.599 -75.739 1.00 57.62 355 ILE A CA 1
ATOM 2688 C C . ILE A 1 355 ? 41.501 10.319 -75.589 1.00 57.62 355 ILE A C 1
ATOM 2690 O O . ILE A 1 355 ? 40.913 10.574 -74.541 1.00 57.62 355 ILE A O 1
ATOM 2694 N N . ASP A 1 356 ? 40.890 9.796 -76.652 1.00 55.38 356 ASP A N 1
ATOM 2695 C CA . ASP A 1 356 ? 39.475 9.420 -76.637 1.00 55.38 356 ASP A CA 1
ATOM 2696 C C . ASP A 1 356 ? 39.197 8.311 -75.603 1.00 55.38 356 ASP A C 1
ATOM 2698 O O . ASP A 1 356 ? 39.681 7.172 -75.704 1.00 55.38 356 ASP A O 1
ATOM 2702 N N . LEU A 1 357 ? 38.405 8.667 -74.589 1.00 56.00 357 LEU A N 1
ATOM 2703 C CA . LEU A 1 357 ? 37.958 7.761 -73.538 1.00 56.00 357 LEU A CA 1
ATOM 2704 C C . LEU A 1 357 ? 36.828 6.833 -74.017 1.00 56.00 357 LEU A C 1
ATOM 2706 O O . LEU A 1 357 ? 36.736 5.718 -73.508 1.00 56.00 357 LEU A O 1
ATOM 2710 N N . GLY A 1 358 ? 36.077 7.193 -75.063 1.00 48.47 358 GLY A N 1
ATOM 2711 C CA . GLY A 1 358 ? 34.995 6.390 -75.639 1.00 48.47 358 GLY A CA 1
ATOM 2712 C C . GLY A 1 358 ? 33.765 6.241 -74.731 1.00 48.47 358 GLY A C 1
ATOM 2713 O O . GLY A 1 358 ? 33.860 6.214 -73.508 1.00 48.47 358 GLY A O 1
ATOM 2714 N N . ALA A 1 359 ? 32.581 6.109 -75.329 1.00 43.94 359 ALA A N 1
ATOM 2715 C CA . ALA A 1 359 ? 31.301 6.097 -74.608 1.00 43.94 359 ALA A CA 1
ATOM 2716 C C . ALA A 1 359 ? 30.896 4.725 -74.011 1.00 43.94 359 ALA A C 1
ATOM 2718 O O . ALA A 1 359 ? 29.711 4.476 -73.803 1.00 43.94 359 ALA A O 1
ATOM 2719 N N . ALA A 1 360 ? 31.850 3.820 -73.762 1.00 42.44 360 ALA A N 1
ATOM 2720 C CA . ALA A 1 360 ? 31.590 2.448 -73.314 1.00 42.44 360 ALA A CA 1
ATOM 2721 C C . ALA A 1 360 ? 32.367 2.119 -72.027 1.00 42.44 360 ALA A C 1
ATOM 2723 O O . ALA A 1 360 ? 33.551 1.789 -72.066 1.00 42.44 360 ALA A O 1
ATOM 2724 N N . LEU A 1 361 ? 31.679 2.185 -70.883 1.00 46.59 361 LEU A N 1
ATOM 2725 C CA . LEU A 1 361 ? 32.209 1.872 -69.544 1.00 46.59 361 LEU A CA 1
ATOM 2726 C C . LEU A 1 361 ? 32.105 0.374 -69.177 1.00 46.59 361 LEU A C 1
ATOM 2728 O O . LEU A 1 361 ? 32.074 0.020 -68.004 1.00 46.59 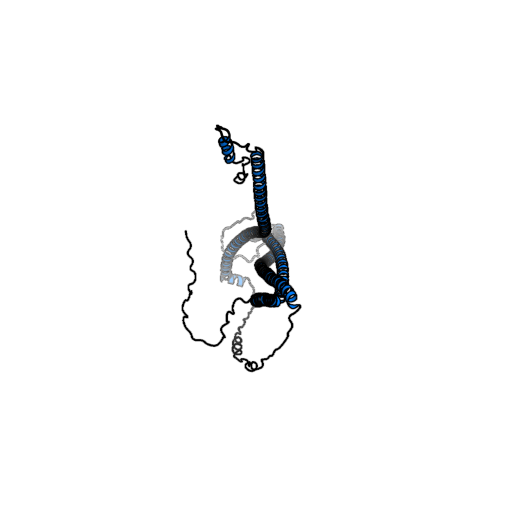361 LEU A O 1
ATOM 2732 N N . LEU A 1 362 ? 32.046 -0.522 -70.169 1.00 38.91 362 LEU A N 1
ATOM 2733 C CA . LEU A 1 362 ? 31.901 -1.965 -69.952 1.00 38.91 362 LEU A CA 1
ATOM 2734 C C . LEU A 1 362 ? 32.942 -2.774 -70.736 1.00 38.91 362 LEU A C 1
ATOM 2736 O O . LEU A 1 362 ? 32.833 -2.950 -71.944 1.00 38.91 362 LEU A O 1
ATOM 2740 N N . GLN A 1 363 ? 33.922 -3.279 -69.982 1.00 40.25 363 GLN A N 1
ATOM 2741 C CA . GLN A 1 363 ? 34.559 -4.593 -70.129 1.00 40.25 363 GLN A CA 1
ATOM 2742 C C . GLN A 1 363 ? 34.791 -5.121 -71.563 1.00 40.25 363 GLN A C 1
ATOM 2744 O O . GLN A 1 363 ? 34.021 -5.934 -72.068 1.00 40.25 363 GLN A O 1
ATOM 2749 N N . GLU A 1 364 ? 35.944 -4.792 -72.156 1.00 31.06 364 GLU A N 1
ATOM 2750 C CA . GLU A 1 364 ? 36.493 -5.544 -73.294 1.00 31.06 364 GLU A CA 1
ATOM 2751 C C . GLU A 1 364 ? 37.707 -6.366 -72.833 1.00 31.06 364 GLU A C 1
ATOM 2753 O O . GLU A 1 364 ? 38.745 -5.825 -72.448 1.00 31.06 364 GLU A O 1
ATOM 2758 N N . GLY A 1 365 ? 37.549 -7.692 -72.802 1.00 34.72 365 GLY A N 1
ATOM 2759 C CA . GLY A 1 365 ? 38.572 -8.636 -72.356 1.00 34.72 365 GLY A CA 1
ATOM 2760 C C . GLY A 1 365 ? 39.203 -9.417 -73.510 1.00 34.72 365 GLY A C 1
ATOM 2761 O O . GLY A 1 365 ? 38.510 -9.824 -74.434 1.00 34.72 365 GLY A O 1
ATOM 2762 N N . ALA A 1 366 ? 40.504 -9.697 -73.382 1.00 37.38 366 ALA A N 1
ATOM 2763 C CA . ALA A 1 366 ? 41.301 -10.614 -74.208 1.00 37.38 366 ALA A CA 1
ATOM 2764 C C . ALA A 1 366 ? 41.420 -10.299 -75.720 1.00 37.38 366 ALA A C 1
ATOM 2766 O O . ALA A 1 366 ? 40.645 -10.774 -76.547 1.00 37.38 366 ALA A O 1
ATOM 2767 N N . ALA A 1 367 ? 42.529 -9.652 -76.102 1.00 28.70 367 ALA A N 1
ATOM 2768 C CA . ALA A 1 367 ? 43.000 -9.577 -77.488 1.00 28.70 367 ALA A CA 1
ATOM 2769 C C . ALA A 1 367 ? 44.415 -10.181 -77.635 1.00 28.70 367 ALA A C 1
ATOM 2771 O O . ALA A 1 367 ? 45.409 -9.546 -77.306 1.00 28.70 367 ALA A O 1
ATOM 2772 N N . SER A 1 368 ? 44.464 -11.428 -78.123 1.00 29.31 368 SER A N 1
ATOM 2773 C CA . SER A 1 368 ? 45.601 -12.151 -78.734 1.00 29.31 368 SER A CA 1
ATOM 2774 C C . SER A 1 368 ? 47.040 -11.816 -78.282 1.00 29.31 368 SER A C 1
ATOM 2776 O O . SER A 1 368 ? 47.668 -10.873 -78.760 1.00 29.31 368 SER A O 1
ATOM 2778 N N . ALA A 1 369 ? 47.643 -12.720 -77.502 1.00 34.00 369 ALA A N 1
ATOM 2779 C CA . ALA A 1 369 ? 49.098 -12.825 -77.437 1.00 34.00 369 ALA A CA 1
ATOM 2780 C C . ALA A 1 369 ? 49.640 -13.495 -78.716 1.00 34.00 369 ALA A C 1
ATOM 2782 O O . ALA A 1 369 ? 49.349 -14.660 -78.978 1.00 34.00 369 ALA A O 1
ATOM 2783 N N . ASN A 1 370 ? 50.457 -12.772 -79.486 1.00 33.28 370 ASN A N 1
ATOM 2784 C CA . ASN A 1 370 ? 51.273 -13.307 -80.580 1.00 33.28 370 ASN A CA 1
ATOM 2785 C C . ASN A 1 370 ? 52.666 -12.663 -80.512 1.00 33.28 370 ASN A C 1
ATOM 2787 O O . ASN A 1 370 ? 52.894 -11.574 -81.037 1.00 33.28 370 ASN A O 1
ATOM 2791 N N . ALA A 1 371 ? 53.588 -13.315 -79.802 1.00 35.75 371 ALA A N 1
ATOM 2792 C CA . ALA A 1 371 ? 54.937 -12.808 -79.574 1.00 35.75 371 ALA A CA 1
ATOM 2793 C C . ALA A 1 371 ? 55.885 -13.222 -80.713 1.00 35.75 371 ALA A C 1
ATOM 2795 O O . ALA A 1 371 ? 56.410 -14.332 -80.718 1.00 35.75 371 ALA A O 1
ATOM 2796 N N . SER A 1 372 ? 56.125 -12.315 -81.662 1.00 35.56 372 SER A N 1
ATOM 2797 C CA . SER A 1 372 ? 57.223 -12.448 -82.631 1.00 35.56 372 SER A CA 1
ATOM 2798 C C . SER A 1 372 ? 58.529 -11.931 -82.027 1.00 35.56 372 SER A C 1
ATOM 2800 O O . SER A 1 372 ? 58.585 -10.812 -81.518 1.00 35.56 372 SER A O 1
ATOM 2802 N N . GLU A 1 373 ? 59.592 -12.729 -82.103 1.00 45.97 373 GLU A N 1
ATOM 2803 C CA . GLU A 1 373 ? 60.864 -12.471 -81.422 1.00 45.97 373 GLU A CA 1
ATOM 2804 C C . GLU A 1 373 ? 61.637 -11.270 -82.000 1.00 45.97 373 GLU A C 1
ATOM 2806 O O . GLU A 1 373 ? 62.360 -11.380 -82.992 1.00 45.97 373 GLU A O 1
ATOM 2811 N N . ARG A 1 374 ? 61.556 -10.119 -81.323 1.00 38.47 374 ARG A N 1
ATOM 2812 C CA . ARG A 1 374 ? 62.590 -9.070 -81.337 1.00 38.47 374 ARG A CA 1
ATOM 2813 C C . ARG A 1 374 ? 62.713 -8.447 -79.943 1.00 38.47 374 ARG A C 1
ATOM 2815 O O . ARG A 1 374 ? 61.680 -8.153 -79.344 1.00 38.47 374 ARG A O 1
ATOM 2822 N N . PRO A 1 375 ? 63.932 -8.202 -79.426 1.00 36.81 375 PRO A N 1
ATOM 2823 C CA . PRO A 1 375 ? 64.096 -7.426 -78.203 1.00 36.81 375 PRO A CA 1
ATOM 2824 C C . PRO A 1 375 ? 63.652 -5.974 -78.469 1.00 36.81 375 PRO A C 1
ATOM 2826 O O . PRO A 1 375 ? 64.152 -5.366 -79.419 1.00 36.81 375 PRO A O 1
ATOM 2829 N N . PRO A 1 376 ? 62.716 -5.407 -77.688 1.00 42.75 376 PRO A N 1
ATOM 2830 C CA . PRO A 1 376 ? 62.309 -4.020 -77.863 1.00 42.75 376 PRO A CA 1
ATOM 2831 C C . PRO A 1 376 ? 63.423 -3.077 -77.395 1.00 42.75 376 PRO A C 1
ATOM 2833 O O . PRO A 1 376 ? 63.976 -3.234 -76.306 1.00 42.75 376 PRO A O 1
ATOM 2836 N N . GLU A 1 377 ? 63.735 -2.075 -78.213 1.00 36.31 377 GLU A N 1
ATOM 2837 C CA . GLU A 1 377 ? 64.606 -0.970 -77.815 1.00 36.31 377 GLU A CA 1
ATOM 2838 C C . GLU A 1 377 ? 63.952 -0.160 -76.683 1.00 36.31 377 GLU A C 1
ATOM 2840 O O . GLU A 1 377 ? 62.726 -0.052 -76.606 1.00 36.31 377 GLU A O 1
ATOM 2845 N N . ALA A 1 378 ? 64.765 0.438 -75.808 1.00 41.84 378 ALA A N 1
ATOM 2846 C CA . ALA A 1 378 ? 64.305 1.182 -74.632 1.00 41.84 378 ALA A CA 1
ATOM 2847 C C . ALA A 1 378 ? 63.746 2.583 -74.977 1.00 41.84 378 ALA A C 1
ATOM 2849 O O . ALA A 1 378 ? 64.199 3.603 -74.456 1.00 41.84 378 ALA A O 1
ATOM 2850 N N . ALA A 1 379 ? 62.753 2.638 -75.865 1.00 44.25 379 ALA A N 1
ATOM 2851 C CA . ALA A 1 379 ? 61.980 3.838 -76.149 1.00 44.25 379 ALA A CA 1
ATOM 2852 C C . ALA A 1 379 ? 60.929 4.066 -75.049 1.00 44.25 379 ALA A C 1
ATOM 2854 O O . ALA A 1 379 ? 60.119 3.187 -74.750 1.00 44.25 379 ALA A O 1
ATOM 2855 N N . LEU A 1 380 ? 60.907 5.266 -74.462 1.00 45.91 380 LEU A N 1
ATOM 2856 C CA . LEU A 1 380 ? 59.847 5.662 -73.533 1.00 45.91 380 LEU A CA 1
ATOM 2857 C C . LEU A 1 380 ? 58.499 5.693 -74.270 1.00 45.91 380 LEU A C 1
ATOM 2859 O O . LEU A 1 380 ? 58.369 6.321 -75.322 1.00 45.91 380 LEU A O 1
ATOM 2863 N N . SER A 1 381 ? 57.491 5.018 -73.712 1.00 53.47 381 SER A N 1
ATOM 2864 C CA . SER A 1 381 ? 56.163 4.889 -74.320 1.00 53.47 381 SER A CA 1
ATOM 2865 C C . SER A 1 381 ? 55.520 6.259 -74.562 1.00 53.47 381 SER A C 1
ATOM 2867 O O . SER A 1 381 ? 55.338 7.028 -73.615 1.00 53.47 381 SER A O 1
ATOM 2869 N N . GLY A 1 382 ? 55.143 6.543 -75.811 1.00 54.41 382 GLY A N 1
ATOM 2870 C CA . GLY A 1 382 ? 54.547 7.821 -76.204 1.00 54.41 382 GLY A CA 1
ATOM 2871 C C . GLY A 1 382 ? 53.250 8.171 -75.461 1.00 54.41 382 GLY A C 1
ATOM 2872 O O . GLY A 1 382 ? 52.541 7.299 -74.945 1.00 54.41 382 GLY A O 1
ATOM 2873 N N . ALA A 1 383 ? 52.932 9.468 -75.428 1.00 51.06 383 ALA A N 1
ATOM 2874 C CA . ALA A 1 383 ? 51.750 9.997 -74.751 1.00 51.06 383 ALA A CA 1
ATOM 2875 C C . ALA A 1 383 ? 50.466 9.286 -75.218 1.00 51.06 383 ALA A C 1
ATOM 2877 O O . ALA A 1 383 ? 50.160 9.226 -76.409 1.00 51.06 383 ALA A O 1
ATOM 2878 N N . GLY A 1 384 ? 49.715 8.726 -74.267 1.00 53.19 384 GLY A N 1
ATOM 2879 C CA . GLY A 1 384 ? 48.488 7.990 -74.565 1.00 53.19 384 GLY A CA 1
ATOM 2880 C C . GLY A 1 384 ? 48.684 6.555 -75.070 1.00 53.19 384 GLY A C 1
ATOM 2881 O O . GLY A 1 384 ? 47.799 6.067 -75.767 1.00 53.19 384 GLY A O 1
ATOM 2882 N N . GLN A 1 385 ? 49.778 5.869 -74.716 1.00 54.44 385 GLN A N 1
ATOM 2883 C CA . GLN A 1 385 ? 49.855 4.396 -74.770 1.00 54.44 385 GLN A CA 1
ATOM 2884 C C . GLN A 1 385 ? 48.984 3.725 -73.684 1.00 54.44 385 GLN A C 1
ATOM 2886 O O . GLN A 1 385 ? 48.314 2.737 -73.962 1.00 54.44 385 GLN A O 1
ATOM 2891 N N . ARG A 1 386 ? 48.904 4.304 -72.476 1.00 55.25 386 ARG A N 1
ATOM 2892 C CA . ARG A 1 386 ? 48.168 3.751 -71.314 1.00 55.25 386 ARG A CA 1
ATOM 2893 C C . ARG A 1 386 ? 46.655 4.025 -71.312 1.00 55.25 386 ARG A C 1
ATOM 2895 O O . ARG A 1 386 ? 46.093 4.484 -70.314 1.00 55.25 386 ARG A O 1
ATOM 2902 N N . ARG A 1 387 ? 45.978 3.865 -72.457 1.00 57.81 387 ARG A N 1
ATOM 2903 C CA . ARG A 1 387 ? 44.546 4.229 -72.584 1.00 57.81 387 ARG A CA 1
ATOM 2904 C C . ARG A 1 387 ? 43.634 3.295 -71.790 1.00 57.81 387 ARG A C 1
ATOM 2906 O O . ARG A 1 387 ? 42.638 3.765 -71.251 1.00 57.81 387 ARG A O 1
ATOM 2913 N N . GLY A 1 388 ? 43.973 2.008 -71.707 1.00 58.75 388 GLY A N 1
ATOM 2914 C CA . GLY A 1 388 ? 43.187 1.012 -70.975 1.00 58.75 388 GLY A CA 1
ATOM 2915 C C . GLY A 1 388 ? 43.181 1.289 -69.474 1.00 58.75 388 GLY A C 1
ATOM 2916 O O . GLY A 1 388 ? 42.117 1.442 -68.878 1.00 58.75 388 GLY A O 1
ATOM 2917 N N . GLU A 1 389 ? 44.362 1.464 -68.880 1.00 60.34 389 GLU A N 1
ATOM 2918 C CA . GLU A 1 389 ? 44.513 1.770 -67.454 1.00 60.34 389 GLU A CA 1
ATOM 2919 C C . GLU A 1 389 ? 43.862 3.116 -67.104 1.00 60.34 389 GLU A C 1
ATOM 2921 O O . GLU A 1 389 ? 43.190 3.236 -66.083 1.00 60.34 389 GLU A O 1
ATOM 2926 N N . SER A 1 390 ? 43.992 4.113 -67.987 1.00 57.78 390 SER A N 1
ATOM 2927 C CA . SER A 1 390 ? 43.380 5.439 -67.813 1.00 57.78 390 SER A CA 1
ATOM 2928 C C . SER A 1 390 ? 41.848 5.386 -67.771 1.00 57.78 390 SER A C 1
ATOM 2930 O O . SER A 1 390 ? 41.238 5.999 -66.893 1.00 57.78 390 SER A O 1
ATOM 2932 N N . LYS A 1 391 ? 41.219 4.620 -68.677 1.00 66.12 391 LYS A N 1
ATOM 2933 C CA . LYS A 1 391 ? 39.767 4.365 -68.645 1.00 66.12 391 LYS A CA 1
ATOM 2934 C C . LYS A 1 391 ? 39.374 3.598 -67.380 1.00 66.12 391 LYS A C 1
ATOM 2936 O O . LYS A 1 391 ? 38.404 3.972 -66.729 1.00 66.12 391 LYS A O 1
ATOM 2941 N N . GLY A 1 392 ? 40.163 2.591 -66.995 1.00 68.12 392 GLY A N 1
ATOM 2942 C CA . GLY A 1 392 ? 39.964 1.816 -65.768 1.00 68.12 392 GLY A CA 1
ATOM 2943 C C . GLY A 1 392 ? 39.935 2.681 -64.504 1.00 68.12 392 GLY A C 1
ATOM 2944 O O . GLY A 1 392 ? 39.013 2.550 -63.707 1.00 68.12 392 GLY A O 1
ATOM 2945 N N . VAL A 1 393 ? 40.871 3.624 -64.349 1.00 70.56 393 VAL A N 1
ATOM 2946 C CA . VAL A 1 393 ? 40.905 4.542 -63.192 1.00 70.56 393 VAL A CA 1
ATOM 2947 C C . VAL A 1 393 ? 39.696 5.486 -63.167 1.00 70.56 393 VAL A C 1
ATOM 2949 O O . VAL A 1 393 ? 39.101 5.682 -62.111 1.00 70.56 393 VAL A O 1
ATOM 2952 N N . VAL A 1 394 ? 39.281 6.046 -64.309 1.00 73.00 394 VAL A N 1
ATOM 2953 C CA . VAL A 1 394 ? 38.094 6.928 -64.378 1.00 73.00 394 VAL A CA 1
ATOM 2954 C C . VAL A 1 394 ? 36.789 6.150 -64.132 1.00 73.00 394 VAL A C 1
ATOM 2956 O O . VAL A 1 394 ? 35.867 6.676 -63.501 1.00 73.00 394 VAL A O 1
ATOM 2959 N N . SER A 1 395 ? 36.729 4.886 -64.564 1.00 73.75 395 SER A N 1
ATOM 2960 C CA . SER A 1 395 ? 35.632 3.962 -64.254 1.00 73.75 395 SER A CA 1
ATOM 2961 C C . SER A 1 395 ? 35.588 3.622 -62.763 1.00 73.75 395 SER A C 1
ATOM 2963 O O . SER A 1 395 ? 34.529 3.725 -62.155 1.00 73.75 395 SER A O 1
ATOM 2965 N N . LEU A 1 396 ? 36.731 3.287 -62.156 1.00 73.56 396 LEU A N 1
ATOM 2966 C CA . LEU A 1 396 ? 36.844 2.963 -60.732 1.00 73.56 396 LEU A CA 1
ATOM 2967 C C . LEU A 1 396 ? 36.453 4.154 -59.846 1.00 73.56 396 LEU A C 1
ATOM 2969 O O . LEU A 1 396 ? 35.695 3.989 -58.899 1.00 73.56 396 LEU A O 1
ATOM 2973 N N . LEU A 1 397 ? 36.892 5.370 -60.189 1.00 72.50 397 LEU A N 1
ATOM 2974 C CA . LEU A 1 397 ? 36.463 6.586 -59.490 1.00 72.50 397 LEU A CA 1
ATOM 2975 C C . LEU A 1 397 ? 34.953 6.834 -59.603 1.00 72.50 397 LEU A C 1
ATOM 2977 O O . LEU A 1 397 ? 34.375 7.404 -58.686 1.00 72.50 397 LEU A O 1
ATOM 2981 N N . SER A 1 398 ? 34.313 6.432 -60.706 1.00 80.44 398 SER A N 1
ATOM 2982 C CA . SER A 1 398 ? 32.856 6.565 -60.866 1.00 80.44 398 SER A CA 1
ATOM 2983 C C . SER A 1 398 ? 32.102 5.511 -60.056 1.00 80.44 398 SER A C 1
ATOM 2985 O O . SER A 1 398 ? 31.169 5.869 -59.350 1.00 80.44 398 SER A O 1
ATOM 2987 N N . MET A 1 399 ? 32.580 4.263 -60.068 1.00 78.88 399 MET A N 1
ATOM 2988 C CA . MET A 1 399 ? 32.073 3.172 -59.232 1.00 78.88 399 MET A CA 1
ATOM 2989 C C . MET A 1 399 ? 32.119 3.543 -57.743 1.00 78.88 399 MET A C 1
ATOM 2991 O O . MET A 1 399 ? 31.089 3.505 -57.091 1.00 78.88 399 MET A O 1
ATOM 2995 N N . ILE A 1 400 ? 33.254 4.042 -57.235 1.00 79.81 400 ILE A N 1
ATOM 2996 C CA . ILE A 1 400 ? 33.377 4.461 -55.825 1.00 79.81 400 ILE A CA 1
ATOM 2997 C C . ILE A 1 400 ? 32.429 5.633 -55.488 1.00 79.81 400 ILE A C 1
ATOM 2999 O O . ILE A 1 400 ? 31.892 5.685 -54.387 1.00 79.81 400 ILE A O 1
ATOM 3003 N N . ILE A 1 401 ? 32.184 6.568 -56.418 1.00 79.69 401 ILE A N 1
ATOM 3004 C CA . ILE A 1 401 ? 31.183 7.635 -56.216 1.00 79.69 401 ILE A CA 1
ATOM 3005 C C . ILE A 1 401 ? 29.771 7.043 -56.100 1.00 79.69 401 ILE A C 1
ATOM 3007 O O . ILE A 1 401 ? 29.026 7.435 -55.207 1.00 79.69 401 ILE A O 1
ATOM 3011 N N . GLU A 1 402 ? 29.406 6.117 -56.986 1.00 83.50 402 GLU A N 1
ATOM 3012 C CA . GLU A 1 402 ? 28.091 5.464 -57.003 1.00 83.50 402 GLU A CA 1
ATOM 3013 C C . GLU A 1 402 ? 27.891 4.557 -55.771 1.00 83.50 402 GLU A C 1
ATOM 3015 O O . GLU A 1 402 ? 26.814 4.563 -55.173 1.00 83.50 402 GLU A O 1
ATOM 3020 N N . ASP A 1 403 ? 28.940 3.860 -55.325 1.00 80.94 403 ASP A N 1
ATOM 3021 C CA . ASP A 1 403 ? 28.944 3.035 -54.113 1.00 80.94 403 ASP A CA 1
ATOM 3022 C C . ASP A 1 403 ? 28.745 3.871 -52.840 1.00 80.94 403 ASP A C 1
ATOM 3024 O O . ASP A 1 403 ? 27.932 3.480 -51.998 1.00 80.94 403 ASP A O 1
ATOM 3028 N N . LEU A 1 404 ? 29.418 5.027 -52.724 1.00 81.44 404 LEU A N 1
ATOM 3029 C CA . LEU A 1 404 ? 29.269 5.971 -51.604 1.00 81.44 404 LEU A CA 1
ATOM 3030 C C . LEU A 1 404 ? 27.905 6.683 -51.618 1.00 81.44 404 LEU A C 1
ATOM 3032 O O . LEU A 1 404 ? 27.277 6.840 -50.573 1.00 81.44 404 LEU A O 1
ATOM 3036 N N . GLU A 1 405 ? 27.393 7.081 -52.788 1.00 86.06 405 GLU A N 1
ATOM 3037 C CA . GLU A 1 405 ? 26.035 7.638 -52.903 1.00 86.06 405 GLU A CA 1
ATOM 3038 C C . GLU A 1 405 ? 24.973 6.604 -52.490 1.00 86.06 405 GLU A C 1
ATOM 3040 O O . GLU A 1 405 ? 24.013 6.928 -51.780 1.00 86.06 405 GLU A O 1
ATOM 3045 N N . ALA A 1 406 ? 25.177 5.336 -52.858 1.00 83.94 406 ALA A N 1
ATOM 3046 C CA . ALA A 1 406 ? 24.346 4.232 -52.402 1.00 83.94 406 ALA A CA 1
ATOM 3047 C C . ALA A 1 406 ? 24.560 3.902 -50.910 1.00 83.94 406 ALA A C 1
ATOM 3049 O O . ALA A 1 406 ? 23.612 3.482 -50.248 1.00 83.94 406 ALA A O 1
ATOM 3050 N N . GLU A 1 407 ? 25.754 4.109 -50.348 1.00 83.31 407 GLU A N 1
ATOM 3051 C CA . GLU A 1 407 ? 26.043 3.919 -48.920 1.00 83.31 407 GLU A CA 1
ATOM 3052 C C . GLU A 1 407 ? 25.323 4.948 -48.056 1.00 83.31 407 GLU A C 1
ATOM 3054 O O . GLU A 1 407 ? 24.578 4.559 -47.158 1.00 83.31 407 GLU A O 1
ATOM 3059 N N . ILE A 1 408 ? 25.409 6.231 -48.409 1.00 84.56 408 ILE A N 1
ATOM 3060 C CA . ILE A 1 408 ? 24.637 7.304 -47.772 1.00 84.56 408 ILE A CA 1
ATOM 3061 C C . ILE A 1 408 ? 23.128 7.007 -47.839 1.00 84.56 408 ILE A C 1
ATOM 3063 O O . ILE A 1 408 ? 22.405 7.246 -46.869 1.00 84.56 408 ILE A O 1
ATOM 3067 N N . SER A 1 409 ? 22.634 6.465 -48.959 1.00 88.81 409 SER A N 1
ATOM 3068 C CA . SER A 1 409 ? 21.223 6.081 -49.108 1.00 88.81 409 SER A CA 1
ATOM 3069 C C . SER A 1 409 ? 20.832 4.893 -48.214 1.00 88.81 409 SER A C 1
ATOM 3071 O O . SER A 1 409 ? 19.796 4.947 -47.546 1.00 88.81 409 SER A O 1
ATOM 3073 N N . ARG A 1 410 ? 21.675 3.852 -48.127 1.00 85.94 410 ARG A N 1
ATOM 3074 C CA . ARG A 1 410 ? 21.491 2.715 -47.203 1.00 85.94 410 ARG A CA 1
ATOM 3075 C C . ARG A 1 410 ? 21.519 3.175 -45.743 1.00 85.94 410 ARG A C 1
ATOM 3077 O O . ARG A 1 410 ? 20.631 2.814 -44.976 1.00 85.94 410 ARG A O 1
ATOM 3084 N N . ALA A 1 411 ? 22.491 4.008 -45.374 1.00 83.88 411 ALA A N 1
ATOM 3085 C CA . ALA A 1 411 ? 22.653 4.544 -44.027 1.00 83.88 411 ALA A CA 1
ATOM 3086 C C . ALA A 1 411 ? 21.448 5.397 -43.598 1.00 83.88 411 ALA A C 1
ATOM 3088 O O . ALA A 1 411 ? 20.955 5.225 -42.487 1.00 83.88 411 ALA A O 1
ATOM 3089 N N . GLN A 1 412 ? 20.906 6.237 -44.490 1.00 88.50 412 GLN A N 1
ATOM 3090 C CA . GLN A 1 412 ? 19.670 6.992 -44.238 1.00 88.50 412 GLN A CA 1
ATOM 3091 C C . GLN A 1 412 ? 18.463 6.083 -43.959 1.00 88.50 412 GLN A C 1
ATOM 3093 O O . GLN A 1 412 ? 17.666 6.390 -43.072 1.00 88.50 412 GLN A O 1
ATOM 3098 N N . GLY A 1 413 ? 18.336 4.958 -44.672 1.00 87.38 413 GLY A N 1
ATOM 3099 C CA . GLY A 1 413 ? 17.293 3.962 -44.410 1.00 87.38 413 GLY A CA 1
ATOM 3100 C C . GLY A 1 413 ? 17.438 3.306 -43.033 1.00 87.38 413 GLY A C 1
ATOM 3101 O O . GLY A 1 413 ? 16.490 3.304 -42.249 1.00 87.38 413 GLY A O 1
ATOM 3102 N N . THR A 1 414 ? 18.637 2.809 -42.720 1.00 85.31 414 THR A N 1
ATOM 3103 C CA . THR A 1 414 ? 18.955 2.146 -41.441 1.00 85.31 414 THR A CA 1
ATOM 3104 C C . THR A 1 414 ? 18.825 3.086 -40.239 1.00 85.31 414 THR A C 1
ATOM 3106 O O . THR A 1 414 ? 18.359 2.674 -39.174 1.00 85.31 414 THR A O 1
ATOM 3109 N N . GLU A 1 415 ? 19.205 4.355 -40.394 1.00 89.56 415 GLU A N 1
ATOM 3110 C CA . GLU A 1 415 ? 19.036 5.390 -39.372 1.00 89.56 415 GLU A CA 1
ATOM 3111 C C . GLU A 1 415 ? 17.549 5.686 -39.128 1.00 89.56 415 GLU A C 1
ATOM 3113 O O . GLU A 1 415 ? 17.115 5.737 -37.979 1.00 89.56 415 GLU A O 1
ATOM 3118 N N . ALA A 1 416 ? 16.737 5.802 -40.187 1.00 89.06 416 ALA A N 1
ATOM 3119 C CA . ALA A 1 416 ? 15.299 6.034 -40.054 1.00 89.06 416 ALA A CA 1
ATOM 3120 C C . ALA A 1 416 ? 14.578 4.876 -39.337 1.00 89.06 416 ALA A C 1
ATOM 3122 O O . ALA A 1 416 ? 13.725 5.123 -38.483 1.00 89.06 416 ALA A O 1
ATOM 3123 N N . THR A 1 417 ? 14.937 3.616 -39.617 1.00 87.44 417 THR A N 1
ATOM 3124 C CA . THR A 1 417 ? 14.390 2.468 -38.870 1.00 87.44 417 THR A CA 1
ATOM 3125 C C . THR A 1 417 ? 14.883 2.438 -37.424 1.00 87.44 417 THR A C 1
ATOM 3127 O O . THR A 1 417 ? 14.080 2.241 -36.515 1.00 87.44 417 THR A O 1
ATOM 3130 N N . SER A 1 418 ? 16.173 2.707 -37.189 1.00 86.25 418 SER A N 1
ATOM 3131 C CA . SER A 1 418 ? 16.757 2.722 -35.837 1.00 86.25 418 SER A CA 1
ATOM 3132 C C . SER A 1 418 ? 16.147 3.817 -34.959 1.00 86.25 418 SER A C 1
ATOM 3134 O O . SER A 1 418 ? 15.886 3.586 -33.780 1.00 86.25 418 SER A O 1
ATOM 3136 N N . GLN A 1 419 ? 15.854 4.983 -35.540 1.00 88.88 419 GLN A N 1
ATOM 3137 C CA . GLN A 1 419 ? 15.159 6.073 -34.864 1.00 88.88 419 GLN A CA 1
ATOM 3138 C C . GLN A 1 419 ? 13.726 5.682 -34.477 1.00 88.88 419 GLN A C 1
ATOM 3140 O O . GLN A 1 419 ? 13.346 5.855 -33.321 1.00 88.88 419 GLN A O 1
ATOM 3145 N N . LEU A 1 420 ? 12.953 5.096 -35.400 1.00 89.88 420 LEU A N 1
ATOM 3146 C CA . LEU A 1 420 ? 11.580 4.655 -35.125 1.00 89.88 420 LEU A CA 1
ATOM 3147 C C . LEU A 1 420 ? 11.511 3.547 -34.064 1.00 89.88 420 LEU A C 1
ATOM 3149 O O . LEU A 1 420 ? 10.563 3.508 -33.282 1.00 89.88 420 LEU A O 1
ATOM 3153 N N . ASP A 1 421 ? 12.484 2.637 -34.022 1.00 87.12 421 ASP A N 1
ATOM 3154 C CA . ASP A 1 421 ? 12.530 1.578 -33.007 1.00 87.12 421 ASP A CA 1
ATOM 3155 C C . ASP A 1 421 ? 13.000 2.104 -31.640 1.00 87.12 421 ASP A C 1
ATOM 3157 O O . ASP A 1 421 ? 12.460 1.691 -30.610 1.00 87.12 421 ASP A O 1
ATOM 3161 N N . HIS A 1 422 ? 13.917 3.081 -31.611 1.00 89.75 422 HIS A N 1
ATOM 3162 C CA . HIS A 1 422 ? 14.255 3.817 -30.390 1.00 89.75 422 HIS A CA 1
ATOM 3163 C C . HIS A 1 422 ? 13.047 4.594 -29.844 1.00 89.75 422 HIS A C 1
ATOM 3165 O O . HIS A 1 422 ? 12.768 4.508 -28.653 1.00 89.75 422 HIS A O 1
ATOM 3171 N N . GLU A 1 423 ? 12.289 5.295 -30.694 1.00 91.94 423 GLU A N 1
ATOM 3172 C CA . GLU A 1 423 ? 11.094 6.051 -30.290 1.00 91.94 423 GLU A CA 1
ATOM 3173 C C . GLU A 1 423 ? 9.997 5.148 -29.700 1.00 91.94 423 GLU A C 1
ATOM 3175 O O . GLU A 1 423 ? 9.413 5.496 -28.674 1.00 91.94 423 GLU A O 1
ATOM 3180 N N . LYS A 1 424 ? 9.760 3.958 -30.275 1.00 90.38 424 LYS A N 1
ATOM 3181 C CA . LYS A 1 424 ? 8.840 2.951 -29.700 1.00 90.38 424 LYS A CA 1
ATOM 3182 C C . LYS A 1 424 ? 9.316 2.454 -28.335 1.00 90.38 424 LYS A C 1
ATOM 3184 O O . LYS A 1 424 ? 8.524 2.403 -27.398 1.00 90.38 424 LYS A O 1
ATOM 3189 N N . SER A 1 425 ? 10.595 2.082 -28.235 1.00 87.19 425 SER A N 1
ATOM 3190 C CA . SER A 1 425 ? 11.194 1.578 -26.993 1.00 87.19 425 SER A CA 1
ATOM 3191 C C . SER A 1 425 ? 11.132 2.629 -25.885 1.00 87.19 425 SER A C 1
ATOM 3193 O O . SER A 1 425 ? 10.673 2.351 -24.779 1.00 87.19 425 SER A O 1
ATOM 3195 N N . LEU A 1 426 ? 11.478 3.876 -26.217 1.00 92.94 426 LEU A N 1
ATOM 3196 C CA . LEU A 1 426 ? 11.409 5.000 -25.298 1.00 92.94 426 LEU A CA 1
ATOM 3197 C C . LEU A 1 426 ? 9.974 5.275 -24.832 1.00 92.94 426 LEU A C 1
ATOM 3199 O O . LEU A 1 426 ? 9.756 5.443 -23.636 1.00 92.94 426 LEU A O 1
ATOM 3203 N N . ALA A 1 427 ? 8.997 5.283 -25.744 1.00 92.62 427 ALA A N 1
ATOM 3204 C CA . ALA A 1 427 ? 7.594 5.488 -25.390 1.00 92.62 427 ALA A CA 1
ATOM 3205 C C . ALA A 1 427 ? 7.056 4.384 -24.460 1.00 92.62 427 ALA A C 1
ATOM 3207 O O . ALA A 1 427 ? 6.294 4.685 -23.541 1.00 92.62 427 ALA A O 1
ATOM 3208 N N . ALA A 1 428 ? 7.478 3.128 -24.651 1.00 90.31 428 ALA A N 1
ATOM 3209 C CA . ALA A 1 428 ? 7.127 2.023 -23.760 1.00 90.31 428 ALA A CA 1
ATOM 3210 C C . ALA A 1 428 ? 7.743 2.199 -22.358 1.00 90.31 428 ALA A C 1
ATOM 3212 O O . ALA A 1 428 ? 7.022 2.136 -21.362 1.00 90.31 428 ALA A O 1
ATOM 3213 N N . SER A 1 429 ? 9.043 2.505 -22.262 1.00 90.75 429 SER A N 1
ATOM 3214 C CA . SER A 1 429 ? 9.702 2.761 -20.973 1.00 90.75 429 SER A CA 1
ATOM 3215 C C . SER A 1 429 ? 9.146 3.998 -20.255 1.00 90.75 429 SER A C 1
ATOM 3217 O O . SER A 1 429 ? 8.963 3.974 -19.040 1.00 90.75 429 SER A O 1
ATOM 3219 N N . GLU A 1 430 ? 8.832 5.080 -20.974 1.00 92.62 430 GLU A N 1
ATOM 3220 C CA . GLU A 1 430 ? 8.226 6.282 -20.384 1.00 92.62 430 GLU A CA 1
ATOM 3221 C C . GLU A 1 430 ? 6.779 6.037 -19.917 1.00 92.62 430 GLU A C 1
ATOM 3223 O O . GLU A 1 430 ? 6.374 6.594 -18.892 1.00 92.62 430 GLU A O 1
ATOM 3228 N N . ALA A 1 431 ? 6.024 5.158 -20.588 1.00 92.50 431 ALA A N 1
ATOM 3229 C CA . ALA A 1 431 ? 4.707 4.704 -20.134 1.00 92.50 431 ALA A CA 1
ATOM 3230 C C . ALA A 1 431 ? 4.791 3.817 -18.877 1.00 92.50 431 ALA A C 1
ATOM 3232 O O . ALA A 1 431 ? 4.043 4.046 -17.924 1.00 92.50 431 ALA A O 1
ATOM 3233 N N . LEU A 1 432 ? 5.738 2.873 -18.824 1.00 90.69 432 LEU A N 1
ATOM 3234 C CA . LEU A 1 432 ? 6.013 2.064 -17.631 1.00 90.69 432 LEU A CA 1
ATOM 3235 C C . LEU A 1 432 ? 6.403 2.955 -16.439 1.00 90.69 432 LEU A C 1
ATOM 3237 O O . LEU A 1 432 ? 5.771 2.907 -15.385 1.00 90.69 432 LEU A O 1
ATOM 3241 N N . ALA A 1 433 ? 7.359 3.868 -16.634 1.00 94.50 433 ALA A N 1
ATOM 3242 C CA . ALA A 1 433 ? 7.755 4.840 -15.617 1.00 94.50 433 ALA A CA 1
ATOM 3243 C C . ALA A 1 433 ? 6.595 5.761 -15.188 1.00 94.50 433 ALA A C 1
ATOM 3245 O O . ALA A 1 433 ? 6.557 6.230 -14.050 1.00 94.50 433 ALA A O 1
ATOM 3246 N N . LYS A 1 434 ? 5.634 6.065 -16.071 1.00 93.94 434 LYS A N 1
ATOM 3247 C CA . LYS A 1 434 ? 4.419 6.804 -15.697 1.00 93.94 434 LYS A CA 1
ATOM 3248 C C . LYS A 1 434 ? 3.535 5.971 -14.763 1.00 93.94 434 LYS A C 1
ATOM 3250 O O . LYS A 1 434 ? 3.165 6.478 -13.707 1.00 93.94 434 LYS A O 1
ATOM 3255 N N . HIS A 1 435 ? 3.240 4.720 -15.110 1.00 91.12 435 HIS A N 1
ATOM 3256 C CA . HIS A 1 435 ? 2.388 3.857 -14.287 1.00 91.12 435 HIS A CA 1
ATOM 3257 C C . HIS A 1 435 ? 3.018 3.511 -12.931 1.00 91.12 435 HIS A C 1
ATOM 3259 O O . HIS A 1 435 ? 2.318 3.535 -11.921 1.00 91.12 435 HIS A O 1
ATOM 3265 N N . LEU A 1 436 ? 4.340 3.325 -12.864 1.00 93.50 436 LEU A N 1
ATOM 3266 C CA . LEU A 1 436 ? 5.059 3.183 -11.592 1.00 93.50 436 LEU A CA 1
ATOM 3267 C C . LEU A 1 436 ? 4.909 4.430 -10.704 1.00 93.50 436 LEU A C 1
ATOM 3269 O O . LEU A 1 436 ? 4.635 4.302 -9.512 1.00 93.50 436 LEU A O 1
ATOM 3273 N N . ARG A 1 437 ? 5.002 5.645 -11.268 1.00 95.06 437 ARG A N 1
ATOM 3274 C CA . ARG A 1 437 ? 4.761 6.892 -10.511 1.00 95.06 437 ARG A CA 1
ATOM 3275 C C . ARG A 1 437 ? 3.307 7.023 -10.040 1.00 95.06 437 ARG A C 1
ATOM 3277 O O . ARG A 1 437 ? 3.093 7.446 -8.909 1.00 95.06 437 ARG A O 1
ATOM 3284 N N . GLU A 1 438 ? 2.327 6.638 -10.859 1.00 93.56 438 GLU A N 1
ATOM 3285 C CA . GLU A 1 438 ? 0.905 6.616 -10.470 1.00 93.56 438 GLU A CA 1
ATOM 3286 C C . GLU A 1 438 ? 0.664 5.640 -9.304 1.00 93.56 438 GLU A C 1
ATOM 3288 O O . GLU A 1 438 ? 0.118 6.034 -8.273 1.00 93.56 438 GLU A O 1
ATOM 3293 N N . LYS A 1 439 ? 1.194 4.414 -9.398 1.00 92.50 439 LYS A N 1
ATOM 3294 C CA . LYS A 1 439 ? 1.152 3.403 -8.332 1.00 92.50 439 LYS A CA 1
ATOM 3295 C C . LYS A 1 439 ? 1.822 3.879 -7.034 1.00 92.50 439 LYS A C 1
ATOM 3297 O O . LYS A 1 439 ? 1.286 3.673 -5.948 1.00 92.50 439 LYS A O 1
ATOM 3302 N N . ILE A 1 440 ? 2.964 4.569 -7.122 1.00 95.75 440 ILE A N 1
ATOM 3303 C CA . ILE A 1 440 ? 3.648 5.160 -5.957 1.00 95.75 440 ILE A CA 1
ATOM 3304 C C . ILE A 1 440 ? 2.788 6.242 -5.281 1.00 95.75 440 ILE A C 1
ATOM 3306 O O . ILE A 1 440 ? 2.802 6.333 -4.053 1.00 95.75 440 ILE A O 1
ATOM 3310 N N . VAL A 1 441 ? 2.032 7.052 -6.032 1.00 95.56 441 VAL A N 1
ATOM 3311 C CA . VAL A 1 441 ? 1.091 8.031 -5.450 1.00 95.56 441 VAL A CA 1
ATOM 3312 C C . VAL A 1 441 ? -0.048 7.310 -4.729 1.00 95.56 441 VAL A C 1
ATOM 3314 O O . VAL A 1 441 ? -0.232 7.539 -3.535 1.00 95.56 441 VAL A O 1
ATOM 3317 N N . ASN A 1 442 ? -0.717 6.362 -5.391 1.00 92.00 442 ASN A N 1
ATOM 3318 C CA . ASN A 1 442 ? -1.824 5.598 -4.805 1.00 92.00 442 ASN A CA 1
ATOM 3319 C C . ASN A 1 442 ? -1.406 4.868 -3.511 1.00 92.00 442 ASN A C 1
ATOM 3321 O O . ASN A 1 442 ? -2.123 4.902 -2.509 1.00 92.00 442 ASN A O 1
ATOM 3325 N N . LEU A 1 443 ? -0.207 4.271 -3.489 1.00 94.06 443 LEU A N 1
ATOM 3326 C CA . LEU A 1 443 ? 0.357 3.637 -2.292 1.00 94.06 443 LEU A CA 1
ATOM 3327 C C . LEU A 1 443 ? 0.674 4.646 -1.176 1.00 94.06 443 LEU A C 1
ATOM 3329 O O . LEU A 1 443 ? 0.452 4.333 -0.007 1.00 94.06 443 LEU A O 1
ATOM 3333 N N . ASN A 1 444 ? 1.173 5.849 -1.493 1.00 95.44 444 ASN A N 1
ATOM 3334 C CA . ASN A 1 444 ? 1.382 6.902 -0.489 1.00 95.44 444 ASN A CA 1
ATOM 3335 C C . ASN A 1 444 ? 0.059 7.372 0.131 1.00 95.44 444 ASN A C 1
ATOM 3337 O O . ASN A 1 444 ? -0.014 7.491 1.354 1.00 95.44 444 ASN A O 1
ATOM 3341 N N . ASP A 1 445 ? -0.975 7.594 -0.682 1.00 92.88 445 ASP A N 1
ATOM 3342 C CA . ASP A 1 445 ? -2.286 8.041 -0.203 1.00 92.88 445 ASP A CA 1
ATOM 3343 C C . ASP A 1 445 ? -2.951 6.963 0.669 1.00 92.88 445 ASP A C 1
ATOM 3345 O O . ASP A 1 445 ? -3.431 7.261 1.765 1.00 92.88 445 ASP A O 1
ATOM 3349 N N . ALA A 1 446 ? -2.874 5.689 0.266 1.00 90.38 446 ALA A N 1
ATOM 3350 C CA . ALA A 1 446 ? -3.326 4.565 1.087 1.00 90.38 446 ALA A CA 1
ATOM 3351 C C . ALA A 1 446 ? -2.567 4.479 2.428 1.00 90.38 446 ALA A C 1
ATOM 3353 O O . ALA A 1 446 ? -3.188 4.327 3.481 1.00 90.38 446 ALA A O 1
ATOM 3354 N N . ILE A 1 447 ? -1.234 4.627 2.425 1.00 94.50 447 ILE A N 1
ATOM 3355 C CA . ILE A 1 447 ? -0.425 4.674 3.659 1.00 94.50 447 ILE A CA 1
ATOM 3356 C C . ILE A 1 447 ? -0.858 5.846 4.555 1.00 94.50 447 ILE A C 1
ATOM 3358 O O . ILE A 1 447 ? -0.989 5.665 5.766 1.00 94.50 447 ILE A O 1
ATOM 3362 N N . ALA A 1 448 ? -1.120 7.026 3.986 1.00 94.12 448 ALA A N 1
ATOM 3363 C CA . ALA A 1 448 ? -1.548 8.203 4.738 1.00 94.12 448 ALA A CA 1
ATOM 3364 C C . ALA A 1 448 ? -2.929 8.010 5.393 1.00 94.12 448 ALA A C 1
ATOM 3366 O O . ALA A 1 448 ? -3.092 8.329 6.573 1.00 94.12 448 ALA A O 1
ATOM 3367 N N . VAL A 1 449 ? -3.898 7.430 4.672 1.00 90.50 449 VAL A N 1
ATOM 3368 C CA . VAL A 1 449 ? -5.230 7.096 5.212 1.00 90.50 449 VAL A CA 1
ATOM 3369 C C . VAL A 1 449 ? -5.118 6.092 6.361 1.00 90.50 449 VAL A C 1
ATOM 3371 O O . VAL A 1 449 ? -5.610 6.363 7.458 1.00 90.50 449 VAL A O 1
ATOM 3374 N N . ARG A 1 450 ? -4.411 4.969 6.163 1.00 91.88 450 ARG A N 1
ATOM 3375 C CA . ARG A 1 450 ? -4.238 3.945 7.211 1.00 91.88 450 ARG A CA 1
ATOM 3376 C C . ARG A 1 450 ? -3.423 4.462 8.407 1.00 91.88 450 ARG A C 1
ATOM 3378 O O . ARG A 1 450 ? -3.697 4.075 9.539 1.00 91.88 450 ARG A O 1
ATOM 3385 N N . GLY A 1 451 ? -2.481 5.383 8.192 1.00 93.81 451 GLY A N 1
ATOM 3386 C CA . GLY A 1 451 ? -1.773 6.097 9.262 1.00 93.81 451 GLY A CA 1
ATOM 3387 C C . GLY A 1 451 ? -2.683 7.013 10.094 1.00 93.81 451 GLY A C 1
ATOM 3388 O O . GLY A 1 451 ? -2.525 7.092 11.314 1.00 93.81 451 GLY A O 1
ATOM 3389 N N . GLY A 1 452 ? -3.672 7.653 9.462 1.00 92.94 452 GLY A N 1
ATOM 3390 C CA . GLY A 1 452 ? -4.729 8.398 10.151 1.00 92.94 452 GLY A CA 1
ATOM 3391 C C . GLY A 1 452 ? -5.588 7.493 11.038 1.00 92.94 452 GLY A C 1
ATOM 3392 O O . GLY A 1 452 ? -5.724 7.758 12.231 1.00 92.94 452 GLY A O 1
ATOM 3393 N N . GLU A 1 453 ? -6.078 6.380 10.485 1.00 92.00 453 GLU A N 1
ATOM 3394 C CA . GLU A 1 453 ? -6.874 5.382 11.219 1.00 92.00 453 GLU A CA 1
ATOM 3395 C C . GLU A 1 453 ? -6.120 4.800 12.429 1.00 92.00 453 GLU A C 1
ATOM 3397 O O . GLU A 1 453 ? -6.700 4.669 13.506 1.00 92.00 453 GLU A O 1
ATOM 3402 N N . ILE A 1 454 ? -4.815 4.514 12.293 1.00 95.12 454 ILE A N 1
ATOM 3403 C CA . ILE A 1 454 ? -3.959 4.098 13.421 1.00 95.12 454 ILE A CA 1
ATOM 3404 C C . ILE A 1 454 ? -3.935 5.177 14.508 1.00 95.12 454 ILE A C 1
ATOM 3406 O O . ILE A 1 454 ? -4.111 4.858 15.681 1.00 95.12 454 ILE A O 1
ATOM 3410 N N . SER A 1 455 ? -3.756 6.449 14.136 1.00 95.69 455 SER A N 1
ATOM 3411 C CA . SER A 1 455 ? -3.713 7.554 15.100 1.00 95.69 455 SER A CA 1
ATOM 3412 C C . SER A 1 455 ? -5.036 7.730 15.856 1.00 95.69 455 SER A C 1
ATOM 3414 O O . SER A 1 455 ? -5.020 8.090 17.033 1.00 95.69 455 SER A O 1
ATOM 3416 N N . ASP A 1 456 ? -6.178 7.486 15.212 1.00 93.00 456 ASP A N 1
ATOM 3417 C CA . ASP A 1 456 ? -7.494 7.578 15.854 1.00 93.00 456 ASP A CA 1
ATOM 3418 C C . ASP A 1 456 ? -7.796 6.367 16.754 1.00 93.00 456 ASP A C 1
ATOM 3420 O O . ASP A 1 456 ? -8.243 6.553 17.887 1.00 93.00 456 ASP A O 1
ATOM 3424 N N . GLU A 1 457 ? -7.447 5.146 16.341 1.00 94.56 457 GLU A N 1
ATOM 3425 C CA . GLU A 1 457 ? -7.504 3.960 17.214 1.00 94.56 457 GLU A CA 1
ATOM 3426 C C . GLU A 1 457 ? -6.552 4.074 18.422 1.00 94.56 457 GLU A C 1
ATOM 3428 O O . GLU A 1 457 ? -6.902 3.666 19.532 1.00 94.56 457 GLU A O 1
ATOM 3433 N N . GLU A 1 458 ? -5.368 4.678 18.257 1.00 95.38 458 GLU A N 1
ATOM 3434 C CA . GLU A 1 458 ? -4.441 4.965 19.361 1.00 95.38 458 GLU A CA 1
ATOM 3435 C C . GLU A 1 458 ? -5.015 5.984 20.359 1.00 95.38 458 GLU A C 1
ATOM 3437 O O . GLU A 1 458 ? -4.851 5.799 21.570 1.00 95.38 458 GLU A O 1
ATOM 3442 N N . LYS A 1 459 ? -5.740 7.014 19.891 1.00 96.00 459 LYS A N 1
ATOM 3443 C CA . LYS A 1 459 ? -6.462 7.961 20.766 1.00 96.00 459 LYS A CA 1
ATOM 3444 C C . LYS A 1 459 ? -7.557 7.247 21.550 1.00 96.00 459 LYS A C 1
ATOM 3446 O O . LYS A 1 459 ? -7.541 7.316 22.775 1.00 96.00 459 LYS A O 1
ATOM 3451 N N . LEU A 1 460 ? -8.432 6.501 20.869 1.00 94.44 460 LEU A N 1
ATOM 3452 C CA . LEU A 1 460 ? -9.529 5.751 21.495 1.00 94.44 460 LEU A CA 1
ATOM 3453 C C . LEU A 1 460 ? -9.010 4.726 22.513 1.00 94.44 460 LEU A C 1
ATOM 3455 O O . LEU A 1 460 ? -9.522 4.625 23.626 1.00 94.44 460 LEU A O 1
ATOM 3459 N N . LYS A 1 461 ? -7.943 3.993 22.172 1.00 95.38 461 LYS A N 1
ATOM 3460 C CA . LYS A 1 461 ? -7.264 3.082 23.103 1.00 95.38 461 LYS A CA 1
ATOM 3461 C C . LYS A 1 461 ? -6.715 3.835 24.320 1.00 95.38 461 LYS A C 1
ATOM 3463 O O . LYS A 1 461 ? -6.930 3.399 25.446 1.00 95.38 461 LYS A O 1
ATOM 3468 N N . GLY A 1 462 ? -6.051 4.969 24.099 1.00 95.81 462 GLY A N 1
ATOM 3469 C CA . GLY A 1 462 ? -5.510 5.821 25.156 1.00 95.81 462 GLY A CA 1
ATOM 3470 C C . GLY A 1 462 ? -6.563 6.600 25.952 1.00 95.81 462 GLY A C 1
ATOM 3471 O O . GLY A 1 462 ? -6.220 7.200 26.966 1.00 95.81 462 GLY A O 1
ATOM 3472 N N . GLU A 1 463 ? -7.822 6.653 25.520 1.00 96.25 463 GLU A N 1
ATOM 3473 C CA . GLU A 1 463 ? -8.967 7.165 26.286 1.00 96.25 463 GLU A CA 1
ATOM 3474 C C . GLU A 1 463 ? -9.566 6.049 27.142 1.00 96.25 463 GLU A C 1
ATOM 3476 O O . GLU A 1 463 ? -9.604 6.189 28.365 1.00 96.25 463 GLU A O 1
ATOM 3481 N N . ASN A 1 464 ? -9.849 4.889 26.545 1.00 95.19 464 ASN A N 1
ATOM 3482 C CA . ASN A 1 464 ? -10.303 3.699 27.265 1.00 95.19 464 ASN A CA 1
ATOM 3483 C C . ASN A 1 464 ? -9.315 3.254 28.364 1.00 95.19 464 ASN A C 1
ATOM 3485 O O . ASN A 1 464 ? -9.741 2.820 29.431 1.00 95.19 464 ASN A O 1
ATOM 3489 N N . GLU A 1 465 ? -8.000 3.409 28.162 1.00 95.75 465 GLU A N 1
ATOM 3490 C CA . GLU A 1 465 ? -6.981 3.157 29.197 1.00 95.75 465 GLU A CA 1
ATOM 3491 C C . GLU A 1 465 ? -7.061 4.132 30.385 1.00 95.75 465 GLU A C 1
ATOM 3493 O O . GLU A 1 465 ? -6.779 3.732 31.515 1.00 95.75 465 GLU A O 1
ATOM 3498 N N . LYS A 1 466 ? -7.473 5.391 30.174 1.00 96.69 466 LYS A N 1
ATOM 3499 C CA . LYS A 1 466 ? -7.702 6.345 31.276 1.00 96.69 466 LYS A CA 1
ATOM 3500 C C . LYS A 1 466 ? -8.960 5.973 32.048 1.00 96.69 466 LYS A C 1
ATOM 3502 O O . LYS A 1 466 ? -8.937 5.982 33.275 1.00 96.69 466 LYS A O 1
ATOM 3507 N N . ASP A 1 467 ? -10.030 5.621 31.344 1.00 95.06 467 ASP A N 1
ATOM 3508 C CA . ASP A 1 467 ? -11.296 5.268 31.982 1.00 95.06 467 ASP A CA 1
ATOM 3509 C C . ASP A 1 467 ? -11.222 3.926 32.713 1.00 95.06 467 ASP A C 1
ATOM 3511 O O . ASP A 1 467 ? -11.765 3.811 33.811 1.00 95.06 467 ASP A O 1
ATOM 3515 N N . LEU A 1 468 ? -10.434 2.967 32.216 1.00 96.12 468 LEU A N 1
ATOM 3516 C CA . LEU A 1 468 ? -10.093 1.754 32.961 1.00 96.12 468 LEU A CA 1
ATOM 3517 C C . LEU A 1 468 ? -9.409 2.101 34.294 1.00 96.12 468 LEU A C 1
ATOM 3519 O O . LEU A 1 468 ? -9.853 1.640 35.343 1.00 96.12 468 LEU A O 1
ATOM 3523 N N . LEU A 1 469 ? -8.395 2.974 34.280 1.00 95.56 469 LEU A N 1
ATOM 3524 C CA . LEU A 1 469 ? -7.712 3.428 35.500 1.00 95.56 469 LEU A CA 1
ATOM 3525 C C . LEU A 1 469 ? -8.647 4.203 36.447 1.00 95.56 469 LEU A C 1
ATOM 3527 O O . LEU A 1 469 ? -8.581 4.012 37.663 1.00 95.56 469 LEU A O 1
ATOM 3531 N N . ASN A 1 470 ? -9.552 5.035 35.917 1.00 95.31 470 ASN A N 1
ATOM 3532 C CA . ASN A 1 470 ? -10.571 5.742 36.703 1.00 95.31 470 ASN A CA 1
ATOM 3533 C C . ASN A 1 470 ? -11.515 4.752 37.416 1.00 95.31 470 ASN A C 1
ATOM 3535 O O . ASN A 1 470 ? -11.842 4.932 38.595 1.00 95.31 470 ASN A O 1
ATOM 3539 N N . GLN A 1 471 ? -11.923 3.684 36.726 1.00 93.12 471 GLN A N 1
ATOM 3540 C CA . GLN A 1 471 ? -12.788 2.635 37.267 1.00 93.12 471 GLN A CA 1
ATOM 3541 C C . GLN A 1 471 ? -12.061 1.748 38.283 1.00 93.12 471 GLN A C 1
ATOM 3543 O O . GLN A 1 471 ? -12.580 1.512 39.376 1.00 93.12 471 GLN A O 1
ATOM 3548 N N . GLU A 1 472 ? -10.824 1.331 38.003 1.00 92.94 472 GLU A N 1
ATOM 3549 C CA . GLU A 1 472 ? -9.975 0.618 38.964 1.00 92.94 472 GLU A CA 1
ATOM 3550 C C . GLU A 1 472 ? -9.725 1.446 40.233 1.00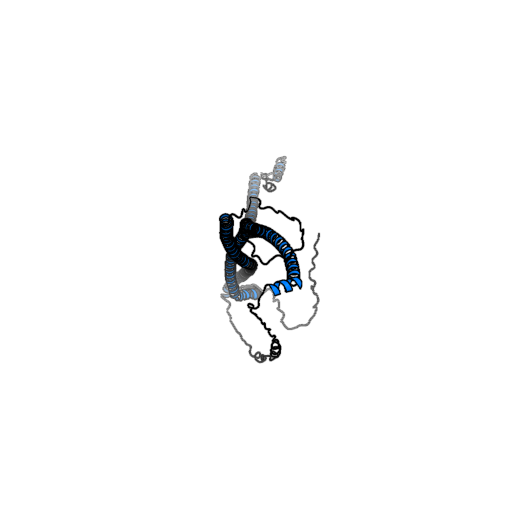 92.94 472 GLU A C 1
ATOM 3552 O O . GLU A 1 472 ? -9.828 0.924 41.348 1.00 92.94 472 GLU A O 1
ATOM 3557 N N . GLN A 1 473 ? -9.465 2.751 40.100 1.00 93.94 473 GLN A N 1
ATOM 3558 C CA . GLN A 1 473 ? -9.288 3.644 41.243 1.00 93.94 473 GLN A CA 1
ATOM 3559 C C . GLN A 1 473 ? -10.590 3.796 42.049 1.00 93.94 473 GLN A C 1
ATOM 3561 O O . GLN A 1 473 ? -10.561 3.721 43.284 1.00 93.94 473 GLN A O 1
ATOM 3566 N N . THR A 1 474 ? -11.736 3.932 41.378 1.00 92.12 474 THR A N 1
ATOM 3567 C CA . THR A 1 474 ? -13.064 4.000 42.015 1.00 92.12 474 THR A CA 1
ATOM 3568 C C . THR A 1 474 ? -13.366 2.712 42.786 1.00 92.12 474 THR A C 1
ATOM 3570 O O . THR A 1 474 ? -13.655 2.756 43.987 1.00 92.12 474 THR A O 1
ATOM 3573 N N . LYS A 1 475 ? -13.161 1.552 42.151 1.00 92.06 475 LYS A N 1
ATOM 3574 C CA . LYS A 1 475 ? -13.230 0.221 42.769 1.00 92.06 475 LYS A CA 1
ATOM 3575 C C . LYS A 1 475 ? -12.306 0.111 43.980 1.00 92.06 475 LYS A C 1
ATOM 3577 O O . LYS A 1 475 ? -12.758 -0.309 45.040 1.00 92.06 475 LYS A O 1
ATOM 3582 N N . SER A 1 476 ? -11.048 0.546 43.876 1.00 91.12 476 SER A N 1
ATOM 3583 C CA . SER A 1 476 ? -10.080 0.502 44.986 1.00 91.12 476 SER A CA 1
ATOM 3584 C C . SER A 1 476 ? -10.486 1.366 46.190 1.00 91.12 476 SER A C 1
ATOM 3586 O O . SER A 1 476 ? -10.174 1.019 47.327 1.00 91.12 476 SER A O 1
ATOM 3588 N N . THR A 1 477 ? -11.227 2.454 45.951 1.00 92.81 477 THR A N 1
ATOM 3589 C CA . THR A 1 477 ? -11.701 3.385 46.987 1.00 92.81 477 THR A CA 1
ATOM 3590 C C . THR A 1 477 ? -12.946 2.851 47.698 1.00 92.81 477 THR A C 1
ATOM 3592 O O . THR A 1 477 ? -13.057 2.929 48.921 1.00 92.81 477 THR A O 1
ATOM 3595 N N . ILE A 1 478 ? -13.885 2.274 46.941 1.00 92.00 478 ILE A N 1
ATOM 3596 C CA . ILE A 1 478 ? -15.150 1.741 47.466 1.00 92.00 478 ILE A CA 1
ATOM 3597 C C . ILE A 1 478 ? -14.941 0.375 48.143 1.00 92.00 478 ILE A C 1
ATOM 3599 O O . ILE A 1 478 ? -15.524 0.105 49.199 1.00 92.00 478 ILE A O 1
ATOM 3603 N N . LYS A 1 479 ? -14.068 -0.473 47.580 1.00 90.62 479 LYS A N 1
ATOM 3604 C CA . LYS A 1 479 ? -13.889 -1.875 47.981 1.00 90.62 479 LYS A CA 1
ATOM 3605 C C . LYS A 1 479 ? -13.620 -2.095 49.478 1.00 90.62 479 LYS A C 1
ATOM 3607 O O . LYS A 1 479 ? -14.326 -2.927 50.036 1.00 90.62 479 LYS A O 1
ATOM 3612 N N . PRO A 1 480 ? -12.715 -1.380 50.178 1.00 92.81 480 PRO A N 1
ATOM 3613 C CA . PRO A 1 480 ? -12.484 -1.611 51.609 1.00 92.81 480 PRO A CA 1
ATOM 3614 C C . PRO A 1 480 ? -13.740 -1.394 52.464 1.00 92.81 480 PRO A C 1
ATOM 3616 O O . PRO A 1 480 ? -13.981 -2.121 53.427 1.00 92.81 480 PRO A O 1
ATOM 3619 N N . THR A 1 481 ? -14.564 -0.413 52.086 1.00 90.19 481 THR A N 1
ATOM 3620 C CA . THR A 1 481 ? -15.819 -0.091 52.774 1.00 90.19 481 THR A CA 1
ATOM 3621 C C . THR A 1 481 ? -16.876 -1.157 52.492 1.00 90.19 481 THR A C 1
ATOM 3623 O O . THR A 1 481 ? -17.502 -1.672 53.418 1.00 90.19 481 THR A O 1
ATOM 3626 N N . CYS A 1 482 ? -17.052 -1.531 51.223 1.00 90.94 482 CYS A N 1
ATOM 3627 C CA . CYS A 1 482 ? -18.043 -2.527 50.824 1.00 90.94 482 CYS A CA 1
ATOM 3628 C C . CYS A 1 482 ? -17.687 -3.950 51.268 1.00 90.94 482 CYS A C 1
ATOM 3630 O O . CYS A 1 482 ? -18.561 -4.651 51.774 1.00 90.94 482 CYS A O 1
ATOM 3632 N N . ASP A 1 483 ? -16.416 -4.355 51.183 1.00 91.44 483 ASP A N 1
ATOM 3633 C CA . ASP A 1 483 ? -15.931 -5.626 51.730 1.00 91.44 483 ASP A CA 1
ATOM 3634 C C . ASP A 1 483 ? -16.244 -5.719 53.229 1.00 91.44 483 ASP A C 1
ATOM 3636 O O . ASP A 1 483 ? -16.692 -6.771 53.684 1.00 91.44 483 ASP A O 1
ATOM 3640 N N . TRP A 1 484 ? -16.085 -4.632 54.000 1.00 90.88 484 TRP A N 1
ATOM 3641 C CA . TRP A 1 484 ? -16.448 -4.619 55.421 1.00 90.88 484 TRP A CA 1
ATOM 3642 C C . TRP A 1 484 ? -17.947 -4.865 55.636 1.00 90.88 484 TRP A C 1
ATOM 3644 O O . TRP A 1 484 ? -18.306 -5.784 56.375 1.00 90.88 484 TRP A O 1
ATOM 3654 N N . TYR A 1 485 ? -18.821 -4.105 54.964 1.00 87.94 485 TYR A N 1
ATOM 3655 C CA . TYR A 1 485 ? -20.275 -4.275 55.097 1.00 87.94 485 TYR A CA 1
ATOM 3656 C C . TYR A 1 485 ? -20.748 -5.666 54.651 1.00 87.94 485 TYR A C 1
ATOM 3658 O O . TYR A 1 485 ? -21.595 -6.251 55.322 1.00 87.94 485 TYR A O 1
ATOM 3666 N N . ILE A 1 486 ? -20.190 -6.212 53.565 1.00 89.19 486 ILE A N 1
ATOM 3667 C CA . ILE A 1 486 ? -20.539 -7.538 53.036 1.00 89.19 486 ILE A CA 1
ATOM 3668 C C . ILE A 1 486 ? -20.065 -8.647 53.988 1.00 89.19 486 ILE A C 1
ATOM 3670 O O . ILE A 1 486 ? -20.857 -9.509 54.362 1.00 89.19 486 ILE A O 1
ATOM 3674 N N . THR A 1 487 ? -18.800 -8.622 54.425 1.00 90.94 487 THR A N 1
ATOM 3675 C CA . THR A 1 487 ? -18.234 -9.675 55.295 1.00 90.94 487 THR A CA 1
ATOM 3676 C C . THR A 1 487 ? -18.857 -9.701 56.689 1.00 90.94 487 THR A C 1
ATOM 3678 O O . THR A 1 487 ? -19.077 -10.780 57.234 1.00 90.94 487 THR A O 1
ATOM 3681 N N . HIS A 1 488 ? -19.196 -8.538 57.252 1.00 90.19 488 HIS A N 1
ATOM 3682 C CA . HIS A 1 488 ? -19.789 -8.439 58.588 1.00 90.19 488 HIS A CA 1
ATOM 3683 C C . HIS A 1 488 ? -21.329 -8.443 58.565 1.00 90.19 488 HIS A C 1
ATOM 3685 O O . HIS A 1 488 ? -21.935 -8.337 59.632 1.00 90.19 488 HIS A O 1
ATOM 3691 N N . GLN A 1 489 ? -21.989 -8.569 57.399 1.00 89.00 489 GLN A N 1
ATOM 3692 C CA . GLN A 1 489 ? -23.459 -8.554 57.312 1.00 89.00 489 GLN A CA 1
ATOM 3693 C C . GLN A 1 489 ? -24.082 -9.647 58.188 1.00 89.00 489 GLN A C 1
ATOM 3695 O O . GLN A 1 489 ? -24.975 -9.360 58.983 1.00 89.00 489 GLN A O 1
ATOM 3700 N N . GLU A 1 490 ? -23.591 -10.880 58.061 1.00 87.81 490 GLU A N 1
ATOM 3701 C CA . GLU A 1 490 ? -24.130 -12.038 58.775 1.00 87.81 490 GLU A CA 1
ATOM 3702 C C . GLU A 1 490 ? -23.864 -11.941 60.284 1.00 87.81 490 GLU A C 1
ATOM 3704 O O . GLU A 1 490 ? -24.781 -12.096 61.085 1.00 87.81 490 GLU A O 1
ATOM 3709 N N . GLU A 1 491 ? -22.649 -11.562 60.692 1.00 88.56 491 GLU A N 1
ATOM 3710 C CA . GLU A 1 491 ? -22.317 -11.354 62.107 1.00 88.56 491 GLU A CA 1
ATOM 3711 C C . GLU A 1 491 ? -23.178 -10.241 62.738 1.00 88.56 491 GLU A C 1
ATOM 3713 O O . GLU A 1 491 ? -23.666 -10.382 63.861 1.00 88.56 491 GLU A O 1
ATOM 3718 N N . ARG A 1 492 ? -23.418 -9.140 62.010 1.00 85.00 492 ARG A N 1
ATOM 3719 C CA . ARG A 1 492 ? -24.269 -8.026 62.464 1.00 85.00 492 ARG A CA 1
ATOM 3720 C C . ARG A 1 492 ? -25.766 -8.339 62.389 1.00 85.00 492 ARG A C 1
ATOM 3722 O O . ARG A 1 492 ? -26.532 -7.699 63.107 1.00 85.00 492 ARG A O 1
ATOM 3729 N N . ARG A 1 493 ? -26.201 -9.307 61.576 1.00 85.88 493 ARG A N 1
ATOM 3730 C CA . ARG A 1 493 ? -27.561 -9.871 61.631 1.00 85.88 493 ARG A CA 1
ATOM 3731 C C . ARG A 1 493 ? -27.729 -10.799 62.823 1.00 85.88 493 ARG A C 1
ATOM 3733 O O . ARG A 1 493 ? -28.656 -10.605 63.594 1.00 85.88 493 ARG A O 1
ATOM 3740 N N . GLN A 1 494 ? -26.807 -11.733 63.045 1.00 86.38 494 GLN A N 1
ATOM 3741 C CA . GLN A 1 494 ? -26.855 -12.645 64.192 1.00 86.38 494 GLN A CA 1
ATOM 3742 C C . GLN A 1 494 ? -26.802 -11.887 65.526 1.00 86.38 494 GLN A C 1
ATOM 3744 O O . GLN A 1 494 ? -27.616 -12.148 66.411 1.00 86.38 494 GLN A O 1
ATOM 3749 N N . LYS A 1 495 ? -25.914 -10.890 65.655 1.00 83.75 495 LYS A N 1
ATOM 3750 C CA . LYS A 1 495 ? -25.860 -10.016 66.839 1.00 83.75 495 LYS A CA 1
ATOM 3751 C C . LYS A 1 495 ? -27.168 -9.258 67.055 1.00 83.75 495 LYS A C 1
ATOM 3753 O O . LYS A 1 495 ? -27.694 -9.307 68.161 1.00 83.75 495 LYS A O 1
ATOM 3758 N N . ARG A 1 496 ? -27.746 -8.654 66.009 1.00 81.69 496 ARG A N 1
ATOM 3759 C CA . ARG A 1 496 ? -29.040 -7.964 66.127 1.00 81.69 496 ARG A CA 1
ATOM 3760 C C . ARG A 1 496 ? -30.213 -8.896 66.380 1.00 81.69 496 ARG A C 1
ATOM 3762 O O . ARG A 1 496 ? -31.080 -8.526 67.151 1.00 81.69 496 ARG A O 1
ATOM 3769 N N . ALA A 1 497 ? -30.234 -10.108 65.834 1.00 81.88 497 ALA A N 1
ATOM 3770 C CA . ALA A 1 497 ? -31.257 -11.097 66.164 1.00 81.88 497 ALA A CA 1
ATOM 3771 C C . ALA A 1 497 ? -31.214 -11.460 67.660 1.00 81.88 497 ALA A C 1
ATOM 3773 O O . ALA A 1 497 ? -32.259 -11.528 68.305 1.00 81.88 497 ALA A O 1
ATOM 3774 N N . VAL A 1 498 ? -30.013 -11.611 68.233 1.00 81.50 498 VAL A N 1
ATOM 3775 C CA . VAL A 1 498 ? -29.813 -11.841 69.674 1.00 81.50 498 VAL A CA 1
ATOM 3776 C C . VAL A 1 498 ? -30.153 -10.600 70.511 1.00 81.50 498 VAL A C 1
ATOM 3778 O O . VAL A 1 498 ? -30.747 -10.743 71.577 1.00 81.50 498 VAL A O 1
ATOM 3781 N N . GLU A 1 499 ? -29.836 -9.387 70.049 1.00 76.44 499 GLU A N 1
ATOM 3782 C CA . GLU A 1 499 ? -30.209 -8.138 70.731 1.00 76.44 499 GLU A CA 1
ATOM 3783 C C . GLU A 1 499 ? -31.721 -7.893 70.682 1.00 76.44 499 GLU A C 1
ATOM 3785 O O . GLU A 1 499 ? -32.321 -7.665 71.725 1.00 76.44 499 GLU A O 1
ATOM 3790 N N . VAL A 1 500 ? -32.364 -8.016 69.518 1.00 79.44 500 VAL A N 1
ATOM 3791 C CA . VAL A 1 500 ? -33.822 -7.922 69.339 1.00 79.44 500 VAL A CA 1
ATOM 3792 C C . VAL A 1 500 ? -34.530 -8.986 70.168 1.00 79.44 500 VAL A C 1
ATOM 3794 O O . VAL A 1 500 ? -35.467 -8.657 70.893 1.00 79.44 500 VAL A O 1
ATOM 3797 N N . GLU A 1 501 ? -34.080 -10.245 70.149 1.00 80.00 501 GLU A N 1
ATOM 3798 C CA . GLU A 1 501 ? -34.667 -11.280 71.000 1.00 80.00 501 GLU A CA 1
ATOM 3799 C C . GLU A 1 501 ? -34.433 -10.993 72.493 1.00 80.00 501 GLU A C 1
ATOM 3801 O O . GLU A 1 501 ? -35.357 -11.138 73.296 1.00 80.00 501 GLU A O 1
ATOM 3806 N N . GLY A 1 502 ? -33.237 -10.541 72.874 1.00 76.56 502 GLY A N 1
ATOM 3807 C CA . GLY A 1 502 ? -32.896 -10.155 74.242 1.00 76.56 502 GLY A CA 1
ATOM 3808 C C . GLY A 1 502 ? -33.739 -8.986 74.754 1.00 76.56 502 GLY A C 1
ATOM 3809 O O . GLY A 1 502 ? -34.261 -9.056 75.862 1.00 76.56 502 GLY A O 1
ATOM 3810 N N . LEU A 1 503 ? -33.946 -7.958 73.931 1.00 78.56 503 LEU A N 1
ATOM 3811 C CA . LEU A 1 503 ? -34.800 -6.797 74.193 1.00 78.56 503 LEU A CA 1
ATOM 3812 C C . LEU A 1 503 ? -36.278 -7.191 74.262 1.00 78.56 503 LEU A C 1
ATOM 3814 O O . LEU A 1 503 ? -36.991 -6.736 75.154 1.00 78.56 503 LEU A O 1
ATOM 3818 N N . ARG A 1 504 ? -36.737 -8.086 73.380 1.00 78.44 504 ARG A N 1
ATOM 3819 C CA . ARG A 1 504 ? -38.103 -8.631 73.385 1.00 78.44 504 ARG A CA 1
ATOM 3820 C C . ARG A 1 504 ? -38.365 -9.433 74.665 1.00 78.44 504 ARG A C 1
ATOM 3822 O O . ARG A 1 504 ? -39.359 -9.178 75.338 1.00 78.44 504 ARG A O 1
ATOM 3829 N N . ARG A 1 505 ? -37.435 -10.312 75.060 1.00 74.31 505 ARG A N 1
ATOM 3830 C CA . ARG A 1 505 ? -37.470 -11.051 76.337 1.00 74.31 505 ARG A CA 1
ATOM 3831 C C . ARG A 1 505 ? -37.383 -10.102 77.540 1.00 74.31 505 ARG A C 1
ATOM 3833 O O . ARG A 1 505 ? -38.142 -10.250 78.491 1.00 74.31 505 ARG A O 1
ATOM 3840 N N . ALA A 1 506 ? -36.512 -9.093 77.504 1.00 70.44 506 ALA A N 1
ATOM 3841 C CA . ALA A 1 506 ? -36.407 -8.081 78.558 1.00 70.44 506 ALA A CA 1
ATOM 3842 C C . ALA A 1 506 ? -37.706 -7.273 78.700 1.00 70.44 506 ALA A C 1
ATOM 3844 O O . ALA A 1 506 ? -38.133 -7.011 79.820 1.00 70.44 506 ALA A O 1
ATOM 3845 N N . LYS A 1 507 ? -38.383 -6.949 77.592 1.00 70.75 507 LYS A N 1
ATOM 3846 C CA . LYS A 1 507 ? -39.715 -6.335 77.602 1.00 70.75 507 LYS A CA 1
ATOM 3847 C C . LYS A 1 507 ? -40.768 -7.269 78.202 1.00 70.75 507 LYS A C 1
ATOM 3849 O O . LYS A 1 507 ? -41.571 -6.806 79.005 1.00 70.75 507 LYS A O 1
ATOM 3854 N N . GLU A 1 508 ? -40.758 -8.562 77.871 1.00 70.69 508 GLU A N 1
ATOM 3855 C CA . GLU A 1 508 ? -41.643 -9.572 78.483 1.00 70.69 508 GLU A CA 1
ATOM 3856 C C . GLU A 1 508 ? -41.457 -9.620 80.016 1.00 70.69 508 GLU A C 1
ATOM 3858 O O . GLU A 1 508 ? -42.441 -9.521 80.751 1.00 70.69 508 GLU A O 1
ATOM 3863 N N . TYR A 1 509 ? -40.209 -9.646 80.505 1.00 66.25 509 TYR A N 1
ATOM 3864 C CA . TYR A 1 509 ? -39.897 -9.593 81.941 1.00 66.25 509 TYR A CA 1
ATOM 3865 C C . TYR A 1 509 ? -40.294 -8.260 82.605 1.00 66.25 509 TYR A C 1
ATOM 3867 O O . TYR A 1 509 ? -40.943 -8.265 83.650 1.00 66.25 509 TYR A O 1
ATOM 3875 N N . LEU A 1 510 ? -39.926 -7.116 82.016 1.00 63.09 510 LEU A N 1
ATOM 3876 C CA . LEU A 1 510 ? -40.164 -5.781 82.591 1.00 63.09 510 LEU A CA 1
ATOM 3877 C C . LEU A 1 510 ? -41.641 -5.352 82.536 1.00 63.09 510 LEU A C 1
ATOM 3879 O O . LEU A 1 510 ? -42.079 -4.574 83.378 1.00 63.09 510 LEU A O 1
ATOM 3883 N N . SER A 1 511 ? -42.423 -5.874 81.586 1.00 64.94 511 SER A N 1
ATOM 3884 C CA . SER A 1 511 ? -43.884 -5.681 81.530 1.00 64.94 511 SER A CA 1
ATOM 3885 C C . SER A 1 511 ? -44.671 -6.632 82.444 1.00 64.94 511 SER A C 1
ATOM 3887 O O . SER A 1 511 ? -45.898 -6.552 82.498 1.00 64.94 511 SER A O 1
ATOM 3889 N N . GLY A 1 512 ? -43.985 -7.496 83.201 1.00 56.88 512 GLY A N 1
ATOM 3890 C CA . GLY A 1 512 ? -44.590 -8.325 84.243 1.00 56.88 512 GLY A CA 1
ATOM 3891 C C . GLY A 1 512 ? -45.329 -9.567 83.741 1.00 56.88 512 GLY A C 1
ATOM 3892 O O . GLY A 1 512 ? -46.126 -10.131 84.493 1.00 56.88 512 GLY A O 1
ATOM 3893 N N . MET A 1 513 ? -45.089 -10.021 82.505 1.00 42.34 513 MET A N 1
ATOM 3894 C CA . MET A 1 513 ? -45.622 -11.312 82.061 1.00 42.34 513 MET A CA 1
ATOM 3895 C C . MET A 1 513 ? -44.847 -12.470 82.704 1.00 42.34 513 MET A C 1
ATOM 3897 O O . MET A 1 513 ? -43.622 -12.452 82.814 1.00 42.34 513 MET A O 1
ATOM 3901 N N . ALA A 1 514 ? -45.584 -13.482 83.168 1.00 41.12 514 ALA A N 1
ATOM 3902 C CA . ALA A 1 514 ? -45.015 -14.618 83.884 1.00 41.12 514 ALA A CA 1
ATOM 3903 C C . ALA A 1 514 ? -44.115 -15.484 82.984 1.00 41.12 514 ALA A C 1
ATOM 3905 O O . ALA A 1 514 ? -44.349 -15.616 81.783 1.00 41.12 514 ALA A O 1
ATOM 3906 N N . GLN A 1 515 ? -43.101 -16.107 83.591 1.00 36.50 515 GLN A N 1
ATOM 3907 C CA . GLN A 1 515 ? -42.090 -16.891 82.881 1.00 36.50 515 GLN A CA 1
ATOM 3908 C C . GLN A 1 515 ? -42.695 -18.053 82.066 1.00 36.50 515 GLN A C 1
ATOM 3910 O O . GLN A 1 515 ? -43.378 -18.900 82.652 1.00 36.50 515 GLN A O 1
ATOM 3915 N N . PRO A 1 516 ? -42.333 -18.230 80.780 1.00 36.84 516 PRO A N 1
ATOM 3916 C CA . PRO A 1 516 ? -42.124 -19.576 80.264 1.00 36.84 516 PRO A CA 1
ATOM 3917 C C . PRO A 1 516 ? -40.921 -20.186 81.007 1.00 36.84 516 PRO A C 1
ATOM 3919 O O . PRO A 1 516 ? -39.917 -19.509 81.230 1.00 36.84 516 PRO A O 1
ATOM 3922 N N . ALA A 1 517 ? -41.031 -21.444 81.438 1.00 40.16 517 ALA A N 1
ATOM 3923 C CA . ALA A 1 517 ? -40.053 -22.060 82.338 1.00 40.16 517 ALA A CA 1
ATOM 3924 C C . ALA A 1 517 ? -38.611 -22.021 81.790 1.00 40.16 517 ALA A C 1
ATOM 3926 O O . ALA A 1 517 ? -38.388 -22.192 80.591 1.00 40.16 517 ALA A O 1
ATOM 3927 N N . MET A 1 518 ? -37.631 -21.838 82.685 1.00 36.72 518 MET A N 1
ATOM 3928 C CA . MET A 1 518 ? -36.208 -21.747 82.338 1.00 36.72 518 MET A CA 1
ATOM 3929 C C . MET A 1 518 ? -35.717 -22.968 81.543 1.00 36.72 518 MET A C 1
ATOM 3931 O O . MET A 1 518 ? -35.431 -24.021 82.114 1.00 36.72 518 MET A O 1
ATOM 3935 N N . VAL A 1 519 ? -35.524 -22.794 80.234 1.00 37.91 519 VAL A N 1
ATOM 3936 C CA . VAL A 1 519 ? -34.701 -23.700 79.427 1.00 37.91 519 VAL A CA 1
ATOM 3937 C C . VAL A 1 519 ? -33.242 -23.426 79.780 1.00 37.91 519 VAL A C 1
ATOM 3939 O O . VAL A 1 519 ? -32.694 -22.377 79.443 1.00 37.91 519 VAL A O 1
ATOM 3942 N N . GLN A 1 520 ? -32.621 -24.360 80.498 1.00 34.72 520 GLN A N 1
ATOM 3943 C CA . GLN A 1 520 ? -31.206 -24.278 80.847 1.00 34.72 520 GLN A CA 1
ATOM 3944 C C . GLN A 1 520 ? -30.346 -24.375 79.583 1.00 34.72 520 GLN A C 1
ATOM 3946 O O . GLN A 1 520 ? -30.408 -25.366 78.856 1.00 34.72 520 GLN A O 1
ATOM 3951 N N . VAL A 1 521 ? -29.501 -23.369 79.351 1.00 40.41 521 VAL A N 1
ATOM 3952 C CA . VAL A 1 521 ? -28.377 -23.494 78.416 1.00 40.41 521 VAL A CA 1
ATOM 3953 C C . VAL A 1 521 ? -27.350 -24.434 79.063 1.00 40.41 521 VAL A C 1
ATOM 3955 O O . VAL A 1 521 ? -26.912 -24.146 80.180 1.00 40.41 521 VAL A O 1
ATOM 3958 N N . PRO A 1 522 ? -26.960 -25.553 78.424 1.00 34.78 522 PRO A N 1
ATOM 3959 C CA . PRO A 1 522 ? -25.931 -26.427 78.972 1.00 34.78 522 PRO A CA 1
ATOM 3960 C C . PRO A 1 522 ? -24.562 -25.722 78.931 1.00 34.78 522 PRO A C 1
ATOM 3962 O O . PRO A 1 522 ? -24.256 -25.040 77.949 1.00 34.78 522 PRO A O 1
ATOM 3965 N N . PRO A 1 523 ? -23.715 -25.867 79.966 1.00 36.47 523 PRO A N 1
ATOM 3966 C CA . PRO A 1 523 ? -22.395 -25.249 79.977 1.00 36.47 523 PRO A CA 1
ATOM 3967 C C . PRO A 1 523 ? -21.474 -25.900 78.937 1.00 36.47 523 PRO A C 1
ATOM 3969 O O . PRO A 1 523 ? -21.435 -27.123 78.794 1.00 36.47 523 PRO A O 1
ATOM 3972 N N . ALA A 1 524 ? -20.679 -25.087 78.243 1.00 41.59 524 ALA A N 1
ATOM 3973 C CA . ALA A 1 524 ? -19.619 -25.587 77.377 1.00 41.59 524 ALA A CA 1
ATOM 3974 C C . ALA A 1 524 ? -18.478 -26.171 78.230 1.00 41.59 524 ALA A C 1
ATOM 3976 O O . ALA A 1 524 ? -17.903 -25.447 79.043 1.00 41.59 524 ALA A O 1
ATOM 3977 N N . GLY A 1 525 ? -18.125 -27.450 78.040 1.00 42.22 525 GLY A N 1
ATOM 3978 C CA . GLY A 1 525 ? -16.944 -28.022 78.708 1.00 42.22 525 GLY A CA 1
ATOM 3979 C C . GLY A 1 525 ? -16.987 -29.487 79.149 1.00 42.22 525 GLY A C 1
ATOM 3980 O O . GLY A 1 525 ? -16.348 -29.814 80.144 1.00 42.22 525 GLY A O 1
ATOM 3981 N N . ALA A 1 526 ? -17.678 -30.380 78.440 1.00 31.88 526 ALA A N 1
ATOM 3982 C CA . ALA A 1 526 ? -17.434 -31.821 78.543 1.00 31.88 526 ALA A CA 1
ATOM 3983 C C . ALA A 1 526 ? -17.698 -32.467 77.180 1.00 31.88 526 ALA A C 1
ATOM 3985 O O . ALA A 1 526 ? -18.786 -32.314 76.630 1.00 31.88 526 ALA A O 1
ATOM 3986 N N . GLY A 1 527 ? -16.702 -33.148 76.619 1.00 38.91 527 GLY A N 1
ATOM 3987 C CA . GLY A 1 527 ? -16.859 -33.907 75.382 1.00 38.91 527 GLY A CA 1
ATOM 3988 C C . GLY A 1 527 ? -16.689 -35.395 75.641 1.00 38.91 527 GLY A C 1
ATOM 3989 O O . GLY A 1 527 ? -15.922 -35.771 76.521 1.00 38.91 527 GLY A O 1
ATOM 3990 N N . ASP A 1 528 ? -17.335 -36.217 74.819 1.00 34.91 528 ASP A N 1
ATOM 3991 C CA . ASP A 1 528 ? -16.581 -37.231 74.085 1.00 34.91 528 ASP A CA 1
ATOM 3992 C C . ASP A 1 528 ? -17.281 -37.580 72.760 1.00 34.91 528 ASP A C 1
ATOM 3994 O O . ASP A 1 528 ? -18.441 -37.219 72.536 1.00 34.91 528 ASP A O 1
ATOM 3998 N N . GLY A 1 529 ? -16.555 -38.210 71.840 1.00 47.47 529 GLY A N 1
ATOM 3999 C CA . GLY A 1 529 ? -17.005 -38.415 70.464 1.00 47.47 529 GLY A CA 1
ATOM 4000 C C . GLY A 1 529 ? -17.911 -39.634 70.260 1.00 47.47 529 GLY A C 1
ATOM 4001 O O . GLY A 1 529 ? -17.558 -40.754 70.618 1.00 47.47 529 GLY A O 1
ATOM 4002 N N . SER A 1 530 ? -19.023 -39.455 69.538 1.00 46.41 530 SER A N 1
ATOM 4003 C CA . SER A 1 530 ? -19.621 -40.545 68.755 1.00 46.41 530 SER A CA 1
ATOM 4004 C C . SER A 1 530 ? -20.293 -40.026 67.475 1.00 46.41 530 SER A C 1
ATOM 4006 O O . SER A 1 530 ? -20.784 -38.902 67.432 1.00 46.41 530 SER A O 1
ATOM 4008 N N . LEU A 1 531 ? -20.310 -40.873 66.439 1.00 37.50 531 LEU A N 1
ATOM 4009 C CA . LEU A 1 531 ? -21.069 -40.716 65.187 1.00 37.50 531 LEU A CA 1
ATOM 4010 C C . LEU A 1 531 ? -20.683 -39.557 64.243 1.00 37.50 531 LEU A C 1
ATOM 4012 O O . LEU A 1 531 ? -21.536 -38.855 63.704 1.00 37.50 531 LEU A O 1
ATOM 4016 N N . SER A 1 532 ? -19.401 -39.470 63.885 1.00 40.62 532 SER A N 1
ATOM 4017 C CA . SER A 1 532 ? -19.024 -39.022 62.538 1.00 40.62 532 SER A CA 1
ATOM 4018 C C . SER A 1 532 ? -19.134 -40.196 61.547 1.00 40.62 532 SER A C 1
ATOM 4020 O O . SER A 1 532 ? -18.405 -41.172 61.699 1.00 40.62 532 SER A O 1
ATOM 4022 N N . SER A 1 533 ? -20.046 -40.135 60.556 1.00 46.19 533 SER A N 1
ATOM 4023 C CA . SER A 1 533 ? -19.956 -40.819 59.229 1.00 46.19 533 SER A CA 1
ATOM 4024 C C . SER A 1 533 ? -21.282 -40.883 58.433 1.00 46.19 533 SER A C 1
ATOM 4026 O O . SER A 1 533 ? -21.834 -41.954 58.202 1.00 46.19 533 SER A O 1
ATOM 4028 N N . ILE A 1 534 ? -21.751 -39.754 57.884 1.00 39.22 534 ILE A N 1
ATOM 4029 C CA . ILE A 1 534 ? -22.526 -39.773 56.624 1.00 39.22 534 ILE A CA 1
ATOM 4030 C C . ILE A 1 534 ? -21.952 -38.695 55.701 1.00 39.22 534 ILE A C 1
ATOM 4032 O O . ILE A 1 534 ? -22.129 -37.503 55.933 1.00 39.22 534 ILE A O 1
ATOM 4036 N N . SER A 1 535 ? -21.240 -39.115 54.656 1.00 37.94 535 SER A N 1
ATOM 4037 C CA . SER A 1 535 ? -20.636 -38.230 53.658 1.00 37.94 535 SER A CA 1
ATOM 4038 C C . SER A 1 535 ? -21.482 -38.179 52.387 1.00 37.94 535 SER A C 1
ATOM 4040 O O . SER A 1 535 ? -21.539 -39.162 51.649 1.00 37.94 535 SER A O 1
ATOM 4042 N N . PHE A 1 536 ? -22.064 -37.021 52.069 1.00 37.09 536 PHE A N 1
ATOM 4043 C CA . PHE A 1 536 ? -22.681 -36.766 50.759 1.00 37.09 536 PHE A CA 1
ATOM 4044 C C . PHE A 1 536 ? -21.688 -36.150 49.762 1.00 37.09 536 PHE A C 1
ATOM 4046 O O . PHE A 1 536 ? -21.904 -35.098 49.169 1.00 37.09 536 PHE A O 1
ATOM 4053 N N . SER A 1 537 ? -20.572 -36.850 49.562 1.00 36.66 537 SER A N 1
ATOM 4054 C CA . SER A 1 537 ? -19.569 -36.547 48.540 1.00 36.66 537 SER A CA 1
ATOM 4055 C C . SER A 1 537 ? -19.827 -37.375 47.276 1.00 36.66 537 SER A C 1
ATOM 4057 O O . SER A 1 537 ? -19.145 -38.366 47.021 1.00 36.66 537 SER A O 1
ATOM 4059 N N . SER A 1 538 ? -20.820 -36.980 46.476 1.00 36.53 538 SER A N 1
ATOM 4060 C CA . SER A 1 538 ? -20.945 -37.442 45.085 1.00 36.53 538 SER A CA 1
ATOM 4061 C C . SER A 1 538 ? -21.424 -36.297 44.192 1.00 36.53 538 SER A C 1
ATOM 4063 O O . SER A 1 538 ? -22.486 -35.720 44.402 1.00 36.53 538 SER A O 1
ATOM 4065 N N . VAL A 1 539 ? -20.571 -35.920 43.239 1.00 38.25 539 VAL A N 1
ATOM 4066 C CA . VAL A 1 539 ? -20.779 -34.788 42.329 1.00 38.25 539 VAL A CA 1
ATOM 4067 C C . VAL A 1 539 ? -21.511 -35.247 41.069 1.00 38.25 539 VAL A C 1
ATOM 4069 O O . VAL A 1 539 ? -21.316 -36.362 40.592 1.00 38.25 539 VAL A O 1
ATOM 4072 N N . SER A 1 540 ? -22.332 -34.337 40.548 1.00 43.88 540 SER A N 1
ATOM 4073 C CA . SER A 1 540 ? -22.919 -34.251 39.209 1.00 43.88 540 SER A CA 1
ATOM 4074 C C . SER A 1 540 ? -22.356 -35.171 38.119 1.00 43.88 540 SER A C 1
ATOM 4076 O O . SER A 1 540 ? -21.151 -35.194 37.876 1.00 43.88 540 SER A O 1
ATOM 4078 N N . PHE A 1 541 ? -23.250 -35.721 37.289 1.00 33.25 541 PHE A N 1
ATOM 4079 C CA . PHE A 1 541 ? -22.927 -35.938 35.877 1.00 33.25 541 PHE A CA 1
ATOM 4080 C C . PHE A 1 541 ? -24.090 -35.577 34.948 1.00 33.25 541 PHE A C 1
ATOM 4082 O O . PHE A 1 541 ? -25.257 -35.813 35.250 1.00 33.25 541 PHE A O 1
ATOM 4089 N N . LEU A 1 542 ? -23.748 -34.981 33.806 1.00 45.09 542 LEU A N 1
ATOM 4090 C CA . LEU A 1 542 ? -24.677 -34.639 32.730 1.00 45.09 542 LEU A CA 1
ATOM 4091 C C . LEU A 1 542 ? -25.144 -35.899 31.994 1.00 45.09 542 LEU A C 1
ATOM 4093 O O . LEU A 1 542 ? -24.313 -36.723 31.612 1.00 45.09 542 LEU A O 1
ATOM 4097 N N . GLN A 1 543 ? -26.419 -35.950 31.604 1.00 38.19 543 GLN A N 1
ATOM 4098 C CA . GLN A 1 543 ? -26.770 -36.594 30.339 1.00 38.19 543 GLN A CA 1
ATOM 4099 C C . GLN A 1 543 ? -27.875 -35.845 29.588 1.00 38.19 543 GLN A C 1
ATOM 4101 O O . GLN A 1 543 ? -28.786 -35.262 30.167 1.00 38.19 543 GLN A O 1
ATOM 4106 N N . ARG A 1 544 ? -27.715 -35.812 28.264 1.00 37.69 544 ARG A N 1
ATOM 4107 C CA . ARG A 1 544 ? -28.480 -35.030 27.283 1.00 37.69 544 ARG A CA 1
ATOM 4108 C C . ARG A 1 544 ? -29.023 -36.004 26.235 1.00 37.69 544 ARG A C 1
ATOM 4110 O O . ARG A 1 544 ? -28.334 -36.977 25.926 1.00 37.69 544 ARG A O 1
ATOM 4117 N N . ARG A 1 545 ? -30.158 -35.655 25.611 1.00 39.00 545 ARG A N 1
ATOM 4118 C CA . ARG A 1 545 ? -31.032 -36.476 24.733 1.00 39.00 545 ARG A CA 1
ATOM 4119 C C . ARG A 1 545 ? -32.081 -37.273 25.532 1.00 39.00 545 ARG A C 1
ATOM 4121 O O . ARG A 1 545 ? -31.755 -37.799 26.587 1.00 39.00 545 ARG A O 1
ATOM 4128 N N . ARG A 1 546 ? -33.310 -37.442 25.036 1.00 37.50 546 ARG A N 1
ATOM 4129 C CA . ARG A 1 546 ? -33.903 -36.898 23.793 1.00 37.50 546 ARG A CA 1
ATOM 4130 C C . ARG A 1 546 ? -34.817 -35.718 24.084 1.00 37.50 546 ARG A C 1
ATOM 4132 O O . ARG A 1 546 ? -35.600 -35.841 25.043 1.00 37.50 546 ARG A O 1
#

Foldseek 3Di:
DPPPPDDDPDPDDDPVVVVVVVVPPDDDDDDDDDDDDPVVVVVVVVVVVVVVVVVVVVVVVVVVVVVVVVVVVVVVVVVVVVVVVVVVVVVVVVVVVVVVVVVVLVVVVVVLVVLLVVLVVLLVVLVVVVVVVVVVVVVVVVVVVVVVVVVVVVVCCVCPDVVNVVVVVVVDDDDDDDDDDDDDDDDDDDDDPDPPDPVPPDDDDDDDDDDDPDDDDDDDDDDDDDDDDDDCVLVVLVVVLVVLVVVLVVLVVLLVVLVVLLVVLVVLLVVLVVLLVVLVVLLVVLVVVLVVLVVVLVVLVVVLVVLVVVLVVLVVVLVVVVVVLVVVLVVLVVLLVVLVVVLVVLVVVCVVVVNDLDPDLDDDDDDDDDDDDDDDDPDDDDDNPCSPVSNVVSSVSVVSSVVSVVVNVVSVVVNVVVVVSSVSSSVSSVSSSVSSVVSSVSSVVSSVVSVVVSVVSVVVSVVSVVVSVVSVVVCVVSVVVNVVSNVCSVVSVVVSVCVSVVSVVVSCVSVPPDDPDDPDDDDPDDDDDDDDDDDPPDDDDDDDDD

Solvent-accessible surface area (backbone atoms only — not comparable to full-atom values): 33032 Å² total; per-residue (Å²): 145,85,88,86,85,87,74,88,91,72,96,69,85,76,74,77,67,60,65,63,61,68,74,72,73,72,83,80,94,75,90,84,82,82,88,78,68,66,63,58,57,54,50,47,54,53,49,54,49,49,50,52,50,52,54,48,50,54,50,48,54,50,51,50,53,51,50,50,54,53,48,52,54,51,50,53,50,51,52,52,53,48,53,54,49,51,54,58,43,56,57,47,52,50,52,46,52,56,51,51,52,53,48,48,53,52,52,48,56,47,52,49,48,54,52,44,53,48,34,52,49,57,34,46,55,50,50,48,52,50,52,50,54,54,47,54,53,50,52,50,52,53,51,50,51,52,53,50,51,49,51,49,51,53,50,49,52,54,59,65,29,68,74,40,43,57,49,50,63,71,68,55,74,93,83,88,87,86,87,88,89,87,88,88,90,88,91,89,87,91,91,90,89,73,95,73,74,77,87,76,77,87,81,87,88,90,86,83,92,89,89,86,88,87,88,80,92,88,93,90,88,92,92,91,91,89,91,93,87,68,86,68,44,62,63,49,46,57,52,45,51,58,47,52,55,51,48,51,54,52,51,54,46,53,38,52,51,39,49,52,52,51,50,49,49,54,49,53,43,52,50,32,53,50,48,37,52,49,33,54,51,51,39,53,54,44,52,56,48,42,55,49,41,50,53,53,39,54,50,43,49,55,50,36,55,48,47,56,48,50,53,51,53,52,53,53,51,50,52,52,53,51,51,51,50,54,49,51,48,53,52,48,56,50,48,42,52,53,41,53,49,52,44,47,55,53,52,50,52,35,57,77,67,74,44,85,73,70,99,68,96,68,90,88,78,88,80,81,94,76,90,75,96,66,89,79,76,94,69,78,81,59,93,75,70,63,52,68,63,53,46,49,53,53,48,49,46,48,50,54,40,53,52,47,57,48,45,52,52,51,50,53,51,55,48,53,52,51,51,56,53,49,53,52,48,48,54,31,50,53,49,35,45,47,49,39,51,52,47,45,49,54,38,50,53,52,41,51,53,46,51,49,54,38,55,51,40,51,47,53,31,61,46,38,55,50,53,38,50,53,47,53,52,50,48,64,66,48,41,68,59,38,53,48,50,53,70,43,44,61,60,55,46,55,52,45,53,52,47,50,50,48,49,52,51,48,45,43,55,75,72,66,54,78,80,79,77,87,80,79,79,80,81,90,88,82,85,84,92,79,87,89,87,85,82,89,85,76,80,89,82,89,85,82,86,133

Organism: Alexandrium catenella (NCBI:txid2925)

Radius of gyration: 62.76 Å; Cα contacts (8 Å, |Δi|>4): 146; chains: 1; bounding box: 170×59×169 Å

pLDDT: mean 71.95, std 21.89, range [28.7, 97.44]

Mean predicted aligned error: 19.94 Å

Secondary structure (DSSP, 8-state):
--SS----------GGGHHHHHTTSS----S------THHHHHHHHHHHHHHHHHHHHHHHHHHHHHHHHHHHHHHHHHHHHHHHHHHHHHHHHHHHHHHHHHHHHHHHHHHHHHHHHHHHHHHHHHHHHHHHHHHHHHHHHHHHHHHHHHHHHHHHHHTSHHHHHHHHHH--S--------------------TTSGGGS----------SS-----------------SSHHHHHHHHHHHHHHHHHHHHHHHHHHHHHHHHHHHHHHHHHHHHHHHHHHHHHHHHHHHHHHHHHHHHHHHHHHHHHHHHHHHHHHHHHHHHHHHHHHHHHHHHHHHHHHHHHHHHHHHHTT----S--S------------PPP-PPPPTTS-HHHHHHHHHHHHHHHHHHHHHHHHHHHHHHHHHHHHHHHHHHHHHHHHHHHHHHHHHHHHHHHHHHHHHHHHHHHHHHHHHHHHHHHHHHHHHHHHHHHHHTHHHHHHHHHHHHHHHHHHHHHHTTPPPPP--PPPPS----------------------